Protein AF-A0AAV7JVT4-F1 (afdb_monomer_lite)

Secondary structure (DSSP, 8-state):
--HHHHHHHHHHHHHHHHHHHHHHHHHHHHHHHHHHHHHHHHHHHHHHHHHHHHHHHHHHHHHHHHHHHHHHHHHHHHHHHHHHHHHHHHHHHHHHHHHHHHHHHHHHHHHHHHHHHHHHHHHHHHHHHHHHHHHHHHHTTS-PPPTTHHHHHHHHHHHHHHHHHHHHHHHHHHHHHHHHHHHHHHHHHHHHHHHHHHHHHHHHHHHHHHHHHHHHHHHHHHHHHHHHHHHHHHHHT--TTS---HHHHHHHHHHHHHHHHHHHHHHHHHHHHHHHHHHHHHHHHHHHHHHHHHHTSHHHHHHHHHHHHHHHHHHHHHHHHHHHHHHHHHHHHHHHHHHHHHHHHHHHHTS-TTSTTHHHHHHHHHHHHHHHHHHHHHHHHHHHHHHHHHHHHHHHHHHHHHHHHHHHHHHHHHHHHHHHHHHHHHHHHHHHHH-PPP----PPPPPP---------------------------PPP--------------SSTTTTTSS--

pLDDT: mean 77.24, std 18.21, range [30.2, 96.75]

Foldseek 3Di:
DDPVVVVVVVVVVVVVVVVVVVVVVVVVVVVVVVVVVVVVVVVVVVVVVVVVVVVVVVVVVVVVVVVVVVVVVVVVVVVVVVVVVVVVVVVVVVVVVVVVVVVVVVVVVVVVVVVVVVVVVVVVVVVVVVVVVVVVVVVVVDDDDDPVVVVVVVVVVVVVVVVVVVVVVVVVVVVVVVVVVVVVVVVVVVVVVVVVVVVVVVVVVVVVVVVVVVVVVVVVVVVVVVVVVVVVVVVVVPPVDDDPDVVVVVVVVVVVVVVVVVVVVVVVVVVVVVVVVVVVVVVVVVVVVVLVVLVVPPLVSLVVVLVVLVVVLVVLVVVLVVLVVVLVVLVVVLVVLVVVLVVLVVVLVVADPPDPVNVVVNVVSVVSNVVSVVVSVVSVVVSVVSVVVSVVSVVVSVVSVVVSVVSVVVSVVVVVVVVVVVVVVVVVVVVVVVDDPDPDDDDDDDDDDDDDDDDDDDDDDDDDDDDDDDDDDDDDDDDDDDDDDDDDDDPPPPPVVVVPPPD

Sequence (503 aa):
MNLEQKQIEHLEQHCRTLQEEHEGEQKVWEMREQQLISEREMFEQEKHILQTTVNEQAVMKRSLEDELSRSKSLADREHNAYVRRTESEYEKRIEGLRYSENELREENRYVNLELTQTREKLALQLRQIEDLQQENRELSEGERWSGGELRQALEELSKVRDKCMQLEGSNHEQSSRLEQAFLEREILEEKLQLLESEQSQLIDSKEVVQQMLIQAQASKDGMYAELTGVKMELQMMNFKKKGNSLFAEVDDHRKKVELELLALRGSYKSLEGLYKNSQVIARRLKSEYTLLLCQRNSLKADGAYITRLKHDLDRTSNDLSLSRMNCATLERQLSNTHNLAKEFRQYQQSYDNKNPQDREYIRFFNRQISYWESHSKDLLYKLDESRKLECALRQDNADQRTGLHQAEKRAEVCERECTVLKLKLEELSSEAKHYRPVKETPVRLPTPTVKHYTAIPPPSFPSHQDESRMEETVCVIPEDASPVIPVLQPIKTNIQALARERK

Organism: NCBI:txid111878

Radius of gyration: 53.27 Å; chains: 1; bounding box: 131×94×177 Å

Structure (mmCIF, N/CA/C/O backbone):
data_AF-A0AAV7JVT4-F1
#
_entry.id   AF-A0AAV7JVT4-F1
#
loop_
_atom_site.group_PDB
_atom_site.id
_atom_site.type_symbol
_atom_site.label_atom_id
_atom_site.label_alt_id
_atom_site.label_comp_id
_atom_site.label_asym_id
_atom_site.label_entity_id
_atom_site.label_seq_id
_atom_site.pdbx_PDB_ins_code
_atom_site.Cartn_x
_atom_site.Cartn_y
_atom_site.Cartn_z
_atom_site.occupancy
_atom_site.B_iso_or_equiv
_atom_site.auth_seq_id
_atom_site.auth_comp_id
_atom_site.auth_asym_id
_atom_site.auth_atom_id
_atom_site.pdbx_PDB_model_num
ATOM 1 N N . MET A 1 1 ? 69.255 23.968 -91.819 1.00 55.47 1 MET A N 1
ATOM 2 C CA . MET A 1 1 ? 69.106 24.110 -90.355 1.00 55.47 1 MET A CA 1
ATOM 3 C C . MET A 1 1 ? 70.023 23.103 -89.699 1.00 55.47 1 MET A C 1
ATOM 5 O O . MET A 1 1 ? 69.8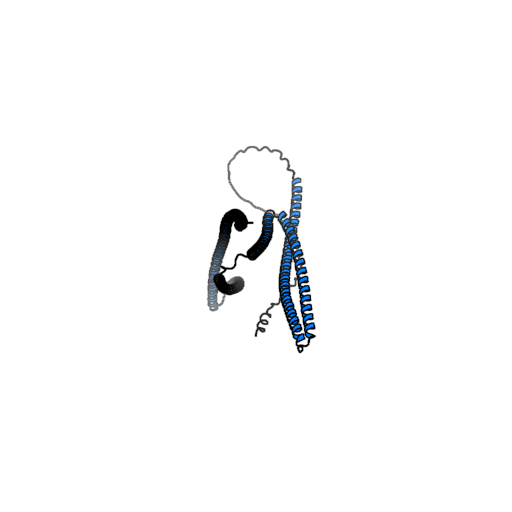57 21.913 -89.953 1.00 55.47 1 MET A O 1
ATOM 9 N N . ASN A 1 2 ? 71.023 23.594 -88.967 1.00 63.44 2 ASN A N 1
ATOM 10 C CA . ASN A 1 2 ? 72.044 22.777 -88.316 1.00 63.44 2 ASN A CA 1
ATOM 11 C C . ASN A 1 2 ? 71.413 21.882 -87.248 1.00 63.44 2 ASN A C 1
ATOM 13 O O . ASN A 1 2 ? 70.509 22.308 -86.530 1.00 63.44 2 ASN A O 1
ATOM 17 N N . LEU A 1 3 ? 71.910 20.650 -87.142 1.00 72.25 3 LEU A N 1
ATOM 18 C CA . LEU A 1 3 ? 71.505 19.675 -86.127 1.00 72.25 3 LEU A CA 1
ATOM 19 C C . LEU A 1 3 ? 71.593 20.267 -84.704 1.00 72.25 3 LEU A C 1
ATOM 21 O O . LEU A 1 3 ? 70.729 20.011 -83.873 1.00 72.25 3 LEU A O 1
ATOM 25 N N . GLU A 1 4 ? 72.579 21.135 -84.479 1.00 75.12 4 GLU A N 1
ATOM 26 C CA . GLU A 1 4 ? 72.815 21.871 -83.231 1.00 75.12 4 GLU A CA 1
ATOM 27 C C . GLU A 1 4 ? 71.657 22.808 -82.856 1.00 75.12 4 GLU A C 1
ATOM 29 O O . GLU A 1 4 ? 71.300 22.920 -81.690 1.00 75.12 4 GLU A O 1
ATOM 34 N N . GLN A 1 5 ? 71.009 23.440 -83.836 1.00 75.81 5 GLN A N 1
ATOM 35 C CA . GLN A 1 5 ? 69.937 24.406 -83.584 1.00 75.81 5 GLN A CA 1
ATOM 36 C C . GLN A 1 5 ? 68.661 23.707 -83.090 1.00 75.81 5 GLN A C 1
ATOM 38 O O . GLN A 1 5 ? 68.021 24.167 -82.151 1.00 75.81 5 GLN A O 1
ATOM 43 N N . LYS A 1 6 ? 68.367 22.519 -83.639 1.00 79.81 6 LYS A N 1
ATOM 44 C CA . LYS A 1 6 ? 67.287 21.649 -83.145 1.00 79.81 6 LYS A CA 1
ATOM 45 C C . LYS A 1 6 ? 67.587 21.068 -81.761 1.00 79.81 6 LYS A C 1
ATOM 47 O O . LYS A 1 6 ? 66.665 20.849 -80.984 1.00 79.81 6 LYS A O 1
ATOM 52 N N . GLN A 1 7 ? 68.859 20.799 -81.453 1.00 81.31 7 GLN A N 1
ATOM 53 C CA . GLN A 1 7 ? 69.268 20.331 -80.125 1.00 81.31 7 GLN A CA 1
ATOM 54 C C . GLN A 1 7 ? 69.113 21.427 -79.066 1.00 81.31 7 GLN A C 1
ATOM 56 O O . GLN A 1 7 ? 68.645 21.132 -77.970 1.00 81.31 7 GLN A O 1
ATOM 61 N N . ILE A 1 8 ? 69.437 22.681 -79.399 1.00 83.38 8 ILE A N 1
ATOM 62 C CA . ILE A 1 8 ? 69.228 23.831 -78.508 1.00 83.38 8 ILE A CA 1
ATOM 63 C C . ILE A 1 8 ? 67.732 24.060 -78.262 1.00 83.38 8 ILE A C 1
ATOM 65 O O . ILE A 1 8 ? 67.326 24.126 -77.107 1.00 83.38 8 ILE A O 1
ATOM 69 N N . GLU A 1 9 ? 66.898 24.082 -79.307 1.00 82.00 9 GLU A N 1
ATOM 70 C CA . GLU A 1 9 ? 65.439 24.226 -79.154 1.00 82.00 9 GLU A CA 1
ATOM 71 C C . GLU A 1 9 ? 64.832 23.104 -78.294 1.00 82.00 9 GLU A C 1
ATOM 73 O O . GLU A 1 9 ? 64.000 23.366 -77.426 1.00 82.00 9 GLU A O 1
ATOM 78 N N . HIS A 1 10 ? 65.285 21.858 -78.475 1.00 85.31 10 HIS A N 1
ATOM 79 C CA . HIS A 1 10 ? 64.839 20.729 -77.658 1.00 85.31 10 HIS A CA 1
ATOM 80 C C . HIS A 1 10 ? 65.283 20.854 -76.191 1.00 85.31 10 HIS A C 1
ATOM 82 O O . HIS A 1 10 ? 64.510 20.544 -75.287 1.00 85.31 10 HIS A O 1
ATOM 88 N N . LEU A 1 11 ? 66.514 21.309 -75.930 1.00 86.31 11 LEU A N 1
ATOM 89 C CA . LEU A 1 11 ? 67.002 21.548 -74.568 1.00 86.31 11 LEU A CA 1
ATOM 90 C C . LEU A 1 11 ? 66.255 22.701 -73.892 1.00 86.31 11 LEU A C 1
ATOM 92 O O . LEU A 1 11 ? 65.882 22.576 -72.733 1.00 86.31 11 LEU A O 1
ATOM 96 N N . GLU A 1 12 ? 65.976 23.790 -74.605 1.00 87.06 12 GLU A N 1
ATOM 97 C CA . GLU A 1 12 ? 65.175 24.898 -74.079 1.00 87.06 12 GLU A CA 1
ATOM 98 C C . GLU A 1 12 ? 63.739 24.476 -73.771 1.00 87.06 12 GLU A C 1
ATOM 100 O O . GLU A 1 12 ? 63.180 24.889 -72.754 1.00 87.06 12 GLU A O 1
ATOM 105 N N . GLN A 1 13 ? 63.138 23.647 -74.627 1.00 86.81 13 GLN A N 1
ATOM 106 C CA . GLN A 1 13 ? 61.810 23.098 -74.387 1.00 86.81 13 GLN A CA 1
ATOM 107 C C . GLN A 1 13 ? 61.815 22.157 -73.177 1.00 86.81 13 GLN A C 1
ATOM 109 O O . GLN A 1 13 ? 60.924 22.255 -72.339 1.00 86.81 13 GLN A O 1
ATOM 114 N N . HIS A 1 14 ? 62.848 21.321 -73.031 1.00 87.75 14 HIS A N 1
ATOM 115 C CA . HIS A 1 14 ? 63.003 20.442 -71.873 1.00 87.75 14 HIS A CA 1
ATOM 116 C C . HIS A 1 14 ? 63.232 21.220 -70.563 1.00 87.75 14 HIS A C 1
ATOM 118 O O . HIS A 1 14 ? 62.640 20.899 -69.534 1.00 87.75 14 HIS A O 1
ATOM 124 N N . CYS A 1 15 ? 64.032 22.290 -70.593 1.00 89.31 15 CYS A N 1
ATOM 125 C CA . CYS A 1 15 ? 64.223 23.176 -69.444 1.00 89.31 15 CYS A CA 1
ATOM 126 C C . CYS A 1 15 ? 62.921 23.880 -69.036 1.00 89.31 15 CYS A C 1
ATOM 128 O O . CYS A 1 15 ? 62.645 23.983 -67.844 1.00 89.31 15 CYS A O 1
ATOM 130 N N . ARG A 1 16 ? 62.097 24.315 -70.001 1.00 88.12 16 ARG A N 1
ATOM 131 C CA . ARG A 1 16 ? 60.775 24.894 -69.712 1.00 88.12 16 ARG A CA 1
ATOM 132 C C . ARG A 1 16 ? 59.828 23.871 -69.096 1.00 88.12 16 ARG A C 1
ATOM 134 O O . ARG A 1 16 ? 59.202 24.184 -68.093 1.00 88.12 16 ARG A O 1
ATOM 141 N N . THR A 1 17 ? 59.779 22.643 -69.621 1.00 87.25 17 THR A N 1
ATOM 142 C CA . THR A 1 17 ? 58.948 21.586 -69.020 1.00 87.25 17 THR A CA 1
ATOM 143 C C . THR A 1 17 ? 59.394 21.251 -67.599 1.00 87.25 17 THR A C 1
ATOM 145 O O . THR A 1 17 ? 58.552 21.111 -66.726 1.00 87.25 17 THR A O 1
ATOM 148 N N . LEU A 1 18 ? 60.706 21.207 -67.334 1.00 88.62 18 LEU A N 1
ATOM 149 C CA . LEU A 1 18 ? 61.226 20.971 -65.983 1.00 88.62 18 LEU A CA 1
ATOM 150 C C . LEU A 1 18 ? 60.917 22.132 -65.025 1.00 88.62 18 LEU A C 1
ATOM 152 O O . LEU A 1 18 ? 60.671 21.901 -63.845 1.00 88.62 18 LEU A O 1
ATOM 156 N N . GLN A 1 19 ? 60.912 23.378 -65.510 1.00 90.44 19 GLN A N 1
ATOM 157 C CA . GLN A 1 19 ? 60.485 24.534 -64.715 1.00 90.44 19 GLN A CA 1
ATOM 158 C C . GLN A 1 19 ? 58.987 24.485 -64.402 1.00 90.44 19 GLN A C 1
ATOM 160 O O . GLN A 1 19 ? 58.607 24.692 -63.255 1.00 90.44 19 GLN A O 1
ATOM 165 N N . GLU A 1 20 ? 58.146 24.163 -65.386 1.00 89.50 20 GLU A N 1
ATOM 166 C CA . GLU A 1 20 ? 56.700 24.007 -65.190 1.00 89.50 20 GLU A CA 1
ATOM 167 C C . GLU A 1 20 ? 56.372 22.850 -64.231 1.00 89.50 20 GLU A C 1
ATOM 169 O O . GLU A 1 20 ? 55.499 22.993 -63.374 1.00 89.50 20 GLU A O 1
ATOM 174 N N . GLU A 1 21 ? 57.097 21.730 -64.322 1.00 89.31 21 GLU A N 1
ATOM 175 C CA . GLU A 1 21 ? 56.993 20.610 -63.379 1.00 89.31 21 GLU A CA 1
ATOM 176 C C . GLU A 1 21 ? 57.416 21.029 -61.966 1.00 89.31 21 GLU A C 1
ATOM 178 O O . GLU A 1 21 ? 56.679 20.771 -61.016 1.00 89.31 21 GLU A O 1
ATOM 183 N N . HIS A 1 22 ? 58.537 21.743 -61.816 1.00 90.69 22 HIS A N 1
ATOM 184 C CA . HIS A 1 22 ? 59.001 22.221 -60.513 1.00 90.69 22 HIS A CA 1
ATOM 185 C C . HIS A 1 22 ? 58.027 23.224 -59.871 1.00 90.69 22 HIS A C 1
ATOM 187 O O . HIS A 1 22 ? 57.705 23.108 -58.689 1.00 90.69 22 HIS A O 1
ATOM 193 N N . GLU A 1 23 ? 57.496 24.174 -60.647 1.00 90.50 23 GLU A N 1
ATOM 194 C CA . GLU A 1 23 ? 56.459 25.102 -60.180 1.00 90.50 23 GLU A CA 1
ATOM 195 C C . GLU A 1 23 ? 55.150 24.375 -59.836 1.00 90.50 23 GLU A C 1
ATOM 197 O O . GLU A 1 23 ? 54.449 24.755 -58.892 1.00 90.50 23 GLU A O 1
ATOM 202 N N . GLY A 1 24 ? 54.805 23.329 -60.592 1.00 88.94 24 GLY A N 1
ATOM 203 C CA . GLY A 1 24 ? 53.665 22.459 -60.318 1.00 88.94 24 GLY A CA 1
ATOM 204 C C . GLY A 1 24 ? 53.824 21.703 -59.000 1.00 88.94 24 GLY A C 1
ATOM 205 O O . GLY A 1 24 ? 52.919 21.727 -58.164 1.00 88.94 24 GLY A O 1
ATOM 206 N N . GLU A 1 25 ? 54.985 21.090 -58.775 1.00 89.12 25 GLU A N 1
ATOM 207 C CA . GLU A 1 25 ? 55.325 20.412 -57.523 1.00 89.12 25 GLU A CA 1
ATOM 208 C C . GLU A 1 25 ? 55.310 21.378 -56.337 1.00 89.12 25 GLU A C 1
ATOM 210 O O . GLU A 1 25 ? 54.742 21.054 -55.293 1.00 89.12 25 GLU A O 1
ATOM 215 N N . GLN A 1 26 ? 55.861 22.582 -56.500 1.00 91.38 26 GLN A N 1
ATOM 216 C CA . GLN A 1 26 ? 55.874 23.597 -55.450 1.00 91.38 26 GLN A CA 1
ATOM 217 C C . GLN A 1 26 ? 54.454 24.034 -55.061 1.00 91.38 26 GLN A C 1
ATOM 219 O O . GLN A 1 26 ? 54.129 24.072 -53.875 1.00 91.38 26 GLN A O 1
ATOM 224 N N . LYS A 1 27 ? 53.561 24.256 -56.035 1.00 92.56 27 LYS A N 1
ATOM 225 C CA . LYS A 1 27 ? 52.144 24.566 -55.765 1.00 92.56 27 LYS A CA 1
ATOM 226 C C . LYS A 1 27 ? 51.416 23.419 -55.065 1.00 92.56 27 LYS A C 1
ATOM 228 O O . LYS A 1 27 ? 50.580 23.662 -54.196 1.00 92.56 27 LYS A O 1
ATOM 233 N N . VAL A 1 28 ? 51.713 22.167 -55.424 1.00 91.06 28 VAL A N 1
ATOM 234 C CA . VAL A 1 28 ? 51.148 20.992 -54.739 1.00 91.06 28 VAL A CA 1
ATOM 235 C C . VAL A 1 28 ? 51.632 20.922 -53.289 1.00 91.06 28 VAL A C 1
ATOM 237 O O . VAL A 1 28 ? 50.826 20.643 -52.400 1.00 91.06 28 VAL A O 1
ATOM 240 N N . TRP A 1 29 ? 52.911 21.214 -53.035 1.00 93.31 29 TRP A N 1
ATOM 241 C CA . TRP A 1 29 ? 53.460 21.304 -51.680 1.00 93.31 29 TRP A CA 1
ATOM 242 C C . TRP A 1 29 ? 52.802 22.413 -50.860 1.00 93.31 29 TRP A C 1
ATOM 244 O O . TRP A 1 29 ? 52.342 22.135 -49.755 1.00 93.31 29 TRP A O 1
ATOM 254 N N . GLU A 1 30 ? 52.671 23.620 -51.410 1.00 92.94 30 GLU A N 1
ATOM 255 C CA . GLU A 1 30 ? 52.026 24.756 -50.738 1.00 92.94 30 GLU A CA 1
ATOM 256 C C . GLU A 1 30 ? 50.549 24.474 -50.421 1.00 92.94 30 GLU A C 1
ATOM 258 O O . GLU A 1 30 ? 50.097 24.723 -49.303 1.00 92.94 30 GLU A O 1
ATOM 263 N N . MET A 1 31 ? 49.794 23.884 -51.358 1.00 91.62 31 MET A N 1
ATOM 264 C CA . MET A 1 31 ? 48.406 23.478 -51.100 1.00 91.62 31 MET A CA 1
ATOM 265 C C . MET A 1 31 ? 48.316 22.419 -50.000 1.00 91.62 31 MET A C 1
ATOM 267 O O . MET A 1 31 ? 47.431 22.488 -49.146 1.00 91.62 31 MET A O 1
ATOM 271 N N . ARG A 1 32 ? 49.225 21.439 -50.001 1.00 92.62 32 ARG A N 1
ATOM 272 C CA . ARG A 1 32 ? 49.247 20.383 -48.984 1.00 92.62 32 ARG A CA 1
ATOM 273 C C . ARG A 1 32 ? 49.627 20.930 -47.611 1.00 92.62 32 ARG A C 1
ATOM 275 O O . ARG A 1 32 ? 49.045 20.518 -46.613 1.00 92.62 32 ARG A O 1
ATOM 282 N N . GLU A 1 33 ? 50.571 21.861 -47.552 1.00 93.56 33 GLU A N 1
ATOM 283 C CA . GLU A 1 33 ? 50.957 22.538 -46.317 1.00 93.56 33 GLU A CA 1
ATOM 284 C C . GLU A 1 33 ? 49.797 23.374 -45.758 1.00 93.56 33 GLU A C 1
ATOM 286 O O . GLU A 1 33 ? 49.468 23.246 -44.580 1.00 93.56 33 GLU A O 1
ATOM 291 N N . GLN A 1 34 ? 49.097 24.137 -46.604 1.00 93.12 34 GLN A N 1
ATOM 292 C CA . GLN A 1 34 ? 47.905 24.890 -46.197 1.00 93.12 34 GLN A CA 1
ATOM 293 C C . GLN A 1 34 ? 46.776 23.983 -45.693 1.00 93.12 34 GLN A C 1
ATOM 295 O O . GLN A 1 34 ? 46.135 24.303 -44.691 1.00 93.12 34 GLN A O 1
ATOM 300 N N . GLN A 1 35 ? 46.551 22.835 -46.341 1.00 91.94 35 GLN A N 1
ATOM 301 C CA . GLN A 1 35 ? 45.583 21.838 -45.874 1.00 91.94 35 GLN A CA 1
ATOM 302 C C . GLN A 1 35 ? 45.953 21.302 -44.488 1.00 91.94 35 GLN A C 1
ATOM 304 O O . GLN A 1 35 ? 45.108 21.296 -43.598 1.00 91.94 35 GLN A O 1
ATOM 309 N N . LEU A 1 36 ? 47.218 20.929 -44.270 1.00 92.44 36 LEU A N 1
ATOM 310 C CA . LEU A 1 36 ? 47.686 20.429 -42.974 1.00 92.44 36 LEU A CA 1
ATOM 311 C C . LEU A 1 36 ? 47.592 21.487 -41.865 1.00 92.44 36 LEU A C 1
ATOM 313 O O . LEU A 1 36 ? 47.268 21.149 -40.726 1.00 92.44 36 LEU A O 1
ATOM 317 N N . ILE A 1 37 ? 47.855 22.760 -42.178 1.00 92.81 37 ILE A N 1
ATOM 318 C CA . ILE A 1 37 ? 47.687 23.871 -41.229 1.00 92.81 37 ILE A CA 1
ATOM 319 C C . ILE A 1 37 ? 46.209 24.026 -40.858 1.00 92.81 37 ILE A C 1
ATOM 321 O O . ILE A 1 37 ? 45.886 24.067 -39.673 1.00 92.81 37 ILE A O 1
ATOM 325 N N . SER A 1 38 ? 45.313 24.038 -41.848 1.00 92.44 38 SER A N 1
ATOM 326 C CA . SER A 1 38 ? 43.872 24.158 -41.609 1.00 92.44 38 SER A CA 1
ATOM 327 C C . SER A 1 38 ? 43.318 22.981 -40.800 1.00 92.44 38 SER A C 1
ATOM 329 O O . SER A 1 38 ? 42.576 23.190 -39.840 1.00 92.44 38 SER A O 1
ATOM 331 N N . GLU A 1 39 ? 43.720 21.747 -41.120 1.00 93.19 39 GLU A N 1
ATOM 332 C CA . GLU A 1 39 ? 43.346 20.558 -40.346 1.00 93.19 39 GLU A CA 1
ATOM 333 C C . GLU A 1 39 ? 43.851 20.648 -38.903 1.00 93.19 39 GLU A C 1
ATOM 335 O O . GLU A 1 39 ? 43.114 20.359 -37.959 1.00 93.19 39 GLU A O 1
ATOM 340 N N . ARG A 1 40 ? 45.094 21.099 -38.703 1.00 93.06 40 ARG A N 1
ATOM 341 C CA . ARG A 1 40 ? 45.660 21.278 -37.365 1.00 93.06 40 ARG A CA 1
ATOM 342 C C . ARG A 1 40 ? 44.891 22.319 -36.550 1.00 93.06 40 ARG A C 1
ATOM 344 O O . ARG A 1 40 ? 44.619 22.067 -35.378 1.00 93.06 40 ARG A O 1
ATOM 351 N N . GLU A 1 41 ? 44.536 23.457 -37.142 1.00 93.75 41 GLU A N 1
ATOM 352 C CA . GLU A 1 41 ? 43.743 24.495 -36.471 1.00 93.75 41 GLU A CA 1
ATOM 353 C C . GLU A 1 41 ? 42.355 23.979 -36.074 1.00 93.75 41 GLU A C 1
ATOM 355 O O . GLU A 1 41 ? 41.913 24.213 -34.947 1.00 93.75 41 GLU A O 1
ATOM 360 N N . MET A 1 42 ? 41.700 23.213 -36.951 1.00 93.38 42 MET A N 1
ATOM 361 C CA . MET A 1 42 ? 40.426 22.554 -36.649 1.00 93.38 42 MET A CA 1
ATOM 362 C C . MET A 1 42 ? 40.555 21.604 -35.450 1.00 93.38 42 MET A C 1
ATOM 364 O O . MET A 1 42 ? 39.769 21.693 -34.506 1.00 93.38 42 MET A O 1
ATOM 368 N N . PHE A 1 43 ? 41.588 20.756 -35.423 1.00 92.56 43 PHE A N 1
ATOM 369 C CA . PHE A 1 43 ? 41.827 19.857 -34.289 1.00 92.56 43 PHE A CA 1
ATOM 370 C C . PHE A 1 43 ? 42.176 20.601 -32.992 1.00 92.56 43 PHE A C 1
ATOM 372 O O . PHE A 1 43 ? 41.794 20.161 -31.905 1.00 92.56 43 PHE A O 1
ATOM 379 N N . GLU A 1 44 ? 42.887 21.729 -33.064 1.00 94.19 44 GLU A N 1
ATOM 380 C CA . GLU A 1 44 ? 43.173 22.564 -31.892 1.00 94.19 44 GLU A CA 1
ATOM 381 C C . GLU A 1 44 ? 41.892 23.211 -31.330 1.00 94.19 44 GLU A C 1
ATOM 383 O O . GLU A 1 44 ? 41.704 23.236 -30.107 1.00 94.19 44 GLU A O 1
ATOM 388 N N . GLN A 1 45 ? 40.972 23.648 -32.196 1.00 92.69 45 GLN A N 1
ATOM 389 C CA . GLN A 1 45 ? 39.657 24.159 -31.792 1.00 92.69 45 GLN A CA 1
ATOM 390 C C . GLN A 1 45 ? 38.783 23.065 -31.167 1.00 92.69 45 GLN A C 1
ATOM 392 O O . GLN A 1 45 ? 38.242 23.260 -30.075 1.00 92.69 45 GLN A O 1
ATOM 397 N N . GLU A 1 46 ? 38.689 21.893 -31.800 1.00 93.25 46 GLU A N 1
ATOM 398 C CA . GLU A 1 46 ? 37.949 20.746 -31.259 1.00 93.25 46 GLU A CA 1
ATOM 399 C C . GLU A 1 46 ? 38.493 20.321 -29.895 1.00 93.25 46 GLU A C 1
ATOM 401 O O . GLU A 1 46 ? 37.729 20.121 -28.949 1.00 93.25 46 GLU A O 1
ATOM 406 N N . LYS A 1 47 ? 39.822 20.262 -29.747 1.00 95.88 47 LYS A N 1
ATOM 407 C CA . LYS A 1 47 ? 40.467 19.977 -28.463 1.00 95.88 47 LYS A CA 1
ATOM 408 C C . LYS A 1 47 ? 40.064 20.989 -27.393 1.00 95.88 47 LYS A C 1
ATOM 410 O O . LYS A 1 47 ? 39.803 20.586 -26.260 1.00 95.88 47 LYS A O 1
ATOM 415 N N . HIS A 1 48 ? 40.013 22.281 -27.719 1.00 94.75 48 HIS A N 1
ATOM 416 C CA . HIS A 1 48 ? 39.597 23.308 -26.764 1.00 94.75 48 HIS A CA 1
ATOM 417 C C . HIS A 1 48 ? 38.135 23.119 -26.335 1.00 94.75 48 HIS A C 1
ATOM 419 O O . HIS A 1 48 ? 37.841 23.151 -25.140 1.00 94.75 48 HIS A O 1
ATOM 425 N N . ILE A 1 49 ? 37.232 22.852 -27.284 1.00 93.00 49 ILE A N 1
ATOM 426 C CA . ILE A 1 49 ? 35.808 22.598 -27.011 1.00 93.00 49 ILE A CA 1
ATOM 427 C C . ILE A 1 49 ? 35.637 21.351 -26.130 1.00 93.00 49 ILE A C 1
ATOM 429 O O . ILE A 1 49 ? 34.928 21.374 -25.117 1.00 93.00 49 ILE A O 1
ATOM 433 N N . LEU A 1 50 ? 36.331 20.262 -26.463 1.00 92.56 50 LEU A N 1
ATOM 434 C CA . LEU A 1 50 ? 36.314 19.036 -25.668 1.00 92.56 50 LEU A CA 1
ATOM 435 C C . LEU A 1 50 ? 36.878 19.273 -24.263 1.00 92.56 50 LEU A C 1
ATOM 437 O O . LEU A 1 50 ? 36.304 18.813 -23.279 1.00 92.56 50 LEU A O 1
ATOM 441 N N . GLN A 1 51 ? 37.943 20.061 -24.130 1.00 94.69 51 GLN A N 1
ATOM 442 C CA . GLN A 1 51 ? 38.484 20.410 -22.820 1.00 94.69 51 GLN A CA 1
ATOM 443 C C . GLN A 1 51 ? 37.483 21.219 -21.981 1.00 94.69 51 GLN A C 1
ATOM 445 O O . GLN A 1 51 ? 37.337 20.952 -20.786 1.00 94.69 51 GLN A O 1
ATOM 450 N N . THR A 1 52 ? 36.774 22.181 -22.581 1.00 93.44 52 THR A N 1
ATOM 451 C CA . THR A 1 52 ? 35.743 22.957 -21.874 1.00 93.44 52 THR A CA 1
ATOM 452 C C . THR A 1 52 ? 34.573 22.084 -21.433 1.00 93.44 52 THR A C 1
ATOM 454 O O . THR A 1 52 ? 34.198 22.130 -20.265 1.00 93.44 52 THR A O 1
ATOM 457 N N . THR A 1 53 ? 34.075 21.204 -22.306 1.00 93.25 53 THR A N 1
ATOM 458 C CA . THR A 1 53 ? 32.960 20.301 -21.970 1.00 93.25 53 THR A CA 1
ATOM 459 C C . THR A 1 53 ? 33.334 19.301 -20.872 1.00 93.25 53 THR A C 1
ATOM 461 O O . THR A 1 53 ? 32.544 19.069 -19.958 1.00 93.25 53 THR A O 1
ATOM 464 N N . VAL A 1 54 ? 34.557 18.756 -20.881 1.00 93.06 54 VAL A N 1
ATOM 465 C CA . VAL A 1 54 ? 35.059 17.886 -19.800 1.00 93.06 54 VAL A CA 1
ATOM 466 C C . VAL A 1 54 ? 35.149 18.644 -18.474 1.00 93.06 54 VAL A C 1
ATOM 468 O O . VAL A 1 54 ? 34.766 18.109 -17.431 1.00 93.06 54 VAL A O 1
ATOM 471 N N . ASN A 1 55 ? 35.617 19.893 -18.493 1.00 92.69 55 ASN A N 1
ATOM 472 C CA . ASN A 1 55 ? 35.691 20.721 -17.291 1.00 92.69 55 ASN A CA 1
ATOM 473 C C . ASN A 1 55 ? 34.292 21.031 -16.729 1.00 92.69 55 ASN A C 1
ATOM 475 O O . ASN A 1 55 ? 34.081 20.914 -15.521 1.00 92.69 55 ASN A O 1
ATOM 479 N N . GLU A 1 56 ? 33.326 21.362 -17.586 1.00 92.62 56 GLU A N 1
ATOM 480 C CA . GLU A 1 56 ? 31.927 21.583 -17.197 1.00 92.62 56 GLU A CA 1
ATOM 481 C C . GLU A 1 56 ? 31.296 20.320 -16.600 1.00 92.62 56 GLU A C 1
ATOM 483 O O . GLU A 1 56 ? 30.683 20.376 -15.531 1.00 92.62 56 GLU A O 1
ATOM 488 N N . GLN A 1 57 ? 31.515 19.158 -17.224 1.00 89.31 57 GLN A N 1
ATOM 489 C CA . GLN A 1 57 ? 31.059 17.872 -16.692 1.00 89.31 57 GLN A CA 1
ATOM 490 C C . GLN A 1 57 ? 31.696 17.550 -15.335 1.00 89.31 57 GLN A C 1
ATOM 492 O O . GLN A 1 57 ? 31.016 17.042 -14.444 1.00 89.31 57 GLN A O 1
ATOM 497 N N . ALA A 1 58 ? 32.979 17.869 -15.136 1.00 91.56 58 ALA A N 1
ATOM 498 C CA . ALA A 1 58 ? 33.650 17.672 -13.855 1.00 91.56 58 ALA A CA 1
ATOM 499 C C . ALA A 1 58 ? 33.060 18.562 -12.747 1.00 91.56 58 ALA A C 1
ATOM 501 O O . ALA A 1 58 ? 32.896 18.101 -11.616 1.00 91.56 58 ALA A O 1
ATOM 502 N N . VAL A 1 59 ? 32.707 19.813 -13.061 1.00 94.19 59 VAL A N 1
ATOM 503 C CA . VAL A 1 59 ? 32.031 20.723 -12.121 1.00 94.19 59 VAL A CA 1
ATOM 504 C C . VAL A 1 59 ? 30.624 20.223 -11.797 1.00 94.19 59 VAL A C 1
ATOM 506 O O . VAL A 1 59 ? 30.269 20.129 -10.622 1.00 94.19 59 VAL A O 1
ATOM 509 N N . MET A 1 60 ? 29.849 19.830 -12.811 1.00 92.25 60 MET A N 1
ATOM 510 C CA . MET A 1 60 ? 28.504 19.284 -12.621 1.00 92.25 60 MET A CA 1
ATOM 511 C C . MET A 1 60 ? 28.534 18.013 -11.765 1.00 92.25 60 MET A C 1
ATOM 513 O O . MET A 1 60 ? 27.752 17.882 -10.826 1.00 92.25 60 MET A O 1
ATOM 517 N N . LYS A 1 61 ? 29.483 17.108 -12.027 1.00 91.44 61 LYS A N 1
ATOM 518 C CA . LYS A 1 61 ? 29.670 15.888 -11.237 1.00 91.44 61 LYS A CA 1
ATOM 519 C C . LYS A 1 61 ? 29.947 16.198 -9.764 1.00 91.44 61 LYS A C 1
ATOM 521 O O . LYS A 1 61 ? 29.303 15.601 -8.909 1.00 91.44 61 LYS A O 1
ATOM 526 N N . ARG A 1 62 ? 30.839 17.149 -9.464 1.00 93.25 62 ARG A N 1
ATOM 527 C CA . ARG A 1 62 ? 31.109 17.574 -8.077 1.00 93.25 62 ARG A CA 1
ATOM 528 C C . ARG A 1 62 ? 29.863 18.153 -7.404 1.00 93.25 62 ARG A C 1
ATOM 530 O O . ARG A 1 62 ? 29.578 17.807 -6.266 1.00 93.25 62 ARG A O 1
ATOM 537 N N . SER A 1 63 ? 29.085 18.968 -8.121 1.00 93.44 63 SER A N 1
ATOM 538 C CA . SER A 1 63 ? 27.820 19.510 -7.603 1.00 93.44 63 SER A CA 1
ATOM 539 C C . SER A 1 63 ? 26.823 18.401 -7.249 1.00 93.44 63 SER A C 1
ATOM 541 O O . SER A 1 63 ? 26.216 18.434 -6.182 1.00 93.44 63 SER A O 1
ATOM 543 N N . LEU A 1 64 ? 26.684 17.391 -8.113 1.00 88.69 64 LEU A N 1
ATOM 544 C CA . LEU A 1 64 ? 25.811 16.242 -7.860 1.00 88.69 64 LEU A CA 1
ATOM 545 C C . LEU A 1 64 ? 26.314 15.378 -6.692 1.00 88.69 64 LEU A C 1
ATOM 547 O O . LEU A 1 64 ? 25.509 14.874 -5.911 1.00 88.69 64 LEU A O 1
ATOM 551 N N . GLU A 1 65 ? 27.630 15.214 -6.541 1.00 92.31 65 GLU A N 1
ATOM 552 C CA . GLU A 1 65 ? 28.239 14.516 -5.399 1.00 92.31 65 GLU A CA 1
ATOM 553 C C . GLU A 1 65 ? 27.974 15.251 -4.070 1.00 92.31 65 GLU A C 1
ATOM 555 O O . GLU A 1 65 ? 27.647 14.612 -3.060 1.00 92.31 65 GLU A O 1
ATOM 560 N N . ASP A 1 66 ? 28.027 16.585 -4.073 1.00 92.69 66 ASP A N 1
ATOM 561 C CA . ASP A 1 66 ? 27.691 17.420 -2.917 1.00 92.69 66 ASP A CA 1
ATOM 562 C C . ASP A 1 66 ? 26.196 17.346 -2.570 1.00 92.69 66 ASP A C 1
ATOM 564 O O . ASP A 1 66 ? 25.832 17.186 -1.400 1.00 92.69 66 ASP A O 1
ATOM 568 N N . GLU A 1 67 ? 25.309 17.420 -3.566 1.00 90.50 67 GLU A N 1
ATOM 569 C CA . GLU A 1 67 ? 23.860 17.269 -3.378 1.00 90.50 67 GLU A CA 1
ATOM 570 C C . GLU A 1 67 ? 23.494 15.882 -2.846 1.00 90.50 67 GLU A C 1
ATOM 572 O O . GLU A 1 67 ? 22.707 15.767 -1.901 1.00 90.50 67 GLU A O 1
ATOM 577 N N . LEU A 1 68 ? 24.119 14.829 -3.381 1.00 89.62 68 LEU A N 1
ATOM 578 C CA . LEU A 1 68 ? 23.946 13.463 -2.897 1.00 89.62 68 LEU A CA 1
ATOM 579 C C . LEU A 1 68 ? 24.390 13.335 -1.435 1.00 89.62 68 LEU A C 1
ATOM 581 O O . LEU A 1 68 ? 23.703 12.702 -0.632 1.00 89.62 68 LEU A O 1
ATOM 585 N N . SER A 1 69 ? 25.511 13.958 -1.069 1.00 93.44 69 SER A N 1
ATOM 586 C CA . SER A 1 69 ? 26.019 13.956 0.308 1.00 93.44 69 SER A CA 1
ATOM 587 C C . SER A 1 69 ? 25.080 14.698 1.266 1.00 93.44 69 SER A C 1
ATOM 589 O O . SER A 1 69 ? 24.801 14.212 2.365 1.00 93.44 69 SER A O 1
ATOM 591 N N . ARG A 1 70 ? 24.516 15.836 0.838 1.00 92.69 70 ARG A N 1
ATOM 592 C CA . ARG A 1 70 ? 23.499 16.576 1.607 1.00 92.69 70 ARG A CA 1
ATOM 593 C C . ARG A 1 70 ? 22.214 15.770 1.775 1.00 92.69 70 ARG A C 1
ATOM 595 O O . ARG A 1 70 ? 21.682 15.718 2.881 1.00 92.69 70 ARG A O 1
ATOM 602 N N . SER A 1 71 ? 21.741 15.122 0.711 1.00 88.56 71 SER A N 1
ATOM 603 C CA . SER A 1 71 ? 20.535 14.288 0.738 1.00 88.56 71 SER A CA 1
ATOM 604 C C . SER A 1 71 ? 20.697 13.087 1.672 1.00 88.56 71 SER A C 1
ATOM 606 O O . SER A 1 71 ? 19.827 12.854 2.508 1.00 88.56 71 SER A O 1
ATOM 608 N N . LYS A 1 72 ? 21.845 12.394 1.622 1.00 91.50 72 LYS A N 1
ATOM 609 C CA . LYS A 1 72 ? 22.174 11.314 2.569 1.00 91.50 72 LYS A CA 1
ATOM 610 C C . LYS A 1 72 ? 22.174 11.806 4.016 1.00 91.50 72 LYS A C 1
ATOM 612 O O . LYS A 1 72 ? 21.510 11.213 4.856 1.00 91.50 72 LYS A O 1
ATOM 617 N N . SER A 1 73 ? 22.834 12.933 4.296 1.00 94.12 73 SER A N 1
ATOM 618 C CA . SER A 1 73 ? 22.863 13.496 5.653 1.00 94.12 73 SER A CA 1
ATOM 619 C C . SER A 1 73 ? 21.472 13.891 6.163 1.00 94.12 73 SER A C 1
ATOM 621 O O . SER A 1 73 ? 21.180 13.720 7.347 1.00 94.12 73 SER A O 1
ATOM 623 N N . LEU A 1 74 ? 20.606 14.412 5.289 1.00 93.50 74 LEU A N 1
ATOM 624 C CA . LEU A 1 74 ? 19.223 14.735 5.635 1.00 93.50 74 LEU A CA 1
ATOM 625 C C . LEU A 1 74 ? 18.426 13.463 5.958 1.00 93.50 74 LEU A C 1
ATOM 627 O O . LEU A 1 74 ? 17.791 13.404 7.008 1.00 93.50 74 LEU A O 1
ATOM 631 N N . ALA A 1 75 ? 18.520 12.442 5.103 1.00 86.62 75 ALA A N 1
ATOM 632 C CA . ALA A 1 75 ? 17.846 11.162 5.300 1.00 86.62 75 ALA A CA 1
ATOM 633 C C . ALA A 1 75 ? 18.284 10.484 6.608 1.00 86.62 75 ALA A C 1
ATOM 635 O O . ALA A 1 75 ? 17.437 10.037 7.378 1.00 86.62 75 ALA A O 1
ATOM 636 N N . ASP A 1 76 ? 19.584 10.493 6.919 1.00 90.44 76 ASP A N 1
ATOM 637 C CA . ASP A 1 76 ? 20.106 9.954 8.179 1.00 90.44 76 ASP A CA 1
ATOM 638 C C . ASP A 1 76 ? 19.563 10.722 9.392 1.00 90.44 76 ASP A C 1
ATOM 640 O O . ASP A 1 76 ? 19.227 10.128 10.418 1.00 90.44 76 ASP A O 1
ATOM 644 N N . ARG A 1 77 ? 19.443 12.053 9.305 1.00 93.81 77 ARG A N 1
ATOM 645 C CA . ARG A 1 77 ? 18.866 12.870 10.387 1.00 93.81 77 ARG A CA 1
ATOM 646 C C . ARG A 1 77 ? 17.382 12.587 10.588 1.00 93.81 77 ARG A C 1
ATOM 648 O O . ARG A 1 77 ? 16.954 12.455 11.733 1.00 93.81 77 ARG A O 1
ATOM 655 N N . GLU A 1 78 ? 16.610 12.495 9.510 1.00 91.94 78 GLU A N 1
ATOM 656 C CA . GLU A 1 78 ? 15.176 12.195 9.571 1.00 91.94 78 GLU A CA 1
ATOM 657 C C . GLU A 1 78 ? 14.921 10.781 10.094 1.00 91.94 78 GLU A C 1
ATOM 659 O O . GLU A 1 78 ? 14.082 10.602 10.978 1.00 91.94 78 GLU A O 1
ATOM 664 N N . HIS A 1 79 ? 15.696 9.799 9.628 1.00 90.12 79 HIS A N 1
ATOM 665 C CA . HIS A 1 79 ? 15.621 8.425 10.111 1.00 90.12 79 HIS A CA 1
ATOM 666 C C . HIS A 1 79 ? 15.946 8.339 11.607 1.00 90.12 79 HIS A C 1
ATOM 668 O O . HIS A 1 79 ? 15.155 7.799 12.377 1.00 90.12 79 HIS A O 1
ATOM 674 N N . ASN A 1 80 ? 17.044 8.957 12.052 1.00 92.38 80 ASN A N 1
ATOM 675 C CA . ASN A 1 80 ? 17.403 8.990 13.471 1.00 92.38 80 ASN A CA 1
ATOM 676 C C . ASN A 1 80 ? 16.353 9.716 14.330 1.00 92.38 80 ASN A C 1
ATOM 678 O O . ASN A 1 80 ? 16.077 9.303 15.456 1.00 92.38 80 ASN A O 1
ATOM 682 N N . ALA A 1 81 ? 15.749 10.795 13.822 1.00 91.88 81 ALA A N 1
ATOM 683 C CA . ALA A 1 81 ? 14.678 11.498 14.523 1.00 91.88 81 ALA A CA 1
ATOM 684 C C . ALA A 1 81 ? 13.403 10.647 14.630 1.00 91.88 81 ALA A C 1
ATOM 686 O O . ALA A 1 81 ? 12.744 10.671 15.670 1.00 91.88 81 ALA A O 1
ATOM 687 N N . TYR A 1 82 ? 13.067 9.894 13.581 1.00 93.56 82 TYR A N 1
ATOM 688 C CA . TYR A 1 82 ? 11.952 8.952 13.585 1.00 93.56 82 TYR A CA 1
ATOM 689 C C . TYR A 1 82 ? 12.179 7.830 14.602 1.00 93.56 82 TYR A C 1
ATOM 691 O O . TYR A 1 82 ? 11.332 7.639 15.471 1.00 93.56 82 TYR A O 1
ATOM 699 N N . VAL A 1 83 ? 13.345 7.173 14.561 1.00 92.00 83 VAL A N 1
ATOM 700 C CA . VAL A 1 83 ? 13.707 6.088 15.488 1.00 92.00 83 VAL A CA 1
ATOM 701 C C . VAL A 1 83 ? 13.582 6.554 16.939 1.00 92.00 83 VAL A C 1
ATOM 703 O O . VAL A 1 83 ? 12.823 5.958 17.700 1.00 92.00 83 VAL A O 1
ATOM 706 N N . ARG A 1 84 ? 14.185 7.697 17.298 1.00 94.44 84 ARG A N 1
ATOM 707 C CA . ARG A 1 84 ? 14.094 8.251 18.663 1.00 94.44 84 ARG A CA 1
ATOM 708 C C . ARG A 1 84 ? 12.664 8.551 19.110 1.00 94.44 84 ARG A C 1
ATOM 710 O O . ARG A 1 84 ? 12.338 8.372 20.281 1.00 94.44 84 ARG A O 1
ATOM 717 N N . ARG A 1 85 ? 11.806 9.044 18.207 1.00 92.69 85 ARG A N 1
ATOM 718 C CA . ARG A 1 85 ? 10.390 9.288 18.532 1.00 92.69 85 ARG A CA 1
ATOM 719 C C . ARG A 1 85 ? 9.666 7.977 18.797 1.00 92.69 85 ARG A C 1
ATOM 721 O O . ARG A 1 85 ? 8.999 7.872 19.819 1.00 92.69 85 ARG A O 1
ATOM 728 N N . THR A 1 86 ? 9.842 6.987 17.924 1.00 89.19 86 THR A N 1
ATOM 729 C CA . THR A 1 86 ? 9.204 5.678 18.093 1.00 89.19 86 THR A CA 1
ATOM 730 C C . THR A 1 86 ? 9.691 4.962 19.349 1.00 89.19 86 THR A C 1
ATOM 732 O O . THR A 1 86 ? 8.872 4.442 20.096 1.00 89.19 86 THR A O 1
ATOM 735 N N . GLU A 1 87 ? 10.992 4.998 19.646 1.00 91.62 87 GLU A N 1
ATOM 736 C CA . GLU A 1 87 ? 11.558 4.434 20.877 1.00 91.62 87 GLU A CA 1
ATOM 737 C C . GLU A 1 87 ? 10.962 5.108 22.117 1.00 91.62 87 GLU A C 1
ATOM 739 O O . GLU A 1 87 ? 10.479 4.417 23.007 1.00 91.62 87 GLU A O 1
ATOM 744 N N . SER A 1 88 ? 10.881 6.444 22.136 1.00 94.81 88 SER A N 1
ATOM 745 C CA . SER A 1 88 ? 10.266 7.178 23.249 1.00 94.81 88 SER A CA 1
ATOM 746 C C . SER A 1 88 ? 8.771 6.872 23.420 1.00 94.81 88 SER A C 1
ATOM 748 O O . SER A 1 88 ? 8.271 6.819 24.544 1.00 94.81 88 SER A O 1
ATOM 750 N N . GLU A 1 89 ? 8.031 6.671 22.327 1.00 92.19 89 GLU A N 1
ATOM 751 C CA . GLU A 1 89 ? 6.621 6.267 22.376 1.00 92.19 89 GLU A CA 1
ATOM 752 C C . GLU A 1 89 ? 6.455 4.844 22.923 1.00 92.19 89 GLU A C 1
ATOM 754 O O . GLU A 1 89 ? 5.590 4.610 23.773 1.00 92.19 89 GLU A O 1
ATOM 759 N N . TYR A 1 90 ? 7.300 3.904 22.489 1.00 90.25 90 TYR A N 1
ATOM 760 C CA . TYR A 1 90 ? 7.293 2.537 23.005 1.00 90.25 90 TYR A CA 1
ATOM 761 C C . TYR A 1 90 ? 7.721 2.474 24.470 1.00 90.25 90 TYR A C 1
ATOM 763 O O . TYR A 1 90 ? 7.072 1.770 25.240 1.00 90.25 90 TYR A O 1
ATOM 771 N N . GLU A 1 91 ? 8.727 3.241 24.890 1.00 95.19 91 GLU A N 1
ATOM 772 C CA . GLU A 1 91 ? 9.124 3.354 26.298 1.00 95.19 91 GLU A CA 1
ATOM 773 C C . GLU A 1 91 ? 7.965 3.845 27.166 1.00 95.19 91 GLU A C 1
ATOM 775 O O . GLU A 1 91 ? 7.623 3.189 28.148 1.00 95.19 91 GLU A O 1
ATOM 780 N N . LYS A 1 92 ? 7.279 4.925 26.765 1.00 94.38 92 LYS A N 1
ATOM 781 C CA . LYS A 1 92 ? 6.095 5.425 27.488 1.00 94.38 92 LYS A CA 1
ATOM 782 C C . LYS A 1 92 ? 4.983 4.385 27.571 1.00 94.38 92 LYS A C 1
ATOM 784 O O . LYS A 1 92 ? 4.315 4.276 28.597 1.00 94.38 92 LYS A O 1
ATOM 789 N N . ARG A 1 93 ? 4.766 3.617 26.499 1.00 94.38 93 ARG A N 1
ATOM 790 C CA . ARG A 1 93 ? 3.754 2.555 26.479 1.00 94.38 93 ARG A CA 1
ATOM 791 C C . ARG A 1 93 ? 4.136 1.389 27.389 1.00 94.38 93 ARG A C 1
ATOM 793 O O . ARG A 1 93 ? 3.276 0.895 28.110 1.00 94.38 93 ARG A O 1
ATOM 800 N N . ILE A 1 94 ? 5.402 0.976 27.383 1.00 91.06 94 ILE A N 1
ATOM 801 C CA . ILE A 1 94 ? 5.931 -0.049 28.292 1.00 91.06 94 ILE A CA 1
ATOM 802 C C . ILE A 1 94 ? 5.793 0.418 29.742 1.00 91.06 94 ILE A C 1
ATOM 804 O O . ILE A 1 94 ? 5.369 -0.358 30.592 1.00 91.06 94 ILE A O 1
ATOM 808 N N . GLU A 1 95 ? 6.104 1.678 30.030 1.00 96.75 95 GLU A N 1
ATOM 809 C CA . GLU A 1 95 ? 5.994 2.235 31.376 1.00 96.75 95 GLU A CA 1
ATOM 810 C C . GLU A 1 95 ? 4.535 2.314 31.851 1.00 96.75 95 GLU A C 1
ATOM 812 O O . GLU A 1 95 ? 4.239 1.910 32.974 1.00 96.75 95 GLU A O 1
ATOM 817 N N . GLY A 1 96 ? 3.601 2.697 30.973 1.00 91.81 96 GLY A N 1
ATOM 818 C CA . GLY A 1 96 ? 2.164 2.626 31.259 1.00 91.81 96 GLY A CA 1
ATOM 819 C C . GLY A 1 96 ? 1.668 1.199 31.523 1.00 91.81 96 GLY A C 1
ATOM 820 O O . GLY A 1 96 ? 0.899 0.976 32.456 1.00 91.81 96 GLY A O 1
ATOM 821 N N . LEU A 1 97 ? 2.148 0.214 30.755 1.00 90.38 97 LEU A N 1
ATOM 822 C CA . LEU A 1 97 ? 1.825 -1.200 30.984 1.00 90.38 97 LEU A CA 1
ATOM 823 C C . LEU A 1 97 ? 2.396 -1.714 32.312 1.00 90.38 97 LEU A C 1
ATOM 825 O O . LEU A 1 97 ? 1.705 -2.433 33.023 1.00 90.38 97 LEU A O 1
ATOM 829 N N . ARG A 1 98 ? 3.618 -1.311 32.683 1.00 94.75 98 ARG A N 1
ATOM 830 C CA . ARG A 1 98 ? 4.220 -1.655 33.984 1.00 94.75 98 ARG A CA 1
ATOM 831 C C . ARG A 1 98 ? 3.443 -1.064 35.155 1.00 94.75 98 ARG A C 1
ATOM 833 O O . ARG A 1 98 ? 3.324 -1.715 36.189 1.00 94.75 98 ARG A O 1
ATOM 840 N N . TYR A 1 99 ? 2.927 0.155 35.004 1.00 95.19 99 TYR A N 1
ATOM 841 C CA . TYR A 1 99 ? 2.083 0.774 36.022 1.00 95.19 99 TYR A CA 1
ATOM 842 C C . TYR A 1 99 ? 0.790 -0.026 36.225 1.00 95.19 99 TYR A C 1
ATOM 844 O O . TYR A 1 99 ? 0.500 -0.434 37.345 1.00 95.19 99 TYR A O 1
ATOM 852 N N . SER A 1 100 ? 0.096 -0.364 35.133 1.00 92.44 100 SER A N 1
ATOM 853 C CA . SER A 1 100 ? -1.114 -1.195 35.180 1.00 92.44 100 SER A CA 1
ATOM 854 C C . SER A 1 100 ? -0.850 -2.609 35.723 1.00 92.44 100 SER A C 1
ATOM 856 O O . SER A 1 100 ? -1.646 -3.129 36.500 1.00 92.44 100 SER A O 1
ATOM 858 N N . GLU A 1 101 ? 0.286 -3.231 35.384 1.00 92.00 101 GLU A N 1
ATOM 859 C CA . GLU A 1 101 ? 0.687 -4.529 35.950 1.00 92.00 101 GLU A CA 1
ATOM 860 C C . GLU A 1 101 ? 0.880 -4.447 37.474 1.00 92.00 101 GLU A C 1
ATOM 862 O O . GLU A 1 101 ? 0.507 -5.370 38.201 1.00 92.00 101 GLU A O 1
ATOM 867 N N . ASN A 1 102 ? 1.449 -3.345 37.970 1.00 94.81 102 ASN A N 1
ATOM 868 C CA . ASN A 1 102 ? 1.619 -3.128 39.403 1.00 94.81 102 ASN A CA 1
ATOM 869 C C . ASN A 1 102 ? 0.281 -2.901 40.117 1.00 94.81 102 ASN A C 1
ATOM 871 O O . ASN A 1 102 ? 0.081 -3.504 41.169 1.00 94.81 102 ASN A O 1
ATOM 875 N N . GLU A 1 103 ? -0.635 -2.117 39.543 1.00 93.62 103 GLU A N 1
ATOM 876 C CA . GLU A 1 103 ? -1.994 -1.938 40.082 1.00 93.62 103 GLU A CA 1
ATOM 877 C C . GLU A 1 103 ? -2.720 -3.285 40.196 1.00 93.62 103 GLU A C 1
ATOM 879 O O . GLU A 1 103 ? -3.179 -3.659 41.275 1.00 93.62 103 GLU A O 1
ATOM 884 N N . LEU A 1 104 ? -2.714 -4.083 39.122 1.00 89.31 104 LEU A N 1
ATOM 885 C CA . LEU A 1 104 ? -3.324 -5.415 39.122 1.00 89.31 104 LEU A CA 1
ATOM 886 C C . LEU A 1 104 ? -2.653 -6.363 40.125 1.00 89.31 104 LEU A C 1
ATOM 888 O O . LEU A 1 104 ? -3.323 -7.186 40.748 1.00 89.31 104 LEU A O 1
ATOM 892 N N . ARG A 1 105 ? -1.330 -6.270 40.322 1.00 93.06 105 ARG A N 1
ATOM 893 C CA . ARG A 1 105 ? -0.637 -7.037 41.373 1.00 93.06 105 ARG A CA 1
ATOM 894 C C . ARG A 1 105 ? -1.084 -6.634 42.772 1.00 93.06 105 ARG A C 1
ATOM 896 O O . ARG A 1 105 ? -1.182 -7.510 43.633 1.00 93.06 105 ARG A O 1
ATOM 903 N N . GLU A 1 106 ? -1.293 -5.348 43.028 1.00 92.50 106 GLU A N 1
ATOM 904 C CA . GLU A 1 106 ? -1.767 -4.864 44.325 1.00 92.50 106 GLU A CA 1
ATOM 905 C C . GLU A 1 106 ? -3.212 -5.292 44.590 1.00 92.50 106 GLU A C 1
ATOM 907 O O . GLU A 1 106 ? -3.491 -5.826 45.665 1.00 92.50 106 GLU A O 1
ATOM 912 N N . GLU A 1 107 ? -4.093 -5.185 43.595 1.00 91.12 107 GLU A N 1
ATOM 913 C CA . GLU A 1 107 ? -5.460 -5.711 43.676 1.00 91.12 107 GLU A CA 1
ATOM 914 C C . GLU A 1 107 ? -5.463 -7.218 43.955 1.00 91.12 107 GLU A C 1
ATOM 916 O O . GLU A 1 107 ? -6.133 -7.690 44.873 1.00 91.12 107 GLU A O 1
ATOM 921 N N . ASN A 1 108 ? -4.638 -7.986 43.241 1.00 87.38 108 ASN A N 1
ATOM 922 C CA . ASN A 1 108 ? -4.540 -9.430 43.441 1.00 87.38 108 ASN A CA 1
ATOM 923 C C . ASN A 1 108 ? -3.994 -9.780 44.841 1.00 87.38 108 ASN A C 1
ATOM 925 O O . ASN A 1 108 ? -4.437 -10.744 45.466 1.00 87.38 108 ASN A O 1
ATOM 929 N N . ARG A 1 109 ? -3.075 -8.979 45.402 1.00 92.38 109 ARG A N 1
ATOM 930 C CA . ARG A 1 109 ? -2.655 -9.130 46.809 1.00 92.38 109 ARG A CA 1
ATOM 931 C C . ARG A 1 109 ? -3.812 -8.900 47.776 1.00 92.38 109 ARG A C 1
ATOM 933 O O . ARG A 1 109 ? -3.943 -9.668 48.728 1.00 92.38 109 ARG A O 1
ATOM 940 N N . TYR A 1 110 ? -4.631 -7.877 47.541 1.00 92.12 110 TYR A N 1
ATOM 941 C CA . TYR A 1 110 ? -5.787 -7.576 48.383 1.00 92.12 110 TYR A CA 1
ATOM 942 C C . TYR A 1 110 ? -6.824 -8.704 48.339 1.00 92.12 110 TYR A C 1
ATOM 944 O O . TYR A 1 110 ? -7.211 -9.227 49.383 1.00 92.12 110 TYR A O 1
ATOM 952 N N . VAL A 1 111 ? -7.177 -9.164 47.136 1.00 89.62 111 VAL A N 1
ATOM 953 C CA . VAL A 1 111 ? -8.106 -10.285 46.935 1.00 89.62 111 VAL A CA 1
ATOM 954 C C . VAL A 1 111 ? -7.587 -11.564 47.596 1.00 89.62 111 VAL A C 1
ATOM 956 O O . VAL A 1 111 ? -8.345 -12.256 48.273 1.00 89.62 111 VAL A O 1
ATOM 959 N N . ASN A 1 112 ? -6.291 -11.873 47.475 1.00 87.19 112 ASN A N 1
ATOM 960 C CA . ASN A 1 112 ? -5.702 -13.033 48.151 1.00 87.19 112 ASN A CA 1
ATOM 961 C C . ASN A 1 112 ? -5.777 -12.924 49.679 1.00 87.19 112 ASN A C 1
ATOM 963 O O . ASN A 1 112 ? -6.044 -13.924 50.349 1.00 87.19 112 ASN A O 1
ATOM 967 N N . LEU A 1 113 ? -5.575 -11.727 50.238 1.00 92.69 113 LEU A N 1
ATOM 968 C CA . LEU A 1 113 ? -5.719 -11.497 51.674 1.00 92.69 113 LEU A CA 1
ATOM 969 C C . LEU A 1 113 ? -7.166 -11.745 52.128 1.00 92.69 113 LEU A C 1
ATOM 971 O O . LEU A 1 113 ? -7.386 -12.490 53.084 1.00 92.69 113 LEU A O 1
ATOM 975 N N . GLU A 1 114 ? -8.160 -11.208 51.420 1.00 90.62 114 GLU A N 1
ATOM 976 C CA . GLU A 1 114 ? -9.575 -11.476 51.716 1.00 90.62 114 GLU A CA 1
ATOM 977 C C . GLU A 1 114 ? -9.923 -12.968 51.594 1.00 90.62 114 GLU A C 1
ATOM 979 O O . GLU A 1 114 ? -10.625 -13.527 52.444 1.00 90.62 114 GLU A O 1
ATOM 984 N N . LEU A 1 115 ? -9.380 -13.655 50.585 1.00 88.00 115 LEU A N 1
ATOM 985 C CA . LEU A 1 115 ? -9.525 -15.103 50.411 1.00 88.00 115 LEU A CA 1
ATOM 986 C C . LEU A 1 115 ? -8.949 -15.891 51.593 1.00 88.00 115 LEU A C 1
ATOM 988 O O . LEU A 1 115 ? -9.565 -16.849 52.058 1.00 88.00 115 LEU A O 1
ATOM 992 N N . THR A 1 116 ? -7.787 -15.496 52.118 1.00 88.56 116 THR A N 1
ATOM 993 C CA . THR A 1 116 ? -7.225 -16.145 53.315 1.00 88.56 116 THR A CA 1
ATOM 994 C C . THR A 1 116 ? -8.091 -15.915 54.553 1.00 88.56 116 THR A C 1
ATOM 996 O O . THR A 1 116 ? -8.435 -16.879 55.235 1.00 88.56 116 THR A O 1
ATOM 999 N N . GLN A 1 117 ? -8.551 -14.684 54.792 1.00 88.25 117 GLN A N 1
ATOM 1000 C CA . GLN A 1 117 ? -9.412 -14.364 55.937 1.00 88.25 117 GLN A CA 1
ATOM 1001 C C . GLN A 1 117 ? -10.764 -15.085 55.882 1.00 88.25 117 GLN A C 1
ATOM 1003 O O . GLN A 1 117 ? -11.287 -15.528 56.905 1.00 88.25 117 GLN A O 1
ATOM 1008 N N . THR A 1 118 ? -11.358 -15.206 54.694 1.00 86.94 118 THR A N 1
ATOM 1009 C CA . THR A 1 118 ? -12.626 -15.930 54.513 1.00 86.94 118 THR A CA 1
ATOM 1010 C C . THR A 1 118 ? -12.450 -17.430 54.722 1.00 86.94 118 THR A C 1
ATOM 1012 O O . THR A 1 118 ? -13.283 -18.038 55.392 1.00 86.94 118 THR A O 1
ATOM 1015 N N . ARG A 1 119 ? -11.342 -18.018 54.252 1.00 88.38 119 ARG A N 1
ATOM 1016 C CA . ARG A 1 119 ? -10.993 -19.420 54.537 1.00 88.38 119 ARG A CA 1
ATOM 1017 C C . ARG A 1 119 ? -10.800 -19.682 56.030 1.00 88.38 119 ARG A C 1
ATOM 1019 O O . ARG A 1 119 ? -11.298 -20.686 56.529 1.00 88.38 119 ARG A O 1
ATOM 1026 N N . GLU A 1 120 ? -10.133 -18.785 56.752 1.00 88.75 120 GLU A N 1
ATOM 1027 C CA . GLU A 1 120 ? -9.959 -18.901 58.208 1.00 88.75 120 GLU A CA 1
ATOM 1028 C C . GLU A 1 120 ? -11.291 -18.805 58.962 1.00 88.75 120 GLU A C 1
ATOM 1030 O O . GLU A 1 120 ? -11.562 -19.618 59.848 1.00 88.75 120 GLU A O 1
ATOM 1035 N N . LYS A 1 121 ? -12.161 -17.857 58.584 1.00 89.88 121 LYS A N 1
ATOM 1036 C CA . LYS A 1 121 ? -13.515 -17.735 59.153 1.00 89.88 121 LYS A CA 1
ATOM 1037 C C . LYS A 1 121 ? -14.352 -18.987 58.898 1.00 89.88 121 LYS A C 1
ATOM 1039 O O . LYS A 1 121 ? -15.010 -19.463 59.820 1.00 89.88 121 LYS A O 1
ATOM 1044 N N . LEU A 1 122 ? -14.293 -19.536 57.685 1.00 88.56 122 LEU A N 1
ATOM 1045 C CA . LEU A 1 122 ? -14.982 -20.777 57.335 1.00 88.56 122 LEU A CA 1
ATOM 1046 C C . LEU A 1 122 ? -14.459 -21.951 58.176 1.00 88.56 122 LEU A C 1
ATOM 1048 O O . LEU A 1 122 ? -15.249 -22.706 58.731 1.00 88.56 122 LEU A O 1
ATOM 1052 N N . ALA A 1 123 ? -13.138 -22.077 58.338 1.00 88.44 123 ALA A N 1
ATOM 1053 C CA . ALA A 1 123 ? -12.533 -23.124 59.162 1.00 88.44 123 ALA A CA 1
ATOM 1054 C C . ALA A 1 123 ? -12.949 -23.024 60.642 1.00 88.44 123 ALA A C 1
ATOM 1056 O O . ALA A 1 123 ? -13.222 -24.041 61.280 1.00 88.44 123 ALA A O 1
ATOM 1057 N N . LEU A 1 124 ? -13.046 -21.805 61.185 1.00 89.25 124 LEU A N 1
ATOM 1058 C CA . LEU A 1 124 ? -13.572 -21.555 62.531 1.00 89.25 124 LEU A CA 1
ATOM 1059 C C . LEU A 1 124 ? -15.047 -21.950 62.660 1.00 89.25 124 LEU A C 1
ATOM 1061 O O . LEU A 1 124 ? -15.428 -22.565 63.652 1.00 89.25 124 LEU A O 1
ATOM 1065 N N . GLN A 1 125 ? -15.870 -21.614 61.666 1.00 84.44 125 GLN A N 1
ATOM 1066 C CA . GLN A 1 125 ? -17.285 -21.987 61.649 1.00 84.44 125 GLN A CA 1
ATOM 1067 C C . GLN A 1 125 ? -17.472 -23.503 61.548 1.00 84.44 125 GLN A C 1
ATOM 1069 O O . GLN A 1 125 ? -18.313 -24.050 62.254 1.00 84.44 125 GLN A O 1
ATOM 1074 N N . LEU A 1 126 ? -16.667 -24.189 60.732 1.00 85.75 126 LEU A N 1
ATOM 1075 C CA . LEU A 1 126 ? -16.694 -25.649 60.627 1.00 85.75 126 LEU A CA 1
ATOM 1076 C C . LEU A 1 126 ? -16.320 -26.318 61.955 1.00 85.75 126 LEU A C 1
ATOM 1078 O O . LEU A 1 126 ? -17.046 -27.205 62.391 1.00 85.75 126 LEU A O 1
ATOM 1082 N N . ARG A 1 127 ? -15.283 -25.831 62.654 1.00 87.38 127 ARG A N 1
ATOM 1083 C CA . ARG A 1 127 ? -14.960 -26.299 64.016 1.00 87.38 127 ARG A CA 1
ATOM 1084 C C . ARG A 1 127 ? -16.105 -26.083 64.999 1.00 87.38 127 ARG A C 1
ATOM 1086 O O . ARG A 1 127 ? -16.451 -27.001 65.722 1.00 87.38 127 ARG A O 1
ATOM 1093 N N . GLN A 1 128 ? -16.731 -24.903 64.992 1.00 86.19 128 GLN A N 1
ATOM 1094 C CA . GLN A 1 128 ? -17.886 -24.640 65.859 1.00 86.19 128 GLN A CA 1
ATOM 1095 C C . GLN A 1 128 ? -19.049 -25.599 65.582 1.00 86.19 128 GLN A C 1
ATOM 1097 O O . GLN A 1 128 ? -19.749 -25.990 66.509 1.00 86.19 128 GLN A O 1
ATOM 1102 N N . ILE A 1 129 ? -19.276 -25.969 64.319 1.00 79.31 129 ILE A N 1
ATOM 1103 C CA . ILE A 1 129 ? -20.308 -26.944 63.955 1.00 79.31 129 ILE A CA 1
ATOM 1104 C C . ILE A 1 129 ? -19.925 -28.343 64.445 1.00 79.31 129 ILE A C 1
ATOM 1106 O O . ILE A 1 129 ? -20.790 -29.040 64.964 1.00 79.31 129 ILE A O 1
ATOM 1110 N N . GLU A 1 130 ? -18.662 -28.751 64.308 1.00 84.31 130 GLU A N 1
ATOM 1111 C CA . GLU A 1 130 ? -18.170 -30.033 64.829 1.00 84.31 130 GLU A CA 1
ATOM 1112 C C . GLU A 1 130 ? -18.304 -30.114 66.356 1.00 84.31 130 GLU A C 1
ATOM 1114 O O . GLU A 1 130 ? -18.853 -31.097 66.854 1.00 84.31 130 GLU A O 1
ATOM 1119 N N . ASP A 1 131 ? -17.909 -29.060 67.078 1.00 85.19 131 ASP A N 1
ATOM 1120 C CA . ASP A 1 131 ? -18.044 -28.954 68.537 1.00 85.19 131 ASP A CA 1
ATOM 1121 C C . ASP A 1 131 ? -19.521 -29.046 68.959 1.00 85.19 131 ASP A C 1
ATOM 1123 O O . ASP A 1 131 ? -19.876 -29.862 69.808 1.00 85.19 131 ASP A O 1
ATOM 1127 N N . LEU A 1 132 ? -20.414 -28.291 68.301 1.00 77.56 132 LEU A N 1
ATOM 1128 C CA . LEU A 1 132 ? -21.859 -28.344 68.560 1.00 77.56 132 LEU A CA 1
ATOM 1129 C C . LEU A 1 132 ? -22.460 -29.715 68.222 1.00 77.56 132 LEU A C 1
ATOM 1131 O O . LEU A 1 132 ? -23.349 -30.191 68.919 1.00 77.56 132 LEU A O 1
ATOM 1135 N N . GLN A 1 133 ? -22.005 -30.377 67.157 1.00 76.62 133 GLN A N 1
ATOM 1136 C CA . GLN A 1 133 ? -22.454 -31.729 66.808 1.00 76.62 133 GLN A CA 1
ATOM 1137 C C . GLN A 1 133 ? -21.937 -32.794 67.780 1.00 76.62 133 GLN A C 1
ATOM 1139 O O . GLN A 1 133 ? -22.532 -33.872 67.868 1.00 76.62 133 GLN A O 1
ATOM 1144 N N . GLN A 1 134 ? -20.824 -32.537 68.459 1.00 77.25 134 GLN A N 1
ATOM 1145 C CA . GLN A 1 134 ? -20.286 -33.403 69.496 1.00 77.25 134 GLN A CA 1
ATOM 1146 C C . GLN A 1 134 ? -21.028 -33.187 70.821 1.00 77.25 134 GLN A C 1
ATOM 1148 O O . GLN A 1 134 ? -21.521 -34.153 71.395 1.00 77.25 134 GLN A O 1
ATOM 1153 N N . GLU A 1 135 ? -21.251 -31.935 71.218 1.00 74.94 135 GLU A N 1
ATOM 1154 C CA . GLU A 1 135 ? -22.051 -31.561 72.392 1.00 74.94 135 GLU A CA 1
ATOM 1155 C C . GLU A 1 135 ? -23.503 -32.060 72.274 1.00 74.94 135 GLU A C 1
ATOM 1157 O O . GLU A 1 135 ? -24.066 -32.616 73.212 1.00 74.94 135 GLU A O 1
ATOM 1162 N N . ASN A 1 136 ? -24.099 -31.981 71.081 1.00 65.69 136 ASN A N 1
ATOM 1163 C CA . ASN A 1 136 ? -25.447 -32.493 70.832 1.00 65.69 136 ASN A CA 1
ATOM 1164 C C . ASN A 1 136 ? -25.508 -34.035 70.859 1.00 65.69 136 ASN A C 1
ATOM 1166 O O . ASN A 1 136 ? -26.532 -34.613 71.222 1.00 65.69 136 ASN A O 1
ATOM 1170 N N . ARG A 1 137 ? -24.409 -34.726 70.519 1.00 70.19 137 ARG A N 1
ATOM 1171 C CA . ARG A 1 137 ? -24.294 -36.184 70.705 1.00 70.19 137 ARG A CA 1
ATOM 1172 C C . ARG A 1 137 ? -24.200 -36.554 72.187 1.00 70.19 137 ARG A C 1
ATOM 1174 O O . ARG A 1 137 ? -24.847 -37.511 72.592 1.00 70.19 137 ARG A O 1
ATOM 1181 N N . GLU A 1 138 ? -23.484 -35.768 72.985 1.00 65.25 138 GLU A N 1
ATOM 1182 C CA . GLU A 1 138 ? -23.366 -35.946 74.440 1.00 65.25 138 GLU A CA 1
ATOM 1183 C C . GLU A 1 138 ? -24.689 -35.641 75.174 1.00 65.25 138 GLU A C 1
ATOM 1185 O O . GLU A 1 138 ? -25.090 -36.383 76.070 1.00 65.25 138 GLU A O 1
ATOM 1190 N N . LEU A 1 139 ? -25.435 -34.620 74.736 1.00 59.84 139 LEU A N 1
ATOM 1191 C CA . LEU A 1 139 ? -26.771 -34.283 75.254 1.00 59.84 139 LEU A CA 1
ATOM 1192 C C . LEU A 1 139 ? -27.858 -35.290 74.837 1.00 59.84 139 LEU A C 1
ATOM 1194 O O . LEU A 1 139 ? -28.865 -35.436 75.528 1.00 59.84 139 LEU A O 1
ATOM 1198 N N . SER A 1 140 ? -27.658 -36.018 73.734 1.00 52.12 140 SER A N 1
ATOM 1199 C CA . SER A 1 140 ? -28.586 -37.061 73.271 1.00 52.12 140 SER A CA 1
ATOM 1200 C C . SER A 1 140 ? -28.515 -38.358 74.095 1.00 52.12 140 SER A C 1
ATOM 1202 O O . SER A 1 140 ? -29.419 -39.188 73.992 1.00 52.12 140 SER A O 1
ATOM 1204 N N . GLU A 1 141 ? -27.484 -38.540 74.929 1.00 51.75 141 GLU A N 1
ATOM 1205 C CA . GLU A 1 141 ? -27.314 -39.715 75.802 1.00 51.75 141 GLU A CA 1
ATOM 1206 C C . GLU A 1 141 ? -27.791 -39.486 77.256 1.00 51.75 141 GLU A C 1
ATOM 1208 O O . GLU A 1 141 ? -27.872 -40.441 78.031 1.00 51.75 141 GLU A O 1
ATOM 1213 N N . GLY A 1 142 ? -28.184 -38.262 77.633 1.00 43.16 142 GLY A N 1
ATOM 1214 C CA . GLY A 1 142 ? -28.519 -37.896 79.014 1.00 43.16 142 GLY A CA 1
ATOM 1215 C C . GLY A 1 142 ? -29.914 -37.296 79.213 1.00 43.16 142 GLY A C 1
ATOM 1216 O O . GLY A 1 142 ? -30.115 -36.114 78.982 1.00 43.16 142 GLY A O 1
ATOM 1217 N N . GLU A 1 143 ? -30.825 -38.124 79.736 1.00 46.88 143 GLU A N 1
ATOM 1218 C CA . GLU A 1 143 ? -32.011 -37.806 80.559 1.00 46.88 143 GLU A CA 1
ATOM 1219 C C . GLU A 1 143 ? -33.069 -36.767 80.112 1.00 46.88 143 GLU A C 1
ATOM 1221 O O . GLU A 1 143 ? -32.942 -35.963 79.200 1.00 46.88 143 GLU A O 1
ATOM 1226 N N . ARG A 1 144 ? -34.244 -36.905 80.741 1.00 49.66 144 ARG A N 1
ATOM 1227 C CA . ARG A 1 144 ? -35.520 -36.274 80.388 1.00 49.66 144 ARG A CA 1
ATOM 1228 C C . ARG A 1 144 ? -35.516 -34.775 80.682 1.00 49.66 144 ARG A C 1
ATOM 1230 O O . ARG A 1 144 ? -35.445 -34.374 81.838 1.00 49.66 144 ARG A O 1
ATOM 1237 N N . TRP A 1 145 ? -35.744 -33.993 79.634 1.00 41.84 145 TRP A N 1
ATOM 1238 C CA . TRP A 1 145 ? -35.837 -32.539 79.670 1.00 41.84 145 TRP A CA 1
ATOM 1239 C C . TRP A 1 145 ? -37.125 -32.088 80.375 1.00 41.84 145 TRP A C 1
ATOM 1241 O O . TRP A 1 145 ? -38.237 -32.515 80.045 1.00 41.84 145 TRP A O 1
ATOM 1251 N N . SER A 1 146 ? -36.973 -31.207 81.354 1.00 51.97 146 SER A N 1
ATOM 1252 C CA . SER A 1 146 ? -38.040 -30.458 82.008 1.00 51.97 146 SER A CA 1
ATOM 1253 C C . SER A 1 146 ? -38.535 -29.312 81.107 1.00 51.97 146 SER A C 1
ATOM 1255 O O . SER A 1 146 ? -37.829 -28.814 80.232 1.00 51.97 146 SER A O 1
ATOM 1257 N N . GLY A 1 147 ? -39.777 -28.855 81.301 1.00 51.09 147 GLY A N 1
ATOM 1258 C CA . GLY A 1 147 ? -40.445 -27.892 80.405 1.00 51.09 147 GLY A CA 1
ATOM 1259 C C . GLY A 1 147 ? -39.800 -26.497 80.275 1.00 51.09 147 GLY A C 1
ATOM 1260 O O . GLY A 1 147 ? -40.233 -25.720 79.424 1.00 51.09 147 GLY A O 1
ATOM 1261 N N . GLY A 1 148 ? -38.788 -26.169 81.088 1.00 55.59 148 GLY A N 1
ATOM 1262 C CA . GLY A 1 148 ? -37.938 -24.984 80.907 1.00 55.59 148 GLY A CA 1
ATOM 1263 C C . GLY A 1 148 ? -36.816 -25.211 79.889 1.00 55.59 148 GLY A C 1
ATOM 1264 O O . GLY A 1 148 ? -36.568 -24.353 79.045 1.00 55.59 148 GLY A O 1
ATOM 1265 N N . GLU A 1 149 ? -36.226 -26.404 79.895 1.00 55.94 149 GLU A N 1
ATOM 1266 C CA . GLU A 1 149 ? -35.139 -26.805 78.996 1.00 55.94 149 GLU A CA 1
ATOM 1267 C C . GLU A 1 149 ? -35.661 -26.996 77.563 1.00 55.94 149 GLU A C 1
ATOM 1269 O O . GLU A 1 149 ? -34.978 -26.654 76.606 1.00 55.94 149 GLU A O 1
ATOM 1274 N N . LEU A 1 150 ? -36.923 -27.416 77.387 1.00 56.94 150 LEU A N 1
ATOM 1275 C CA . LEU A 1 150 ? -37.573 -27.489 76.067 1.00 56.94 150 LEU A CA 1
ATOM 1276 C C . LEU A 1 150 ? -37.719 -26.105 75.401 1.00 56.94 150 LEU A C 1
ATOM 1278 O O . LEU A 1 150 ? -37.639 -25.982 74.180 1.00 56.94 150 LEU A O 1
ATOM 1282 N N . ARG A 1 151 ? -37.940 -25.049 76.196 1.00 62.25 151 ARG A N 1
ATOM 1283 C CA . ARG A 1 151 ? -38.024 -23.668 75.691 1.00 62.25 151 ARG A CA 1
ATOM 1284 C C . ARG A 1 151 ? -36.648 -23.150 75.280 1.00 62.25 151 ARG A C 1
ATOM 1286 O O . ARG A 1 151 ? -36.533 -22.532 74.229 1.00 62.25 151 ARG A O 1
ATOM 1293 N N . GLN A 1 152 ? -35.627 -23.468 76.070 1.00 71.00 152 GLN A N 1
ATOM 1294 C CA . GLN A 1 152 ? -34.234 -23.137 75.784 1.00 71.00 152 GLN A CA 1
ATOM 1295 C C . GLN A 1 152 ? -33.724 -23.885 74.540 1.00 71.00 152 GLN A C 1
ATOM 1297 O O . GLN A 1 152 ? -33.157 -23.261 73.650 1.00 71.00 152 GLN A O 1
ATOM 1302 N N . ALA A 1 153 ? -34.054 -25.173 74.399 1.00 66.62 153 ALA A N 1
ATOM 1303 C CA . ALA A 1 153 ? -33.752 -25.973 73.212 1.00 66.62 153 ALA A CA 1
ATOM 1304 C C . ALA A 1 153 ? -34.458 -25.459 71.950 1.00 66.62 153 ALA A C 1
ATOM 1306 O O . ALA A 1 153 ? -33.868 -25.459 70.876 1.00 66.62 153 ALA A O 1
ATOM 1307 N N . LEU A 1 154 ? -35.710 -24.993 72.051 1.00 70.00 154 LEU A N 1
ATOM 1308 C CA . LEU A 1 154 ? -36.420 -24.378 70.921 1.00 70.00 154 LEU A CA 1
ATOM 1309 C C . LEU A 1 154 ? -35.802 -23.035 70.508 1.00 70.00 154 LEU A C 1
ATOM 1311 O O . LEU A 1 154 ? -35.739 -22.722 69.319 1.00 70.00 154 LEU A O 1
ATOM 1315 N N . GLU A 1 155 ? -35.327 -22.250 71.471 1.00 76.44 155 GLU A N 1
ATOM 1316 C CA . GLU A 1 155 ? -34.668 -20.969 71.218 1.00 76.44 155 GLU A CA 1
ATOM 1317 C C . GLU A 1 155 ? -33.270 -21.171 70.609 1.00 76.44 155 GLU A C 1
ATOM 1319 O O . GLU A 1 155 ? -32.909 -20.486 69.648 1.00 76.44 155 GLU A O 1
ATOM 1324 N N . GLU A 1 156 ? -32.524 -22.176 71.074 1.00 78.12 156 GLU A N 1
ATOM 1325 C CA . GLU A 1 156 ? -31.261 -22.616 70.474 1.00 78.12 156 GLU A CA 1
ATOM 1326 C C . GLU A 1 156 ? -31.455 -23.234 69.088 1.00 78.12 156 GLU A C 1
ATOM 1328 O O . GLU A 1 156 ? -30.726 -22.873 68.167 1.00 78.12 156 GLU A O 1
ATOM 1333 N N . LEU A 1 157 ? -32.490 -24.053 68.876 1.00 75.94 157 LEU A N 1
ATOM 1334 C CA . LEU A 1 157 ? -32.862 -24.550 67.548 1.00 75.94 157 LEU A CA 1
ATOM 1335 C C . LEU A 1 157 ? -33.215 -23.409 66.590 1.00 75.94 157 LEU A C 1
ATOM 1337 O O . LEU A 1 157 ? -32.866 -23.486 65.413 1.00 75.94 157 LEU A O 1
ATOM 1341 N N . SER A 1 158 ? -33.853 -22.333 67.066 1.00 76.19 158 SER A N 1
ATOM 1342 C CA . SER A 1 158 ? -34.111 -21.149 66.233 1.00 76.19 158 SER A CA 1
ATOM 1343 C C . SER A 1 158 ? -32.816 -20.417 65.863 1.00 76.19 158 SER A C 1
ATOM 1345 O O . SER A 1 158 ? -32.608 -20.098 64.696 1.00 76.19 158 SER A O 1
ATOM 1347 N N . LYS A 1 159 ? -31.877 -20.268 66.808 1.00 81.75 159 LYS A N 1
ATOM 1348 C CA . LYS A 1 159 ? -30.563 -19.664 66.541 1.00 81.75 159 LYS A CA 1
ATOM 1349 C C . LYS A 1 159 ? -29.732 -20.514 65.585 1.00 81.75 159 LYS A C 1
ATOM 1351 O O . LYS A 1 159 ? -29.077 -19.968 64.704 1.00 81.75 159 LYS A O 1
ATOM 1356 N N . VAL A 1 160 ? -29.763 -21.838 65.731 1.00 76.25 160 VAL A N 1
ATOM 1357 C CA . VAL A 1 160 ? -29.086 -22.776 64.824 1.00 76.25 160 VAL A CA 1
ATOM 1358 C C . VAL A 1 160 ? -29.714 -22.727 63.432 1.00 76.25 160 VAL A C 1
ATOM 1360 O O . VAL A 1 160 ? -28.984 -22.735 62.443 1.00 76.25 160 VAL A O 1
ATOM 1363 N N . ARG A 1 161 ? -31.042 -22.599 63.337 1.00 78.38 161 ARG A N 1
ATOM 1364 C CA . ARG A 1 161 ? -31.758 -22.425 62.067 1.00 78.38 161 ARG A CA 1
ATOM 1365 C C . ARG A 1 161 ? -31.368 -21.130 61.359 1.00 78.38 161 ARG A C 1
ATOM 1367 O O . ARG A 1 161 ? -31.052 -21.167 60.173 1.00 78.38 161 ARG A O 1
ATOM 1374 N N . ASP A 1 162 ? -31.337 -20.013 62.077 1.00 77.62 162 ASP A N 1
ATOM 1375 C CA . ASP A 1 162 ? -30.953 -18.716 61.513 1.00 77.62 162 ASP A CA 1
ATOM 1376 C C . ASP A 1 162 ? -29.488 -18.717 61.065 1.00 77.62 162 ASP A C 1
ATOM 1378 O O . ASP A 1 162 ? -29.143 -18.187 60.007 1.00 77.62 162 ASP A O 1
ATOM 1382 N N . LYS A 1 163 ? -28.620 -19.389 61.827 1.00 81.75 163 LYS A N 1
ATOM 1383 C CA . LYS A 1 163 ? -27.206 -19.558 61.483 1.00 81.75 163 LYS A CA 1
ATOM 1384 C C . LYS A 1 163 ? -27.013 -20.494 60.285 1.00 81.75 163 LYS A C 1
ATOM 1386 O O . LYS A 1 163 ? -26.162 -20.210 59.449 1.00 81.75 163 LYS A O 1
ATOM 1391 N N . CYS A 1 164 ? -27.829 -21.542 60.144 1.00 76.44 164 CYS A N 1
ATOM 1392 C CA . CYS A 1 164 ? -27.861 -22.373 58.936 1.00 76.44 164 CYS A CA 1
ATOM 1393 C C . CYS A 1 164 ? -28.301 -21.566 57.713 1.00 76.44 164 CYS A C 1
ATOM 1395 O O . CYS A 1 164 ? -27.616 -21.621 56.701 1.00 76.44 164 CYS A O 1
ATOM 1397 N N . MET A 1 165 ? -29.356 -20.750 57.814 1.00 76.38 165 MET A N 1
ATOM 1398 C CA . MET A 1 165 ? -29.782 -19.899 56.693 1.00 76.38 165 MET A CA 1
ATOM 1399 C C . MET A 1 165 ? -28.715 -18.867 56.297 1.00 76.38 165 MET A C 1
ATOM 1401 O O . MET A 1 165 ? -28.513 -18.610 55.111 1.00 76.38 165 MET A O 1
ATOM 1405 N N . GLN A 1 166 ? -27.981 -18.299 57.260 1.00 79.00 166 GLN A N 1
ATOM 1406 C CA . GLN A 1 166 ? -26.848 -17.414 56.959 1.00 79.00 166 GLN A CA 1
ATOM 1407 C C . GLN A 1 166 ? -25.690 -18.149 56.276 1.00 79.00 166 GLN A C 1
ATOM 1409 O O . GLN A 1 166 ? -25.094 -17.618 55.338 1.00 79.00 166 GLN A O 1
ATOM 1414 N N . LEU A 1 167 ? -25.367 -19.363 56.729 1.00 77.88 167 LEU A N 1
ATOM 1415 C CA . LEU A 1 167 ? -24.324 -20.185 56.117 1.00 77.88 167 LEU A CA 1
ATOM 1416 C C . LEU A 1 167 ? -24.721 -20.647 54.715 1.00 77.88 167 LEU A C 1
ATOM 1418 O O . LEU A 1 167 ? -23.885 -20.604 53.821 1.00 77.88 167 LEU A O 1
ATOM 1422 N N . GLU A 1 168 ? -25.982 -21.016 54.490 1.00 77.12 168 GLU A N 1
ATOM 1423 C CA . GLU A 1 168 ? -26.509 -21.341 53.161 1.00 77.12 168 GLU A CA 1
ATOM 1424 C C . GLU A 1 168 ? -26.427 -20.138 52.218 1.00 77.12 168 GLU A C 1
ATOM 1426 O O . GLU A 1 168 ? -25.947 -20.285 51.096 1.00 77.12 168 GLU A O 1
ATOM 1431 N N . GLY A 1 169 ? -26.790 -18.937 52.684 1.00 80.00 169 GLY A N 1
ATOM 1432 C CA . GLY A 1 169 ? -26.632 -17.701 51.911 1.00 80.00 169 GLY A CA 1
ATOM 1433 C C . GLY A 1 169 ? -25.173 -17.406 51.550 1.00 80.00 169 GLY A C 1
ATOM 1434 O O . GLY A 1 169 ? -24.862 -17.128 50.392 1.00 80.00 169 GLY A O 1
ATOM 1435 N N . SER A 1 170 ? -24.256 -17.544 52.513 1.00 80.31 170 SER A N 1
ATOM 1436 C CA . SER A 1 170 ? -22.822 -17.331 52.278 1.00 80.31 170 SER A CA 1
ATOM 1437 C C . SER A 1 170 ? -22.215 -18.397 51.357 1.00 80.31 170 SER A C 1
ATOM 1439 O O . SER A 1 170 ? -21.383 -18.081 50.507 1.00 80.31 170 SER A O 1
ATOM 1441 N N . ASN A 1 171 ? -22.661 -19.650 51.468 1.00 79.81 171 ASN A N 1
ATOM 1442 C CA . ASN A 1 171 ? -22.226 -20.743 50.602 1.00 79.81 171 ASN A CA 1
ATOM 1443 C C . ASN A 1 171 ? -22.747 -20.557 49.166 1.00 79.81 171 ASN A C 1
ATOM 1445 O O . ASN A 1 171 ? -22.025 -20.823 48.207 1.00 79.81 171 ASN A O 1
ATOM 1449 N N . HIS A 1 172 ? -23.962 -20.027 48.997 1.00 80.69 172 HIS A N 1
ATOM 1450 C CA . HIS A 1 172 ? -24.506 -19.693 47.680 1.00 80.69 172 HIS A CA 1
ATOM 1451 C C . HIS A 1 172 ? -23.732 -18.544 47.015 1.00 80.69 172 HIS A C 1
ATOM 1453 O O . HIS A 1 172 ? -23.376 -18.640 45.840 1.00 80.69 172 HIS A O 1
ATOM 1459 N N . GLU A 1 173 ? -23.371 -17.503 47.774 1.00 81.44 173 GLU A N 1
ATOM 1460 C CA . GLU A 1 173 ? -22.482 -16.434 47.297 1.00 81.44 173 GLU A CA 1
ATOM 1461 C C . GLU A 1 173 ? -21.100 -16.963 46.888 1.00 81.44 173 GLU A C 1
ATOM 1463 O O . GLU A 1 173 ? -20.581 -16.592 45.835 1.00 81.44 173 GLU A O 1
ATOM 1468 N N . GLN A 1 174 ? -20.495 -17.844 47.692 1.00 81.56 174 GLN A N 1
ATOM 1469 C CA . GLN A 1 174 ? -19.204 -18.447 47.352 1.00 81.56 174 GLN A CA 1
ATOM 1470 C C . GLN A 1 174 ? -19.293 -19.354 46.123 1.00 81.56 174 GLN A C 1
ATOM 1472 O O . GLN A 1 174 ? -18.389 -19.322 45.289 1.00 81.56 174 GLN A O 1
ATOM 1477 N N . SER A 1 175 ? -20.382 -20.112 45.973 1.00 84.31 175 SER A N 1
ATOM 1478 C CA . SER A 1 175 ? -20.633 -20.929 44.781 1.00 84.31 175 SER A CA 1
ATOM 1479 C C . SER A 1 175 ? -20.752 -20.061 43.528 1.00 84.31 175 SER A C 1
ATOM 1481 O O . SER A 1 175 ? -20.136 -20.371 42.513 1.00 84.31 175 SER A O 1
ATOM 1483 N N . SER A 1 176 ? -21.462 -18.932 43.615 1.00 84.06 176 SER A N 1
ATOM 1484 C CA . SER A 1 176 ? -21.592 -17.988 42.500 1.00 84.06 176 SER A CA 1
ATOM 1485 C C . SER A 1 176 ? -20.249 -17.347 42.121 1.00 84.06 176 SER A C 1
ATOM 1487 O O . SER A 1 176 ? -19.917 -17.257 40.941 1.00 84.06 176 SER A O 1
ATOM 1489 N N . ARG A 1 177 ? -19.411 -16.987 43.106 1.00 84.50 177 ARG A N 1
ATOM 1490 C CA . ARG A 1 177 ? -18.044 -16.490 42.849 1.00 84.50 177 ARG A CA 1
ATOM 1491 C C . ARG A 1 177 ? -17.140 -17.552 42.220 1.00 84.50 177 ARG A C 1
ATOM 1493 O O . ARG A 1 177 ? -16.319 -17.223 41.368 1.00 84.50 177 ARG A O 1
ATOM 1500 N N . LEU A 1 178 ? -17.278 -18.815 42.626 1.00 84.81 178 LEU A N 1
ATOM 1501 C CA . LEU A 1 178 ? -16.546 -19.934 42.029 1.00 84.81 178 LEU A CA 1
ATOM 1502 C C . LEU A 1 178 ? -16.949 -20.151 40.570 1.00 84.81 178 LEU A C 1
ATOM 1504 O O . LEU A 1 178 ? -16.071 -20.280 39.724 1.00 84.81 178 LEU A O 1
ATOM 1508 N N . GLU A 1 179 ? -18.247 -20.137 40.265 1.00 87.44 179 GLU A N 1
ATOM 1509 C CA . GLU A 1 179 ? -18.747 -20.210 38.886 1.00 87.44 179 GLU A CA 1
ATOM 1510 C C . GLU A 1 179 ? -18.208 -19.061 38.028 1.00 87.44 179 GLU A C 1
ATOM 1512 O O . GLU A 1 179 ? -17.756 -19.287 36.905 1.00 87.44 179 GLU A O 1
ATOM 1517 N N . GLN A 1 180 ? -18.169 -17.846 38.577 1.00 86.69 180 GLN A N 1
ATOM 1518 C CA . GLN A 1 180 ? -17.616 -16.682 37.890 1.00 86.69 180 GLN A CA 1
ATOM 1519 C C . GLN A 1 180 ? -16.110 -16.839 37.614 1.00 86.69 180 GLN A C 1
ATOM 1521 O O . GLN A 1 180 ? -15.662 -16.600 36.493 1.00 86.69 180 GLN A O 1
ATOM 1526 N N . ALA A 1 181 ? -15.341 -17.338 38.586 1.00 82.00 181 ALA A N 1
ATOM 1527 C CA . ALA A 1 181 ? -13.915 -17.620 38.420 1.00 82.00 181 ALA A CA 1
ATOM 1528 C C . ALA A 1 181 ? -13.638 -18.753 37.411 1.00 82.00 181 ALA A C 1
ATOM 1530 O O . ALA A 1 181 ? -12.643 -18.703 36.685 1.00 82.00 181 ALA A O 1
ATOM 1531 N N . PHE A 1 182 ? -14.505 -19.770 37.331 1.00 89.00 182 PHE A N 1
ATOM 1532 C CA . PHE A 1 182 ? -14.410 -20.805 36.295 1.00 89.00 182 PHE A CA 1
ATOM 1533 C C . PHE A 1 182 ? -14.623 -20.220 34.899 1.00 89.00 182 PHE A C 1
ATOM 1535 O O . PHE A 1 182 ? -13.858 -20.537 33.991 1.00 89.00 182 PHE A O 1
ATOM 1542 N N . LEU A 1 183 ? -15.599 -19.324 34.747 1.00 90.44 183 LEU A N 1
ATOM 1543 C CA . LEU A 1 183 ? -15.880 -18.663 33.474 1.00 90.44 183 LEU A CA 1
ATOM 1544 C C . LEU A 1 183 ? -14.717 -17.758 33.034 1.00 90.44 183 LEU A C 1
ATOM 1546 O O . LEU A 1 183 ? -14.302 -17.779 31.878 1.00 90.44 183 LEU A O 1
ATOM 1550 N N . GLU A 1 184 ? -14.142 -16.994 33.965 1.00 88.19 184 GLU A N 1
ATOM 1551 C CA . GLU A 1 184 ? -12.953 -16.173 33.706 1.00 88.19 184 GLU A CA 1
ATOM 1552 C C . GLU A 1 184 ? -11.744 -17.020 33.305 1.00 88.19 184 GLU A C 1
ATOM 1554 O O . GLU A 1 184 ? -10.997 -16.655 32.393 1.00 88.19 184 GLU A O 1
ATOM 1559 N N . ARG A 1 185 ? -11.566 -18.178 33.948 1.00 89.31 185 ARG A N 1
ATOM 1560 C CA . ARG A 1 185 ? -10.516 -19.129 33.591 1.00 89.31 185 ARG A CA 1
ATOM 1561 C C . ARG A 1 185 ? -10.715 -19.696 32.184 1.00 89.31 185 ARG A C 1
ATOM 1563 O O . ARG A 1 185 ? -9.736 -19.745 31.446 1.00 89.31 185 ARG A O 1
ATOM 1570 N N . GLU A 1 186 ? -11.932 -20.081 31.799 1.00 91.94 186 GLU A N 1
ATOM 1571 C CA . GLU A 1 186 ? -12.223 -20.548 30.432 1.00 91.94 186 GLU A CA 1
ATOM 1572 C C . GLU A 1 186 ? -11.887 -19.467 29.391 1.00 91.94 186 GLU A C 1
ATOM 1574 O O . GLU A 1 186 ? -11.199 -19.745 28.410 1.00 91.94 186 GLU A O 1
ATOM 1579 N N . ILE A 1 187 ? -12.265 -18.209 29.647 1.00 91.12 187 ILE A N 1
ATOM 1580 C CA . ILE A 1 187 ? -11.937 -17.074 28.766 1.00 91.12 187 ILE A CA 1
ATOM 1581 C C . ILE A 1 187 ? -10.416 -16.881 28.642 1.00 91.12 187 ILE A C 1
ATOM 1583 O O . ILE A 1 187 ? -9.906 -16.551 27.567 1.00 91.12 187 ILE A O 1
ATOM 1587 N N . LEU A 1 188 ? -9.673 -17.040 29.739 1.00 87.12 188 LEU A N 1
ATOM 1588 C CA . LEU A 1 188 ? -8.215 -16.928 29.726 1.00 87.12 188 LEU A CA 1
ATOM 1589 C C . LEU A 1 188 ? -7.553 -18.103 28.998 1.00 87.12 188 LEU A C 1
ATOM 1591 O O . LEU A 1 188 ? -6.609 -17.867 28.249 1.00 87.12 188 LEU A O 1
ATOM 1595 N N . GLU A 1 189 ? -8.051 -19.330 29.164 1.00 91.56 189 GLU A N 1
ATOM 1596 C CA . GLU A 1 189 ? -7.566 -20.513 28.438 1.00 91.56 189 GLU A CA 1
ATOM 1597 C C . GLU A 1 189 ? -7.787 -20.372 26.920 1.00 91.56 189 GLU A C 1
ATOM 1599 O O . GLU A 1 189 ? -6.866 -20.642 26.146 1.00 91.56 189 GLU A O 1
ATOM 1604 N N . GLU A 1 190 ? -8.941 -19.853 26.479 1.00 92.19 190 GLU A N 1
ATOM 1605 C CA . GLU A 1 190 ? -9.195 -19.556 25.059 1.00 92.19 190 GLU A CA 1
ATOM 1606 C C . GLU A 1 190 ? -8.233 -18.496 24.500 1.00 92.19 190 GLU A C 1
ATOM 1608 O O . GLU A 1 190 ? -7.678 -18.660 23.410 1.00 92.19 190 GLU A O 1
ATOM 1613 N N . LYS A 1 191 ? -7.982 -17.413 25.251 1.00 91.38 191 LYS A N 1
ATOM 1614 C CA . LYS A 1 191 ? -7.006 -16.382 24.852 1.00 91.38 191 LYS A CA 1
ATOM 1615 C C . LYS A 1 191 ? -5.587 -16.935 24.759 1.00 91.38 191 LYS A C 1
ATOM 1617 O O . LYS A 1 191 ? -4.835 -16.528 23.876 1.00 91.38 191 LYS A O 1
ATOM 1622 N N . LEU A 1 192 ? -5.220 -17.843 25.660 1.00 90.31 192 LEU A N 1
ATOM 1623 C CA . LEU A 1 192 ? -3.898 -18.461 25.684 1.00 90.31 192 LEU A CA 1
ATOM 1624 C C . LEU A 1 192 ? -3.705 -19.367 24.459 1.00 90.31 192 LEU A C 1
ATOM 1626 O O . LEU A 1 192 ? -2.697 -19.232 23.772 1.00 90.31 192 LEU A O 1
ATOM 1630 N N . GLN A 1 193 ? -4.709 -20.175 24.099 1.00 92.00 193 GLN A N 1
ATOM 1631 C CA . GLN A 1 193 ? -4.685 -20.970 22.862 1.00 92.00 193 GLN A CA 1
ATOM 1632 C C . GLN A 1 193 ? -4.589 -20.104 21.598 1.00 92.00 193 GLN A C 1
ATOM 1634 O O . GLN A 1 193 ? -3.856 -20.443 20.667 1.00 92.00 193 GLN A O 1
ATOM 1639 N N . LEU A 1 194 ? -5.302 -18.974 21.556 1.00 91.75 194 LEU A N 1
ATOM 1640 C CA . LEU A 1 194 ? -5.194 -18.010 20.458 1.00 91.75 194 LEU A CA 1
ATOM 1641 C C . LEU A 1 194 ? -3.763 -17.477 20.324 1.00 91.75 194 LEU A C 1
ATOM 1643 O O . LEU A 1 194 ? -3.197 -17.542 19.234 1.00 91.75 194 LEU A O 1
ATOM 1647 N N . LEU A 1 195 ? -3.154 -17.034 21.426 1.00 88.19 195 LEU A N 1
ATOM 1648 C CA . LEU A 1 195 ? -1.775 -16.535 21.436 1.00 88.19 195 LEU A CA 1
ATOM 1649 C C . LEU A 1 195 ? -0.751 -17.612 21.043 1.00 88.19 195 LEU A C 1
ATOM 1651 O O . LEU A 1 195 ? 0.179 -17.321 20.292 1.00 88.19 195 LEU A O 1
ATOM 1655 N N . GLU A 1 196 ? -0.926 -18.857 21.489 1.00 91.12 196 GLU A N 1
ATOM 1656 C CA . GLU A 1 196 ? -0.079 -19.984 21.070 1.00 91.12 196 GLU A CA 1
ATOM 1657 C C . GLU A 1 196 ? -0.202 -20.252 19.562 1.00 91.12 196 GLU A C 1
ATOM 1659 O O . GLU A 1 196 ? 0.801 -20.483 18.880 1.00 91.12 196 GLU A O 1
ATOM 1664 N N . SER A 1 197 ? -1.418 -20.154 19.013 1.00 90.50 197 SER A N 1
ATOM 1665 C CA . SER A 1 197 ? -1.648 -20.307 17.574 1.00 90.50 197 SER A CA 1
ATOM 1666 C C . SER A 1 197 ? -1.003 -19.179 16.757 1.00 90.50 197 SER A C 1
ATOM 1668 O O . SER A 1 197 ? -0.377 -19.448 15.729 1.00 90.50 197 SER A O 1
ATOM 1670 N N . GLU A 1 198 ? -1.078 -17.932 17.234 1.00 89.75 198 GLU A N 1
ATOM 1671 C CA . GLU A 1 198 ? -0.422 -16.775 16.614 1.00 89.75 198 GLU A CA 1
ATOM 1672 C C . GLU A 1 198 ? 1.104 -16.907 16.665 1.00 89.75 198 GLU A C 1
ATOM 1674 O O . GLU A 1 198 ? 1.790 -16.643 15.674 1.00 89.75 198 GLU A O 1
ATOM 1679 N N . GLN A 1 199 ? 1.651 -17.374 17.791 1.00 89.25 199 GLN A N 1
ATOM 1680 C CA . GLN A 1 199 ? 3.083 -17.612 17.934 1.00 89.25 199 GLN A CA 1
ATOM 1681 C C . GLN A 1 199 ? 3.576 -18.689 16.959 1.00 89.25 199 GLN A C 1
ATOM 1683 O O . GLN A 1 199 ? 4.616 -18.500 16.325 1.00 89.25 199 GLN A O 1
ATOM 1688 N N . SER A 1 200 ? 2.827 -19.783 16.793 1.00 89.88 200 SER A N 1
ATOM 1689 C CA . SER A 1 200 ? 3.164 -20.822 15.813 1.00 89.88 200 SER A CA 1
ATOM 1690 C C . SER A 1 200 ? 3.148 -20.273 14.382 1.00 89.88 200 SER A C 1
ATOM 1692 O O . SER A 1 200 ? 4.097 -20.493 13.635 1.00 89.88 200 SER A O 1
ATOM 1694 N N . GLN A 1 201 ? 2.135 -19.479 14.015 1.00 88.62 201 GLN A N 1
ATOM 1695 C CA . GLN A 1 201 ? 2.061 -18.845 12.690 1.00 88.62 201 GLN A CA 1
ATOM 1696 C C . GLN A 1 201 ? 3.223 -17.872 12.434 1.00 88.62 201 GLN A C 1
ATOM 1698 O O . GLN A 1 201 ? 3.732 -17.784 11.314 1.00 88.62 201 GLN A O 1
ATOM 1703 N N . LEU A 1 202 ? 3.668 -17.140 13.460 1.00 88.19 202 LEU A N 1
ATOM 1704 C CA . LEU A 1 202 ? 4.833 -16.258 13.362 1.00 88.19 202 LEU A CA 1
ATOM 1705 C C . LEU A 1 202 ? 6.137 -17.037 13.158 1.00 88.19 202 LEU A C 1
ATOM 1707 O O . LEU A 1 202 ? 7.001 -16.576 12.409 1.00 88.19 202 LEU A O 1
ATOM 1711 N N . ILE A 1 203 ? 6.284 -18.200 13.797 1.00 89.75 203 ILE A N 1
ATOM 1712 C CA . ILE A 1 203 ? 7.436 -19.089 13.593 1.00 89.75 203 ILE A CA 1
ATOM 1713 C C . ILE A 1 203 ? 7.452 -19.597 12.148 1.00 89.75 203 ILE A C 1
ATOM 1715 O O . ILE A 1 203 ? 8.465 -19.426 11.469 1.00 89.75 203 ILE A O 1
ATOM 1719 N N . ASP A 1 204 ? 6.323 -20.097 11.645 1.00 89.56 204 ASP A N 1
ATOM 1720 C CA . ASP A 1 204 ? 6.206 -20.581 10.263 1.00 89.56 204 ASP A CA 1
ATOM 1721 C C . ASP A 1 204 ? 6.515 -19.464 9.249 1.00 89.56 204 ASP A C 1
ATOM 1723 O O . ASP A 1 204 ? 7.283 -19.641 8.301 1.00 89.56 204 ASP A O 1
ATOM 1727 N N . SER A 1 205 ? 5.975 -18.262 9.478 1.00 87.12 205 SER A N 1
ATOM 1728 C CA . SER A 1 205 ? 6.239 -17.081 8.647 1.00 87.12 205 SER A CA 1
ATOM 1729 C C . SER A 1 205 ? 7.723 -16.696 8.646 1.00 87.12 205 SER A C 1
ATOM 1731 O O . SER A 1 205 ? 8.305 -16.430 7.590 1.00 87.12 205 SER A O 1
ATOM 1733 N N . LYS A 1 206 ? 8.375 -16.721 9.816 1.00 89.00 206 LYS A N 1
ATOM 1734 C CA . LYS A 1 206 ? 9.814 -16.463 9.943 1.00 89.00 206 LYS A CA 1
ATOM 1735 C C . LYS A 1 206 ? 10.635 -17.469 9.133 1.00 89.00 206 LYS A C 1
ATOM 1737 O O . LYS A 1 206 ? 11.577 -17.056 8.456 1.00 89.00 206 LYS A O 1
ATOM 1742 N N . GLU A 1 207 ? 10.292 -18.754 9.179 1.00 91.12 207 GLU A N 1
ATOM 1743 C CA . GLU A 1 207 ? 10.991 -19.794 8.414 1.00 91.12 207 GLU A CA 1
ATOM 1744 C C . GLU A 1 207 ? 10.854 -19.583 6.902 1.00 91.12 207 GLU A C 1
ATOM 1746 O O . GLU A 1 207 ? 11.851 -19.654 6.178 1.00 91.12 207 GLU A O 1
ATOM 1751 N N . VAL A 1 208 ? 9.656 -19.231 6.422 1.00 90.75 208 VAL A N 1
ATOM 1752 C CA . VAL A 1 208 ? 9.416 -18.905 5.006 1.00 90.75 208 VAL A CA 1
ATOM 1753 C C . VAL A 1 208 ? 10.245 -17.697 4.568 1.00 90.75 208 VAL A C 1
ATOM 1755 O O . VAL A 1 208 ? 10.920 -17.747 3.537 1.00 90.75 208 VAL A O 1
ATOM 1758 N N . VAL A 1 209 ? 10.253 -16.619 5.358 1.00 85.25 209 VAL A N 1
ATOM 1759 C CA . VAL A 1 209 ? 11.055 -15.419 5.060 1.00 85.25 209 VAL A CA 1
ATOM 1760 C C . VAL A 1 209 ? 12.549 -15.749 5.045 1.00 85.25 209 VAL A C 1
ATOM 1762 O O . VAL A 1 209 ? 13.283 -15.271 4.178 1.00 85.25 209 VAL A O 1
ATOM 1765 N N . GLN A 1 210 ? 13.011 -16.604 5.957 1.00 89.56 210 GLN A N 1
ATOM 1766 C CA . GLN A 1 210 ? 14.405 -17.034 6.004 1.00 89.56 210 GLN A CA 1
ATOM 1767 C C . GLN A 1 210 ? 14.784 -17.886 4.782 1.00 89.56 210 GLN A C 1
ATOM 1769 O O . GLN A 1 210 ? 15.860 -17.688 4.215 1.00 89.56 210 GLN A O 1
ATOM 1774 N N . GLN A 1 211 ? 13.898 -18.768 4.310 1.00 89.88 211 GLN A N 1
ATOM 1775 C CA . GLN A 1 211 ? 14.101 -19.504 3.056 1.00 89.88 211 GLN A CA 1
ATOM 1776 C C . GLN A 1 211 ? 14.141 -18.573 1.838 1.00 89.88 211 GLN A C 1
ATOM 1778 O O . GLN A 1 211 ? 15.021 -18.718 0.987 1.00 89.88 211 GLN A O 1
ATOM 1783 N N . MET A 1 212 ? 13.245 -17.584 1.768 1.00 86.38 212 MET A N 1
ATOM 1784 C CA . MET A 1 212 ? 13.263 -16.574 0.704 1.00 86.38 212 MET A CA 1
ATOM 1785 C C . MET A 1 212 ? 14.567 -15.768 0.703 1.00 86.38 212 MET A C 1
ATOM 1787 O O . MET A 1 212 ? 15.121 -15.500 -0.362 1.00 86.38 212 MET A O 1
ATOM 1791 N N . LEU A 1 213 ? 15.098 -15.426 1.881 1.00 86.56 213 LEU A N 1
ATOM 1792 C CA . LEU A 1 213 ? 16.380 -14.731 2.005 1.00 86.56 213 LEU A CA 1
ATOM 1793 C C . LEU A 1 213 ? 17.540 -15.576 1.457 1.00 86.56 213 LEU A C 1
ATOM 1795 O O . LEU A 1 213 ? 18.371 -15.055 0.715 1.00 86.56 213 LEU A O 1
ATOM 1799 N N . ILE A 1 214 ? 17.574 -16.873 1.778 1.00 90.81 214 ILE A N 1
ATOM 1800 C CA . ILE A 1 214 ? 18.593 -17.805 1.268 1.00 90.81 214 ILE A CA 1
ATOM 1801 C C . ILE A 1 214 ? 18.508 -17.910 -0.262 1.00 90.81 214 ILE A C 1
ATOM 1803 O O . ILE A 1 214 ? 19.531 -17.836 -0.942 1.00 90.81 214 ILE A O 1
ATOM 1807 N N . GLN A 1 215 ? 17.301 -18.018 -0.826 1.00 86.75 215 GLN A N 1
ATOM 1808 C CA . GLN A 1 215 ? 17.110 -18.048 -2.281 1.00 86.75 215 GLN A CA 1
ATOM 1809 C C . GLN A 1 215 ? 17.537 -16.737 -2.953 1.00 86.75 215 GLN A C 1
ATOM 1811 O O . GLN A 1 215 ? 18.194 -16.764 -3.993 1.00 86.75 215 GLN A O 1
ATOM 1816 N N . ALA A 1 216 ? 17.217 -15.589 -2.353 1.00 81.31 216 ALA A N 1
ATOM 1817 C CA . ALA A 1 216 ? 17.633 -14.286 -2.862 1.00 81.31 216 ALA A CA 1
ATOM 1818 C C . ALA A 1 216 ? 19.162 -14.118 -2.827 1.00 81.31 216 ALA A C 1
ATOM 1820 O O . ALA A 1 216 ? 19.740 -13.578 -3.770 1.00 81.31 216 ALA A O 1
ATOM 1821 N N . GLN A 1 217 ? 19.827 -14.614 -1.779 1.00 87.00 217 GLN A N 1
ATOM 1822 C CA . GLN A 1 217 ? 21.290 -14.643 -1.693 1.00 87.00 217 GLN A CA 1
ATOM 1823 C C . GLN A 1 217 ? 21.899 -15.545 -2.774 1.00 87.00 217 GLN A C 1
ATOM 1825 O O . GLN A 1 217 ? 22.779 -15.096 -3.502 1.00 87.00 217 GLN A O 1
ATOM 1830 N N . ALA A 1 218 ? 21.368 -16.755 -2.967 1.00 87.69 218 ALA A N 1
ATOM 1831 C CA . ALA A 1 218 ? 21.826 -17.655 -4.025 1.00 87.69 218 ALA A CA 1
ATOM 1832 C C . ALA A 1 218 ? 21.628 -17.058 -5.432 1.00 87.69 218 ALA A C 1
ATOM 1834 O O . ALA A 1 218 ? 22.515 -17.146 -6.279 1.00 87.69 218 ALA A O 1
ATOM 1835 N N . SER A 1 219 ? 20.492 -16.395 -5.681 1.00 87.31 219 SER A N 1
ATOM 1836 C CA . SER A 1 219 ? 20.234 -15.704 -6.950 1.00 87.31 219 SER A CA 1
ATOM 1837 C C . SER A 1 219 ? 21.175 -14.521 -7.162 1.00 87.31 219 SER A C 1
ATOM 1839 O O . SER A 1 219 ? 21.643 -14.318 -8.281 1.00 87.31 219 SER A O 1
ATOM 1841 N N . LYS A 1 220 ? 21.459 -13.745 -6.109 1.00 87.25 220 LYS A N 1
ATOM 1842 C CA . LYS A 1 220 ? 22.436 -12.654 -6.150 1.00 87.25 220 LYS A CA 1
ATOM 1843 C C . LYS A 1 220 ? 23.810 -13.198 -6.539 1.00 87.25 220 LYS A C 1
ATOM 1845 O O . LYS A 1 220 ? 24.424 -12.662 -7.457 1.00 87.25 220 LYS A O 1
ATOM 1850 N N . ASP A 1 221 ? 24.268 -14.260 -5.886 1.00 86.12 221 ASP A N 1
ATOM 1851 C CA . ASP A 1 221 ? 25.576 -14.862 -6.159 1.00 86.12 221 ASP A CA 1
ATOM 1852 C C . ASP A 1 221 ? 25.649 -15.439 -7.584 1.00 86.12 221 ASP A C 1
ATOM 1854 O O . ASP A 1 221 ? 26.651 -15.240 -8.274 1.00 86.12 221 ASP A O 1
ATOM 1858 N N . GLY A 1 222 ? 24.559 -16.045 -8.072 1.00 86.81 222 GLY A N 1
ATOM 1859 C CA . GLY A 1 222 ? 24.416 -16.473 -9.468 1.00 86.81 222 GLY A CA 1
ATOM 1860 C C . GLY A 1 222 ? 24.544 -15.315 -10.463 1.00 86.81 222 GLY A C 1
ATOM 1861 O O . GLY A 1 222 ? 25.348 -15.385 -11.391 1.00 86.81 222 GLY A O 1
ATOM 1862 N N . MET A 1 223 ? 23.844 -14.200 -10.227 1.00 82.38 223 MET A N 1
ATOM 1863 C CA . MET A 1 223 ? 23.958 -13.002 -11.071 1.00 82.38 223 MET A CA 1
ATOM 1864 C C . MET A 1 223 ? 25.356 -12.375 -11.021 1.00 82.38 223 MET A C 1
ATOM 1866 O O . MET A 1 223 ? 25.839 -11.870 -12.034 1.00 82.38 223 MET A O 1
ATOM 1870 N N . TYR A 1 224 ? 26.033 -12.397 -9.867 1.00 85.94 224 TYR A N 1
ATOM 1871 C CA . TYR A 1 224 ? 27.419 -11.931 -9.780 1.00 85.94 224 TYR A CA 1
ATOM 1872 C C . TYR A 1 224 ? 28.354 -12.799 -10.615 1.00 85.94 224 TYR A C 1
ATOM 1874 O O . TYR A 1 224 ? 29.202 -12.235 -11.303 1.00 85.94 224 TYR A O 1
ATOM 1882 N N . ALA A 1 225 ? 28.177 -14.124 -10.588 1.00 85.44 225 ALA A N 1
ATOM 1883 C CA . ALA A 1 225 ? 28.953 -15.059 -11.396 1.00 85.44 225 ALA A CA 1
ATOM 1884 C C . ALA A 1 225 ? 28.715 -14.862 -12.905 1.00 85.44 225 ALA A C 1
ATOM 1886 O O . ALA A 1 225 ? 29.671 -14.849 -13.682 1.00 85.44 225 ALA A O 1
ATOM 1887 N N . GLU A 1 226 ? 27.465 -14.640 -13.320 1.00 85.12 226 GLU A N 1
ATOM 1888 C CA . GLU A 1 226 ? 27.125 -14.297 -14.707 1.00 85.12 226 GLU A CA 1
ATOM 1889 C C . GLU A 1 226 ? 27.742 -12.956 -15.124 1.00 85.12 226 GLU A C 1
ATOM 1891 O O . GLU A 1 226 ? 28.341 -12.851 -16.193 1.00 85.12 226 GLU A O 1
ATOM 1896 N N . LEU A 1 227 ? 27.680 -11.934 -14.264 1.00 81.56 227 LEU A N 1
ATOM 1897 C CA . LEU A 1 227 ? 28.276 -10.626 -14.531 1.00 81.56 227 LEU A CA 1
ATOM 1898 C C . LEU A 1 227 ? 29.803 -10.705 -14.668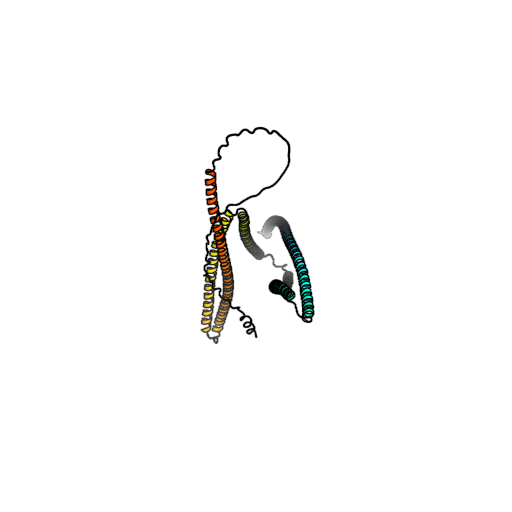 1.00 81.56 227 LEU A C 1
ATOM 1900 O O . LEU A 1 227 ? 30.374 -10.028 -15.528 1.00 81.56 227 LEU A O 1
ATOM 1904 N N . THR A 1 228 ? 30.486 -11.495 -13.834 1.00 82.12 228 THR A N 1
ATOM 1905 C CA . THR A 1 228 ? 31.926 -11.742 -14.002 1.00 82.12 228 THR A CA 1
ATOM 1906 C C . THR A 1 228 ? 32.217 -12.536 -15.268 1.00 82.12 228 THR A C 1
ATOM 1908 O O . THR A 1 228 ? 33.180 -12.191 -15.953 1.00 82.12 228 THR A O 1
ATOM 1911 N N . GLY A 1 229 ? 31.378 -13.513 -15.624 1.00 85.06 229 GLY A N 1
ATOM 1912 C CA . GLY A 1 229 ? 31.454 -14.235 -16.896 1.00 85.06 229 GLY A CA 1
ATOM 1913 C C . GLY A 1 229 ? 31.376 -13.292 -18.098 1.00 85.06 229 GLY A C 1
ATOM 1914 O O . GLY A 1 229 ? 32.304 -13.236 -18.899 1.00 85.06 229 GLY A O 1
ATOM 1915 N N . VAL A 1 230 ? 30.348 -12.444 -18.153 1.00 80.44 230 VAL A N 1
ATOM 1916 C CA . VAL A 1 230 ? 30.162 -11.446 -19.220 1.00 80.44 230 VAL A CA 1
ATOM 1917 C C . VAL A 1 230 ? 31.301 -10.423 -19.247 1.00 80.44 230 VAL A C 1
ATOM 1919 O O . VAL A 1 230 ? 31.764 -10.036 -20.318 1.00 80.44 230 VAL A O 1
ATOM 1922 N N . LYS A 1 231 ? 31.812 -9.985 -18.087 1.00 80.06 231 LYS A N 1
ATOM 1923 C CA . LYS A 1 231 ? 32.986 -9.095 -18.032 1.00 80.06 231 LYS A CA 1
ATOM 1924 C C . LYS A 1 231 ? 34.242 -9.760 -18.589 1.00 80.06 231 LYS A C 1
ATOM 1926 O O . LYS A 1 231 ? 34.998 -9.095 -19.295 1.00 80.06 231 LYS A O 1
ATOM 1931 N N . MET A 1 232 ? 34.467 -11.037 -18.283 1.00 79.44 232 MET A N 1
ATOM 1932 C CA . MET A 1 232 ? 35.576 -11.802 -18.850 1.00 79.44 232 MET A CA 1
ATOM 1933 C C . MET A 1 232 ? 35.402 -11.977 -20.358 1.00 79.44 232 MET A C 1
ATOM 1935 O O . MET A 1 232 ? 36.340 -11.691 -21.096 1.00 79.44 232 MET A O 1
ATOM 1939 N N . GLU A 1 233 ? 34.210 -12.338 -20.836 1.00 79.25 233 GLU A N 1
ATOM 1940 C CA . GLU A 1 233 ? 33.908 -12.441 -22.269 1.00 79.25 233 GLU A CA 1
ATOM 1941 C C . GLU A 1 233 ? 34.145 -11.113 -23.002 1.00 79.25 233 GLU A C 1
ATOM 1943 O O . GLU A 1 233 ? 34.829 -11.089 -24.024 1.00 79.25 233 GLU A O 1
ATOM 1948 N N . LEU A 1 234 ? 33.681 -9.987 -22.450 1.00 70.25 234 LEU A N 1
ATOM 1949 C CA . LEU A 1 234 ? 33.916 -8.650 -23.009 1.00 70.25 234 LEU A CA 1
ATOM 1950 C C . LEU A 1 234 ? 35.403 -8.270 -23.037 1.00 70.25 234 LEU A C 1
ATOM 1952 O O . LEU A 1 234 ? 35.860 -7.644 -23.994 1.00 70.25 234 LEU A O 1
ATOM 1956 N N . GLN A 1 235 ? 36.175 -8.657 -22.017 1.00 67.12 235 GLN A N 1
ATOM 1957 C CA . GLN A 1 235 ? 37.627 -8.457 -21.999 1.00 67.12 235 GLN A CA 1
ATOM 1958 C C . GLN A 1 235 ? 38.344 -9.360 -23.014 1.00 67.12 235 GLN A C 1
ATOM 1960 O O . GLN A 1 235 ? 39.278 -8.909 -23.680 1.00 67.12 235 GLN A O 1
ATOM 1965 N N . MET A 1 236 ? 37.890 -10.606 -23.182 1.00 68.44 236 MET A N 1
ATOM 1966 C CA . MET A 1 236 ? 38.426 -11.545 -24.171 1.00 68.44 236 MET A CA 1
ATOM 1967 C C . MET A 1 236 ? 38.068 -11.155 -25.609 1.00 68.44 236 MET A C 1
ATOM 1969 O O . MET A 1 236 ? 38.853 -11.416 -26.521 1.00 68.44 236 MET A O 1
ATOM 1973 N N . MET A 1 237 ? 36.941 -10.468 -25.820 1.00 65.12 237 MET A N 1
ATOM 1974 C CA . MET A 1 237 ? 36.514 -9.975 -27.134 1.00 65.12 237 MET A CA 1
ATOM 1975 C C . MET A 1 237 ? 37.328 -8.789 -27.674 1.00 65.12 237 MET A C 1
ATOM 1977 O O . MET A 1 237 ? 37.074 -8.352 -28.792 1.00 65.12 237 MET A O 1
ATOM 1981 N N . ASN A 1 238 ? 38.345 -8.309 -26.947 1.00 50.59 238 ASN A N 1
ATOM 1982 C CA . ASN A 1 238 ? 39.448 -7.491 -27.465 1.00 50.59 238 ASN A CA 1
ATOM 1983 C C . ASN A 1 238 ? 39.016 -6.443 -28.524 1.00 50.59 238 ASN A C 1
ATOM 1985 O O . ASN A 1 238 ? 39.447 -6.475 -29.679 1.00 50.59 238 ASN A O 1
ATOM 1989 N N . PHE A 1 239 ? 38.188 -5.468 -28.127 1.00 55.16 239 PHE A N 1
ATOM 1990 C CA . PHE A 1 239 ? 37.707 -4.365 -28.983 1.00 55.16 239 PHE A CA 1
ATOM 1991 C C . PHE A 1 239 ? 38.800 -3.369 -29.429 1.00 55.16 239 PHE A C 1
ATOM 1993 O O . PHE A 1 239 ? 38.509 -2.257 -29.855 1.00 55.16 239 PHE A O 1
ATOM 2000 N N . LYS A 1 240 ? 40.082 -3.740 -29.394 1.00 52.69 240 LYS A N 1
ATOM 2001 C CA . LYS A 1 240 ? 41.188 -2.854 -29.787 1.00 52.69 240 LYS A CA 1
ATOM 2002 C C . LYS A 1 240 ? 41.337 -2.647 -31.304 1.00 52.69 240 LYS A C 1
ATOM 2004 O O . LYS A 1 240 ? 42.312 -2.025 -31.713 1.00 52.69 240 LYS A O 1
ATOM 2009 N N . LYS A 1 241 ? 40.440 -3.163 -32.161 1.00 51.72 241 LYS A N 1
ATOM 2010 C CA . LYS A 1 241 ? 40.654 -3.152 -33.628 1.00 51.72 241 LYS A CA 1
ATOM 2011 C C . LYS A 1 241 ? 39.432 -2.950 -34.537 1.00 51.72 241 LYS A C 1
ATOM 2013 O O . LYS A 1 241 ? 39.484 -3.352 -35.697 1.00 51.72 241 LYS A O 1
ATOM 2018 N N . LYS A 1 242 ? 38.361 -2.284 -34.105 1.00 49.12 242 LYS A N 1
ATOM 2019 C CA . LYS A 1 242 ? 37.379 -1.754 -35.071 1.00 49.12 242 LYS A CA 1
ATOM 2020 C C . LYS A 1 242 ? 37.153 -0.282 -34.791 1.00 49.12 242 LYS A C 1
ATOM 2022 O O . LYS A 1 242 ? 36.693 0.071 -33.716 1.00 49.12 242 LYS A O 1
ATOM 2027 N N . GLY A 1 243 ? 37.596 0.539 -35.743 1.00 53.75 243 GLY A N 1
ATOM 2028 C CA . GLY A 1 243 ? 37.560 1.990 -35.660 1.00 53.75 243 GLY A CA 1
ATOM 2029 C C . GLY A 1 243 ? 36.174 2.499 -35.295 1.00 53.75 243 GLY A C 1
ATOM 2030 O O . GLY A 1 243 ? 35.167 1.896 -35.671 1.00 53.75 243 GLY A O 1
ATOM 2031 N N . ASN A 1 244 ? 36.172 3.602 -34.552 1.00 57.44 244 ASN A N 1
ATOM 2032 C CA . ASN A 1 244 ? 34.998 4.382 -34.202 1.00 57.44 244 ASN A CA 1
ATOM 2033 C C . ASN A 1 244 ? 34.223 4.701 -35.484 1.00 57.44 244 ASN A C 1
ATOM 2035 O O . ASN A 1 244 ? 34.572 5.605 -36.239 1.00 57.44 244 ASN A O 1
ATOM 2039 N N . SER A 1 245 ? 33.206 3.894 -35.769 1.00 60.47 245 SER A N 1
ATOM 2040 C CA . SER A 1 245 ? 32.227 4.221 -36.789 1.00 60.47 245 SER A CA 1
ATOM 2041 C C . SER A 1 245 ? 31.337 5.293 -36.191 1.00 60.47 245 SER A C 1
ATOM 2043 O O . SER A 1 245 ? 30.756 5.081 -35.128 1.00 60.47 245 SER A O 1
ATOM 2045 N N . LEU A 1 246 ? 31.194 6.415 -36.889 1.00 64.38 246 LEU A N 1
ATOM 2046 C CA . LEU A 1 246 ? 30.285 7.498 -36.517 1.00 64.38 246 LEU A CA 1
ATOM 2047 C C . LEU A 1 246 ? 28.856 6.970 -36.267 1.00 64.38 246 LEU A C 1
ATOM 2049 O O . LEU A 1 246 ? 28.144 7.464 -35.405 1.00 64.38 246 LEU A O 1
ATOM 2053 N N . PHE A 1 247 ? 28.460 5.888 -36.949 1.00 63.91 247 PHE A N 1
ATOM 2054 C CA . PHE A 1 247 ? 27.184 5.202 -36.722 1.00 63.91 247 PHE A CA 1
ATOM 2055 C C . PHE A 1 247 ? 27.109 4.444 -35.394 1.00 63.91 247 PHE A C 1
ATOM 2057 O O . PHE A 1 247 ? 26.032 4.367 -34.811 1.00 63.91 247 PHE A O 1
ATOM 2064 N N . ALA A 1 248 ? 28.221 3.882 -34.916 1.00 69.38 248 ALA A N 1
ATOM 2065 C CA . ALA A 1 248 ? 28.268 3.236 -33.607 1.00 69.38 248 ALA A CA 1
ATOM 2066 C C . ALA A 1 248 ? 28.186 4.284 -32.493 1.00 69.38 248 ALA A C 1
ATOM 2068 O O . ALA A 1 248 ? 27.425 4.107 -31.553 1.00 69.38 248 ALA A O 1
ATOM 2069 N N . GLU A 1 249 ? 28.878 5.414 -32.654 1.00 71.19 249 GLU A N 1
ATOM 2070 C CA . GLU A 1 249 ? 28.807 6.527 -31.706 1.00 71.19 249 GLU A CA 1
ATOM 2071 C C . GLU A 1 249 ? 27.409 7.158 -31.670 1.00 71.19 249 GLU A C 1
ATOM 2073 O O . GLU A 1 249 ? 26.866 7.381 -30.592 1.00 71.19 249 GLU A O 1
ATOM 2078 N N . VAL A 1 250 ? 26.771 7.357 -32.831 1.00 77.38 250 VAL A N 1
ATOM 2079 C CA . VAL A 1 250 ? 25.381 7.837 -32.918 1.00 77.38 250 VAL A CA 1
ATOM 2080 C C . VAL A 1 250 ? 24.393 6.833 -32.313 1.00 77.38 250 VAL A C 1
ATOM 2082 O O . VAL A 1 250 ? 23.473 7.249 -31.610 1.00 77.38 250 VAL A O 1
ATOM 2085 N N . ASP A 1 251 ? 24.560 5.526 -32.538 1.00 70.25 251 ASP A N 1
ATOM 2086 C CA . ASP A 1 251 ? 23.680 4.507 -31.945 1.00 70.25 251 ASP A CA 1
ATOM 2087 C C . ASP A 1 251 ? 23.898 4.365 -30.427 1.00 70.25 251 ASP A C 1
ATOM 2089 O O . ASP A 1 251 ? 22.933 4.193 -29.680 1.00 70.25 251 ASP A O 1
ATOM 2093 N N . ASP A 1 252 ? 25.132 4.523 -29.945 1.00 73.88 252 ASP A N 1
ATOM 2094 C CA . ASP A 1 252 ? 25.444 4.588 -28.515 1.00 73.88 252 ASP A CA 1
ATOM 2095 C C . ASP A 1 252 ? 24.855 5.852 -27.876 1.00 73.88 252 ASP A C 1
ATOM 2097 O O . ASP A 1 252 ? 24.278 5.783 -26.788 1.00 73.88 252 ASP A O 1
ATOM 2101 N N . HIS A 1 253 ? 24.906 6.995 -28.569 1.00 75.44 253 HIS A N 1
ATOM 2102 C CA . HIS A 1 253 ? 24.260 8.226 -28.115 1.00 75.44 253 HIS A CA 1
ATOM 2103 C C . HIS A 1 253 ? 22.736 8.092 -28.088 1.00 75.44 253 HIS A C 1
ATOM 2105 O O . HIS A 1 253 ? 22.108 8.468 -27.099 1.00 75.44 253 HIS A O 1
ATOM 2111 N N . ARG A 1 254 ? 22.132 7.481 -29.117 1.00 86.81 254 ARG A N 1
ATOM 2112 C CA . ARG A 1 254 ? 20.693 7.181 -29.153 1.00 86.81 254 ARG A CA 1
ATOM 2113 C C . ARG A 1 254 ? 20.286 6.302 -27.972 1.00 86.81 254 ARG A C 1
ATOM 2115 O O . ARG A 1 254 ? 19.353 6.653 -27.256 1.00 86.81 254 ARG A O 1
ATOM 2122 N N . LYS A 1 255 ? 20.997 5.194 -27.731 1.00 81.56 255 LYS A N 1
ATOM 2123 C CA . LYS A 1 255 ? 20.726 4.292 -26.597 1.00 81.56 255 LYS A CA 1
ATOM 2124 C C . LYS A 1 255 ? 20.898 4.993 -25.256 1.00 81.56 255 LYS A C 1
ATOM 2126 O O . LYS A 1 255 ? 20.093 4.778 -24.353 1.00 81.56 255 LYS A O 1
ATOM 2131 N N . LYS A 1 256 ? 21.918 5.844 -25.120 1.00 83.81 256 LYS A N 1
ATOM 2132 C CA . LYS A 1 256 ? 22.140 6.641 -23.910 1.00 83.81 256 LYS A CA 1
ATOM 2133 C C . LYS A 1 256 ? 20.964 7.584 -23.645 1.00 83.81 256 LYS A C 1
ATOM 2135 O O . LYS A 1 256 ? 20.433 7.575 -22.539 1.00 83.81 256 LYS A O 1
ATOM 2140 N N . VAL A 1 257 ? 20.505 8.316 -24.661 1.00 85.69 257 VAL A N 1
ATOM 2141 C CA . VAL A 1 257 ? 19.340 9.210 -24.554 1.00 85.69 257 VAL A CA 1
ATOM 2142 C C . VAL A 1 257 ? 18.052 8.429 -24.268 1.00 85.69 257 VAL A C 1
ATOM 2144 O O . VAL A 1 257 ? 17.247 8.859 -23.447 1.00 85.69 257 VAL A O 1
ATOM 2147 N N . GLU A 1 258 ? 17.849 7.262 -24.886 1.00 84.12 258 GLU A N 1
ATOM 2148 C CA . GLU A 1 258 ? 16.698 6.391 -24.600 1.00 84.12 258 GLU A CA 1
ATOM 2149 C C . GLU A 1 258 ? 16.698 5.892 -23.148 1.00 84.12 258 GLU A C 1
ATOM 2151 O O . GLU A 1 258 ? 15.654 5.908 -22.490 1.00 84.12 258 GLU A O 1
ATOM 2156 N N . LEU A 1 259 ? 17.860 5.496 -22.622 1.00 86.81 259 LEU A N 1
ATOM 2157 C CA . LEU A 1 259 ? 18.021 5.098 -21.223 1.00 86.81 259 LEU A CA 1
ATOM 2158 C C . LEU A 1 259 ? 17.769 6.267 -20.267 1.00 86.81 259 LEU A C 1
ATOM 2160 O O . LEU A 1 259 ? 17.064 6.095 -19.272 1.00 86.81 259 LEU A O 1
ATOM 2164 N N . GLU A 1 260 ? 18.290 7.454 -20.578 1.00 88.12 260 GLU A N 1
ATOM 2165 C CA . GLU A 1 260 ? 18.040 8.675 -19.806 1.00 88.12 260 GLU A CA 1
ATOM 2166 C C . GLU A 1 260 ? 16.549 9.043 -19.812 1.00 88.12 260 GLU A C 1
ATOM 2168 O O . GLU A 1 260 ? 15.983 9.314 -18.754 1.00 88.12 260 GLU A O 1
ATOM 2173 N N . LEU A 1 261 ? 15.867 8.960 -20.960 1.00 88.38 261 LEU A N 1
ATOM 2174 C CA . LEU A 1 261 ? 14.422 9.187 -21.074 1.00 88.38 261 LEU A CA 1
ATOM 2175 C C . LEU A 1 261 ? 13.602 8.170 -20.274 1.00 88.38 261 LEU A C 1
ATOM 2177 O O . LEU A 1 261 ? 12.631 8.542 -19.611 1.00 88.38 261 LEU A O 1
ATOM 2181 N N . LEU A 1 262 ? 13.973 6.889 -20.319 1.00 84.06 262 LEU A N 1
ATOM 2182 C CA . LEU A 1 262 ? 13.319 5.846 -19.527 1.00 84.06 262 LEU A CA 1
ATOM 2183 C C . LEU A 1 262 ? 13.517 6.079 -18.026 1.00 84.06 262 LEU A C 1
ATOM 2185 O O . LEU A 1 262 ? 12.549 5.983 -17.267 1.00 84.06 262 LEU A O 1
ATOM 2189 N N . ALA A 1 263 ? 14.731 6.444 -17.607 1.00 83.19 263 ALA A N 1
ATOM 2190 C CA . ALA A 1 263 ? 15.037 6.785 -16.223 1.00 83.19 263 ALA A CA 1
ATOM 2191 C C . ALA A 1 263 ? 14.243 8.016 -15.758 1.00 83.19 263 ALA A C 1
ATOM 2193 O O . ALA A 1 263 ? 13.632 7.979 -14.689 1.00 83.19 263 ALA A O 1
ATOM 2194 N N . LEU A 1 264 ? 14.166 9.065 -16.585 1.00 87.19 264 LEU A N 1
ATOM 2195 C CA . LEU A 1 264 ? 13.395 10.279 -16.302 1.00 87.19 264 LEU A CA 1
ATOM 2196 C C . LEU A 1 264 ? 11.889 9.993 -16.213 1.00 87.19 264 LEU A C 1
ATOM 2198 O O . LEU A 1 264 ? 11.180 10.525 -15.362 1.00 87.19 264 LEU A O 1
ATOM 2202 N N . ARG A 1 265 ? 11.376 9.107 -17.070 1.00 87.06 265 ARG A N 1
ATOM 2203 C CA . ARG A 1 265 ? 9.975 8.675 -17.019 1.00 87.06 265 ARG A CA 1
ATOM 2204 C C . ARG A 1 265 ? 9.686 7.852 -15.763 1.00 87.06 265 ARG A C 1
ATOM 2206 O O . ARG A 1 265 ? 8.600 7.968 -15.195 1.00 87.06 265 ARG A O 1
ATOM 2213 N N . GLY A 1 266 ? 10.643 7.031 -15.331 1.00 84.88 266 GLY A N 1
ATOM 2214 C CA . GLY A 1 266 ? 10.582 6.296 -14.069 1.00 84.88 266 GLY A CA 1
ATOM 2215 C C . GLY A 1 266 ? 10.572 7.228 -12.857 1.00 84.88 266 GLY A C 1
ATOM 2216 O O . GLY A 1 266 ? 9.701 7.100 -11.995 1.00 84.88 266 GLY A O 1
ATOM 2217 N N . SER A 1 267 ? 11.477 8.211 -12.822 1.00 84.00 267 SER A N 1
ATOM 2218 C CA . SER A 1 267 ? 11.545 9.196 -11.738 1.00 84.00 267 SER A CA 1
ATOM 2219 C C . SER A 1 267 ? 10.292 10.068 -11.684 1.00 84.00 267 SER A C 1
ATOM 2221 O O . SER A 1 267 ? 9.742 10.253 -10.601 1.00 84.00 267 SER A O 1
ATOM 2223 N N . TYR A 1 268 ? 9.764 10.504 -12.832 1.00 91.38 268 TYR A N 1
ATOM 2224 C CA . TYR A 1 268 ? 8.508 11.252 -12.907 1.00 91.38 268 TYR A CA 1
ATOM 2225 C C . TYR A 1 268 ? 7.329 10.465 -12.324 1.00 91.38 268 TYR A C 1
ATOM 2227 O O . TYR A 1 268 ? 6.607 10.987 -11.480 1.00 91.38 268 TYR A O 1
ATOM 2235 N N . LYS A 1 269 ? 7.154 9.193 -12.710 1.00 83.00 269 LYS A N 1
ATOM 2236 C CA . LYS A 1 269 ? 6.083 8.341 -12.159 1.00 83.00 269 LYS A CA 1
ATOM 2237 C C . LYS A 1 269 ? 6.226 8.126 -10.651 1.00 83.00 269 LYS A C 1
ATOM 2239 O O . LYS A 1 269 ? 5.226 8.125 -9.937 1.00 83.00 269 LYS A O 1
ATOM 2244 N N . SER A 1 270 ? 7.456 7.949 -10.169 1.00 81.44 270 SER A N 1
ATOM 2245 C CA . SER A 1 270 ? 7.735 7.825 -8.734 1.00 81.44 270 SER A CA 1
ATOM 2246 C C . SER A 1 270 ? 7.372 9.111 -7.984 1.00 81.44 270 SER A C 1
ATOM 2248 O O . SER A 1 270 ? 6.650 9.072 -6.987 1.00 81.44 270 SER A O 1
ATOM 2250 N N . LEU A 1 271 ? 7.781 10.267 -8.516 1.00 86.50 271 LEU A N 1
ATOM 2251 C CA . LEU A 1 271 ? 7.471 11.580 -7.955 1.00 86.50 271 LEU A CA 1
ATOM 2252 C C . LEU A 1 271 ? 5.962 11.866 -7.960 1.00 86.50 271 LEU A C 1
ATOM 2254 O O . LEU A 1 271 ? 5.425 12.383 -6.984 1.00 86.50 271 LEU A O 1
ATOM 2258 N N . GLU A 1 272 ? 5.260 11.482 -9.026 1.00 84.94 272 GLU A N 1
ATOM 2259 C CA . GLU A 1 272 ? 3.802 11.570 -9.117 1.00 84.94 272 GLU A CA 1
ATOM 2260 C C . GLU A 1 272 ? 3.120 10.716 -8.032 1.00 84.94 272 GLU A C 1
ATOM 2262 O O . GLU A 1 272 ? 2.166 11.165 -7.390 1.00 84.94 272 GLU A O 1
ATOM 2267 N N . GLY A 1 273 ? 3.632 9.506 -7.778 1.00 83.81 273 GLY A N 1
ATOM 2268 C CA . GLY A 1 273 ? 3.179 8.644 -6.685 1.00 83.81 273 GLY A CA 1
ATOM 2269 C C . GLY A 1 273 ? 3.401 9.273 -5.306 1.00 83.81 273 GLY A C 1
ATOM 2270 O O . GLY A 1 273 ? 2.477 9.318 -4.492 1.00 83.81 273 GLY A O 1
ATOM 2271 N N . LEU A 1 274 ? 4.591 9.832 -5.063 1.00 83.12 274 LEU A N 1
ATOM 2272 C CA . LEU A 1 274 ? 4.912 10.546 -3.822 1.00 83.12 274 LEU A CA 1
ATOM 2273 C C . LEU A 1 274 ? 4.012 11.767 -3.611 1.00 83.12 274 LEU A C 1
ATOM 2275 O O . LEU A 1 274 ? 3.524 11.983 -2.502 1.00 83.12 274 LEU A O 1
ATOM 2279 N N . TYR A 1 275 ? 3.737 12.535 -4.666 1.00 85.44 275 TYR A N 1
ATOM 2280 C CA . TYR A 1 275 ? 2.830 13.679 -4.606 1.00 85.44 275 TYR A CA 1
ATOM 2281 C C . TYR A 1 275 ? 1.402 13.256 -4.240 1.00 85.44 275 TYR A C 1
ATOM 2283 O O . TYR A 1 275 ? 0.805 13.836 -3.331 1.00 85.44 275 TYR A O 1
ATOM 2291 N N . LYS A 1 276 ? 0.864 12.212 -4.887 1.00 77.69 276 LYS A N 1
ATOM 2292 C CA . LYS A 1 276 ? -0.465 11.665 -4.560 1.00 77.69 276 LYS A CA 1
ATOM 2293 C C . LYS A 1 276 ? -0.529 11.184 -3.107 1.00 77.69 276 LYS A C 1
ATOM 2295 O O . LYS A 1 276 ? -1.471 11.533 -2.397 1.00 77.69 276 LYS A O 1
ATOM 2300 N N . ASN A 1 277 ? 0.495 10.475 -2.633 1.00 78.38 277 ASN A N 1
ATOM 2301 C CA . ASN A 1 277 ? 0.581 10.031 -1.239 1.00 78.38 277 ASN A CA 1
ATOM 2302 C C . ASN A 1 277 ? 0.658 11.209 -0.258 1.00 78.38 277 ASN A C 1
ATOM 2304 O O . ASN A 1 277 ? -0.073 11.239 0.731 1.00 78.38 277 ASN A O 1
ATOM 2308 N N . SER A 1 278 ? 1.482 12.217 -0.548 1.00 80.50 278 SER A N 1
ATOM 2309 C CA . SER A 1 278 ? 1.573 13.440 0.257 1.00 80.50 278 SER A CA 1
ATOM 2310 C C . SER A 1 278 ? 0.231 14.179 0.317 1.00 80.50 278 SER A C 1
ATOM 2312 O O . SER A 1 278 ? -0.190 14.628 1.383 1.00 80.50 278 SER A O 1
ATOM 2314 N N . GLN A 1 279 ? -0.509 14.223 -0.795 1.00 82.25 279 GLN A N 1
ATOM 2315 C CA . GLN A 1 279 ? -1.849 14.804 -0.846 1.00 82.25 279 GLN A CA 1
ATOM 2316 C C . GLN A 1 279 ? -2.845 14.050 0.051 1.00 82.25 279 GLN A C 1
ATOM 2318 O O . GLN A 1 279 ? -3.662 14.682 0.725 1.00 82.25 279 GLN A O 1
ATOM 2323 N N . VAL A 1 280 ? -2.777 12.715 0.096 1.00 73.50 280 VAL A N 1
ATOM 2324 C CA . VAL A 1 280 ? -3.593 11.886 1.002 1.00 73.50 280 VAL A CA 1
ATOM 2325 C C . VAL A 1 280 ? -3.232 12.158 2.466 1.00 73.50 280 VAL A C 1
ATOM 2327 O O . VAL A 1 280 ? -4.129 12.400 3.277 1.00 73.50 280 VAL A O 1
ATOM 2330 N N . ILE A 1 281 ? -1.939 12.215 2.801 1.00 78.69 281 ILE A N 1
ATOM 2331 C CA . ILE A 1 281 ? -1.458 12.514 4.162 1.00 78.69 281 ILE A CA 1
ATOM 2332 C C . ILE A 1 281 ? -1.913 13.909 4.613 1.00 78.69 281 ILE A C 1
ATOM 2334 O O . ILE A 1 281 ? -2.440 14.061 5.713 1.00 78.69 281 ILE A O 1
ATOM 2338 N N . ALA A 1 282 ? -1.791 14.925 3.755 1.00 75.25 282 ALA A N 1
ATOM 2339 C CA . ALA A 1 282 ? -2.241 16.282 4.061 1.00 75.25 282 ALA A CA 1
ATOM 2340 C C . ALA A 1 282 ? -3.758 16.352 4.318 1.00 75.25 282 ALA A C 1
ATOM 2342 O O . ALA A 1 282 ? -4.210 17.063 5.218 1.00 75.25 282 ALA A O 1
ATOM 2343 N N . ARG A 1 283 ? -4.562 15.588 3.562 1.00 69.81 283 ARG A N 1
ATOM 2344 C CA . ARG A 1 283 ? -6.012 15.477 3.801 1.00 69.81 283 ARG A CA 1
ATOM 2345 C C . ARG A 1 283 ? -6.312 14.812 5.145 1.00 69.81 283 ARG A C 1
ATOM 2347 O O . ARG A 1 283 ? -7.162 15.322 5.873 1.00 69.81 283 ARG A O 1
ATOM 2354 N N . ARG A 1 284 ? -5.588 13.744 5.494 1.00 74.12 284 ARG A N 1
ATOM 2355 C CA . ARG A 1 284 ? -5.722 13.050 6.784 1.00 74.12 284 ARG A CA 1
ATOM 2356 C C . ARG A 1 284 ? -5.363 13.958 7.966 1.00 74.12 284 ARG A C 1
ATOM 2358 O O . ARG A 1 284 ? -6.155 14.099 8.896 1.00 74.12 284 ARG A O 1
ATOM 2365 N N . LEU A 1 285 ? -4.242 14.672 7.885 1.00 76.38 285 LEU A N 1
ATOM 2366 C CA . LEU A 1 285 ? -3.845 15.657 8.897 1.00 76.38 285 LEU A CA 1
ATOM 2367 C C . LEU A 1 285 ? -4.881 16.777 9.044 1.00 76.38 285 LEU A C 1
ATOM 2369 O O . LEU A 1 285 ? -5.201 17.186 10.156 1.00 76.38 285 LEU A O 1
ATOM 2373 N N . LYS A 1 286 ? -5.473 17.248 7.939 1.00 74.69 286 LYS A N 1
ATOM 2374 C CA . LYS A 1 286 ? -6.568 18.227 7.984 1.00 74.69 286 LYS A CA 1
ATOM 2375 C C . LYS A 1 286 ? -7.807 17.672 8.700 1.00 74.69 286 LYS A C 1
ATOM 2377 O O . LYS A 1 286 ? -8.440 18.405 9.467 1.00 74.69 286 LYS A O 1
ATOM 2382 N N . SER A 1 287 ? -8.163 16.402 8.477 1.00 60.47 287 SER A N 1
ATOM 2383 C CA . SER A 1 287 ? -9.271 15.764 9.202 1.00 60.47 287 SER A CA 1
ATOM 2384 C C . SER A 1 287 ? -8.986 15.630 10.697 1.00 60.47 287 SER A C 1
ATOM 2386 O O . SER A 1 287 ? -9.840 16.036 11.488 1.00 60.47 287 SER A O 1
ATOM 2388 N N . GLU A 1 288 ? -7.784 15.179 11.072 1.00 70.88 288 GLU A N 1
ATOM 2389 C CA . GLU A 1 288 ? -7.335 15.008 12.462 1.00 70.88 288 GLU A CA 1
ATOM 2390 C C . GLU A 1 288 ? -7.251 16.353 13.202 1.00 70.88 288 GLU A C 1
ATOM 2392 O O . GLU A 1 288 ? -7.819 16.507 14.281 1.00 70.88 288 GLU A O 1
ATOM 2397 N N . TYR A 1 289 ? -6.651 17.376 12.584 1.00 68.69 289 TYR A N 1
ATOM 2398 C CA . TYR A 1 289 ? -6.576 18.728 13.145 1.00 68.69 289 TYR A CA 1
ATOM 2399 C C . TYR A 1 289 ? -7.958 19.309 13.430 1.00 68.69 289 TYR A C 1
ATOM 2401 O O . TYR A 1 289 ? -8.187 19.964 14.445 1.00 68.69 289 TYR A O 1
ATOM 2409 N N . THR A 1 290 ? -8.916 19.056 12.546 1.00 61.44 290 THR A N 1
ATOM 2410 C CA . THR A 1 290 ? -10.252 19.576 12.788 1.00 61.44 290 THR A CA 1
ATOM 2411 C C . THR A 1 290 ? -11.044 18.724 13.783 1.00 61.44 290 THR A C 1
ATOM 2413 O O . THR A 1 290 ? -11.870 19.282 14.489 1.00 61.44 290 THR A O 1
ATOM 2416 N N . LEU A 1 291 ? -10.786 17.414 13.896 1.00 61.09 291 LEU A N 1
ATOM 2417 C CA . LEU A 1 291 ? -11.303 16.587 14.998 1.00 61.09 291 LEU A CA 1
ATOM 2418 C C . LEU A 1 291 ? -10.847 17.147 16.353 1.00 61.09 291 LEU A C 1
ATOM 2420 O O . LEU A 1 291 ? -11.664 17.299 17.256 1.00 61.09 291 LEU A O 1
ATOM 2424 N N . LEU A 1 292 ? -9.581 17.558 16.455 1.00 65.19 292 LEU A N 1
ATOM 2425 C CA . LEU A 1 292 ? -9.043 18.245 17.633 1.00 65.19 292 LEU A CA 1
ATOM 2426 C C . LEU A 1 292 ? -9.717 19.607 17.884 1.00 65.19 292 LEU A C 1
ATOM 2428 O O . LEU A 1 292 ? -10.034 19.942 19.023 1.00 65.19 292 LEU A O 1
ATOM 2432 N N . LEU A 1 293 ? -9.990 20.393 16.835 1.00 57.75 293 LEU A N 1
ATOM 2433 C CA . LEU A 1 293 ? -10.755 21.643 16.968 1.00 57.75 293 LEU A CA 1
ATOM 2434 C C . LEU A 1 293 ? -12.213 21.402 17.395 1.00 57.75 293 LEU A C 1
ATOM 2436 O O . LEU A 1 293 ? -12.772 22.209 18.137 1.00 57.75 293 LEU A O 1
ATOM 2440 N N . CYS A 1 294 ? -12.819 20.303 16.946 1.00 55.34 294 CYS A N 1
ATOM 2441 C CA . CYS A 1 294 ? -14.153 19.867 17.346 1.00 55.34 294 CYS A CA 1
ATOM 2442 C C . CYS A 1 294 ? -14.175 19.455 18.832 1.00 55.34 294 CYS A C 1
ATOM 2444 O O . CYS A 1 294 ? -14.994 19.952 19.595 1.00 55.34 294 CYS A O 1
ATOM 2446 N N . GLN A 1 295 ? -13.204 18.682 19.318 1.00 57.66 295 GLN A N 1
ATOM 2447 C CA . GLN A 1 295 ? -13.129 18.327 20.746 1.00 57.66 295 GLN A CA 1
ATOM 2448 C C . GLN A 1 295 ? -13.079 19.543 21.695 1.00 57.66 295 GLN A C 1
ATOM 2450 O O . GLN A 1 295 ? -13.441 19.432 22.863 1.00 57.66 295 GLN A O 1
ATOM 2455 N N . ARG A 1 296 ? -12.675 20.722 21.202 1.00 53.47 296 ARG A N 1
ATOM 2456 C CA . ARG A 1 296 ? -12.533 21.947 21.997 1.00 53.47 296 ARG A CA 1
ATOM 2457 C C . ARG A 1 296 ? -13.801 22.824 22.078 1.00 53.47 296 ARG A C 1
ATOM 2459 O O . ARG A 1 296 ? -13.812 23.742 22.889 1.00 53.47 296 ARG A O 1
ATOM 2466 N N . ASN A 1 297 ? -14.859 22.569 21.289 1.00 51.28 297 ASN A N 1
ATOM 2467 C CA . ASN A 1 297 ? -16.102 23.373 21.255 1.00 51.28 297 ASN A CA 1
ATOM 2468 C C . ASN A 1 297 ? -17.365 22.494 21.051 1.00 51.28 297 ASN A C 1
ATOM 2470 O O . ASN A 1 297 ? -17.866 22.407 19.930 1.00 51.28 297 ASN A O 1
ATOM 2474 N N . SER A 1 298 ? -17.908 21.881 22.112 1.00 58.53 298 SER A N 1
ATOM 2475 C CA . SER A 1 298 ? -18.863 20.747 22.046 1.00 58.53 298 SER A CA 1
ATOM 2476 C C . SER A 1 298 ? -20.062 20.897 21.089 1.00 58.53 298 SER A C 1
ATOM 2478 O O . SER A 1 298 ? -20.310 20.005 20.292 1.00 58.53 298 SER A O 1
ATOM 2480 N N . LEU A 1 299 ? -20.769 22.032 21.063 1.00 56.06 299 LEU A N 1
ATOM 2481 C CA . LEU A 1 299 ? -21.987 22.166 20.236 1.00 56.06 299 LEU A CA 1
ATOM 2482 C C . LEU A 1 299 ? -21.725 22.503 18.755 1.00 56.06 299 LEU A C 1
ATOM 2484 O O . LEU A 1 299 ? -22.473 22.085 17.875 1.00 56.06 299 LEU A O 1
ATOM 2488 N N . LYS A 1 300 ? -20.660 23.254 18.442 1.00 59.25 300 LYS A N 1
ATOM 2489 C CA . LYS A 1 300 ? -20.278 23.545 17.038 1.00 59.25 300 LYS A CA 1
ATOM 2490 C C . LYS A 1 300 ? -19.495 22.390 16.408 1.00 59.25 300 LYS A C 1
ATOM 2492 O O . LYS A 1 300 ? -19.445 22.265 15.185 1.00 59.25 300 LYS A O 1
ATOM 2497 N N . ALA A 1 301 ? -18.890 21.565 17.250 1.00 59.12 301 ALA A N 1
ATOM 2498 C CA . ALA A 1 301 ? -18.147 20.373 16.892 1.00 59.12 301 ALA A CA 1
ATOM 2499 C C . ALA A 1 301 ? -19.028 19.250 16.367 1.00 59.12 301 ALA A C 1
ATOM 2501 O O . ALA A 1 301 ? -18.703 18.678 15.330 1.00 59.12 301 ALA A O 1
ATOM 2502 N N . ASP A 1 302 ? -20.159 18.996 17.023 1.00 64.25 302 ASP A N 1
ATOM 2503 C CA . ASP A 1 302 ? -21.083 17.938 16.618 1.00 64.25 302 ASP A CA 1
ATOM 2504 C C . ASP A 1 302 ? -21.711 18.238 15.248 1.00 64.25 302 ASP A C 1
ATOM 2506 O O . ASP A 1 302 ? -21.751 17.371 14.376 1.00 64.25 302 ASP A O 1
ATOM 2510 N N . GLY A 1 303 ? -22.071 19.498 14.974 1.00 70.75 303 GLY A N 1
ATOM 2511 C CA . GLY A 1 303 ? -22.547 19.916 13.648 1.00 70.75 303 GLY A CA 1
ATOM 2512 C C . GLY A 1 303 ? -21.482 19.804 12.543 1.00 70.75 303 GLY A C 1
ATOM 2513 O O . GLY A 1 303 ? -21.774 19.364 11.426 1.00 70.75 303 GLY A O 1
ATOM 2514 N N . ALA A 1 304 ? -20.226 20.152 12.848 1.00 73.00 304 ALA A N 1
ATOM 2515 C CA . ALA A 1 304 ? -19.098 19.986 11.926 1.00 73.00 304 ALA A CA 1
ATOM 2516 C C . ALA A 1 304 ? -18.751 18.503 11.693 1.00 73.00 304 ALA A C 1
ATOM 2518 O O . ALA A 1 304 ? -18.363 18.120 10.590 1.00 73.00 304 ALA A O 1
ATOM 2519 N N . TYR A 1 305 ? -18.907 17.662 12.714 1.00 77.50 305 TYR A N 1
ATOM 2520 C CA . TYR A 1 305 ? -18.706 16.219 12.645 1.00 77.50 305 TYR A CA 1
ATOM 2521 C C . TYR A 1 305 ? -19.791 15.529 11.804 1.00 77.50 305 TYR A C 1
ATOM 2523 O O . TYR A 1 305 ? -19.461 14.762 10.900 1.00 77.50 305 TYR A O 1
ATOM 2531 N N . ILE A 1 306 ? -21.065 15.884 11.994 1.00 79.62 306 ILE A N 1
ATOM 2532 C CA . ILE A 1 306 ? -22.189 15.383 11.182 1.00 79.62 306 ILE A CA 1
ATOM 2533 C C . ILE A 1 306 ? -22.025 15.768 9.707 1.00 79.62 306 ILE A C 1
ATOM 2535 O O . ILE A 1 306 ? -22.184 14.927 8.825 1.00 79.62 306 ILE A O 1
ATOM 2539 N N . THR A 1 307 ? -21.662 17.020 9.408 1.00 81.94 307 THR A N 1
ATOM 2540 C CA . THR A 1 307 ? -21.440 17.460 8.013 1.00 81.94 307 THR A CA 1
ATOM 2541 C C . THR A 1 307 ? -20.277 16.731 7.338 1.00 81.94 307 THR A C 1
ATOM 2543 O O . THR A 1 307 ? -20.337 16.469 6.137 1.00 81.94 307 THR A O 1
ATOM 2546 N N . ARG A 1 308 ? -19.242 16.342 8.090 1.00 81.62 308 ARG A N 1
ATOM 2547 C CA . ARG A 1 308 ? -18.151 15.500 7.572 1.00 81.62 308 ARG A CA 1
ATOM 2548 C C . ARG A 1 308 ? -18.594 14.082 7.301 1.00 81.62 308 ARG A C 1
ATOM 2550 O O . ARG A 1 308 ? -18.336 13.596 6.212 1.00 81.62 308 ARG A O 1
ATOM 2557 N N . LEU A 1 309 ? -19.282 13.458 8.254 1.00 81.81 309 LEU A N 1
ATOM 2558 C CA . LEU A 1 309 ? -19.810 12.109 8.078 1.00 81.81 309 LEU A CA 1
ATOM 2559 C C . LEU A 1 309 ? -20.735 12.038 6.859 1.00 81.81 309 LEU A C 1
ATOM 2561 O O . LEU A 1 309 ? -20.631 11.094 6.086 1.00 81.81 309 LEU A O 1
ATOM 2565 N N . LYS A 1 310 ? -21.554 13.071 6.618 1.00 86.50 310 LYS A N 1
ATOM 2566 C CA . LYS A 1 310 ? -22.348 13.197 5.383 1.00 86.50 310 LYS A CA 1
ATOM 2567 C C . LYS A 1 310 ? -21.471 13.269 4.133 1.00 86.50 310 LYS A C 1
ATOM 2569 O O . LYS A 1 310 ? -21.689 12.515 3.194 1.00 86.50 310 LYS A O 1
ATOM 2574 N N . HIS A 1 311 ? -20.445 14.120 4.132 1.00 87.62 311 HIS A N 1
ATOM 2575 C CA . HIS A 1 311 ? -19.537 14.223 2.989 1.00 87.62 311 HIS A CA 1
ATOM 2576 C C . HIS A 1 311 ? -18.772 12.908 2.731 1.00 87.62 311 HIS A C 1
ATOM 2578 O O . HIS A 1 311 ? -18.586 12.512 1.577 1.00 87.62 311 HIS A O 1
ATOM 2584 N N . ASP A 1 312 ? -18.285 12.242 3.773 1.00 82.00 312 ASP A N 1
ATOM 2585 C CA . ASP A 1 312 ? -17.537 10.994 3.631 1.00 82.00 312 ASP A CA 1
ATOM 2586 C C . ASP A 1 312 ? -18.454 9.850 3.177 1.00 82.00 312 ASP A C 1
ATOM 2588 O O . ASP A 1 312 ? -18.057 9.085 2.299 1.00 82.00 312 ASP A O 1
ATOM 2592 N N . LEU A 1 313 ? -19.711 9.825 3.634 1.00 88.19 313 LEU A N 1
ATOM 2593 C CA . LEU A 1 313 ? -20.751 8.930 3.123 1.00 88.19 313 LEU A CA 1
ATOM 2594 C C . LEU A 1 313 ? -21.009 9.137 1.622 1.00 88.19 313 LEU A C 1
ATOM 2596 O O . LEU A 1 313 ? -21.088 8.169 0.864 1.00 88.19 313 LEU A O 1
ATOM 2600 N N . ASP A 1 314 ? -21.138 10.389 1.181 1.00 88.12 314 ASP A N 1
ATOM 2601 C CA . ASP A 1 314 ? -21.369 10.708 -0.232 1.00 88.12 314 ASP A CA 1
ATOM 2602 C C . ASP A 1 314 ? -20.185 10.264 -1.102 1.00 88.12 314 ASP A C 1
ATOM 2604 O O . ASP A 1 314 ? -20.369 9.741 -2.203 1.00 88.12 314 ASP A O 1
ATOM 2608 N N . ARG A 1 315 ? -18.953 10.417 -0.598 1.00 87.38 315 ARG A N 1
ATOM 2609 C CA . ARG A 1 315 ? -17.744 9.927 -1.275 1.00 87.38 315 ARG A CA 1
ATOM 2610 C C . ARG A 1 315 ? -17.729 8.407 -1.376 1.00 87.38 315 ARG A C 1
ATOM 2612 O O . ARG A 1 315 ? -17.620 7.896 -2.486 1.00 87.38 315 ARG A O 1
ATOM 2619 N N . THR A 1 316 ? -17.885 7.693 -0.261 1.00 87.69 316 THR A N 1
ATOM 2620 C CA . THR A 1 316 ? -17.854 6.221 -0.271 1.00 87.69 316 THR A CA 1
ATOM 2621 C C . THR A 1 316 ? -19.001 5.638 -1.094 1.00 87.69 316 THR A C 1
ATOM 2623 O O . THR A 1 316 ? -18.824 4.617 -1.752 1.00 87.69 316 THR A O 1
ATOM 2626 N N . SER A 1 317 ? -20.155 6.310 -1.142 1.00 89.38 317 SER A N 1
ATOM 2627 C CA . SER A 1 317 ? -21.276 5.949 -2.017 1.00 89.38 317 SER A CA 1
ATOM 2628 C C . SER A 1 317 ? -20.914 6.065 -3.506 1.00 89.38 317 SER A C 1
ATOM 2630 O O . SER A 1 317 ? -21.207 5.160 -4.293 1.00 89.38 317 SER A O 1
ATOM 2632 N N . ASN A 1 318 ? -20.226 7.142 -3.900 1.00 91.19 318 ASN A N 1
ATOM 2633 C CA . ASN A 1 318 ? -19.741 7.320 -5.271 1.00 91.19 318 ASN A CA 1
ATOM 2634 C C . ASN A 1 318 ? -18.664 6.289 -5.637 1.00 91.19 318 ASN A C 1
ATOM 2636 O O . ASN A 1 318 ? -18.740 5.678 -6.704 1.00 91.19 318 ASN A O 1
ATOM 2640 N N . ASP A 1 319 ? -17.707 6.043 -4.743 1.00 86.94 319 ASP A N 1
ATOM 2641 C CA . ASP A 1 319 ? -16.648 5.050 -4.950 1.00 86.94 319 ASP A CA 1
ATOM 2642 C C . ASP A 1 319 ? -17.226 3.630 -5.055 1.00 86.94 319 ASP A C 1
ATOM 2644 O O . ASP A 1 319 ? -16.822 2.845 -5.917 1.00 86.94 319 ASP A O 1
ATOM 2648 N N . LEU A 1 320 ? -18.246 3.314 -4.251 1.00 88.31 320 LEU A N 1
ATOM 2649 C CA . LEU A 1 320 ? -18.988 2.059 -4.339 1.00 88.31 320 LEU A CA 1
ATOM 2650 C C . LEU A 1 320 ? -19.710 1.915 -5.688 1.00 88.31 320 LEU A C 1
ATOM 2652 O O . LEU A 1 320 ? -19.708 0.833 -6.278 1.00 88.31 320 LEU A O 1
ATOM 2656 N N . SER A 1 321 ? -20.310 2.994 -6.198 1.00 92.62 321 SER A N 1
ATOM 2657 C CA . SER A 1 321 ? -20.945 3.014 -7.522 1.00 92.62 321 SER A CA 1
ATOM 2658 C C . SER A 1 321 ? -19.935 2.734 -8.642 1.00 92.62 321 SER A C 1
ATOM 2660 O O . SER A 1 321 ? -20.171 1.878 -9.498 1.00 92.62 321 SER A O 1
ATOM 2662 N N . LEU A 1 322 ? -18.766 3.380 -8.595 1.00 90.88 322 LEU A N 1
ATOM 2663 C CA . LEU A 1 322 ? -17.680 3.149 -9.550 1.00 90.88 322 LEU A CA 1
ATOM 2664 C C . LEU A 1 322 ? -17.147 1.712 -9.474 1.00 90.88 322 LEU A C 1
ATOM 2666 O O . LEU A 1 322 ? -16.972 1.063 -10.507 1.00 90.88 322 LEU A O 1
ATOM 2670 N N . SER A 1 323 ? -16.950 1.183 -8.264 1.00 89.31 323 SER A N 1
ATOM 2671 C CA . SER A 1 323 ? -16.508 -0.201 -8.056 1.00 89.31 323 SER A CA 1
ATOM 2672 C C . SER A 1 323 ? -17.506 -1.217 -8.631 1.00 89.31 323 SER A C 1
ATOM 2674 O O . SER A 1 323 ? -17.114 -2.159 -9.325 1.00 89.31 323 SER A O 1
ATOM 2676 N N . ARG A 1 324 ? -18.815 -0.976 -8.468 1.00 90.94 324 ARG A N 1
ATOM 2677 C CA . ARG A 1 324 ? -19.876 -1.789 -9.094 1.00 90.94 324 ARG A CA 1
ATOM 2678 C C . ARG A 1 324 ? -19.834 -1.748 -10.616 1.00 90.94 324 ARG A C 1
ATOM 2680 O O . ARG A 1 324 ? -19.969 -2.787 -11.263 1.00 90.94 324 ARG A O 1
ATOM 2687 N N . MET A 1 325 ? -19.631 -0.568 -11.204 1.00 92.62 325 MET A N 1
ATOM 2688 C CA . MET A 1 325 ? -19.487 -0.436 -12.658 1.00 92.62 325 MET A CA 1
ATOM 2689 C C . MET A 1 325 ? -18.256 -1.184 -13.182 1.00 92.62 325 MET A C 1
ATOM 2691 O O . MET A 1 325 ? -18.326 -1.809 -14.246 1.00 92.62 325 MET A O 1
ATOM 2695 N N . ASN A 1 326 ? -17.153 -1.167 -12.433 1.00 92.69 326 ASN A N 1
ATOM 2696 C CA . ASN A 1 326 ? -15.946 -1.920 -12.768 1.00 92.69 326 ASN A CA 1
ATOM 2697 C C . ASN A 1 326 ? -16.191 -3.431 -12.714 1.00 92.69 326 ASN A C 1
ATOM 2699 O O . ASN A 1 326 ? -15.871 -4.118 -13.685 1.00 92.69 326 ASN A O 1
ATOM 2703 N N . CYS A 1 327 ? -16.839 -3.937 -11.658 1.00 90.44 327 CYS A N 1
ATOM 2704 C CA . CYS A 1 327 ? -17.228 -5.348 -11.563 1.00 90.44 327 CYS A CA 1
ATOM 2705 C C . CYS A 1 327 ? -18.098 -5.766 -12.757 1.00 90.44 327 CYS A C 1
ATOM 2707 O O . CYS A 1 327 ? -17.775 -6.731 -13.446 1.00 90.44 327 CYS A O 1
ATOM 2709 N N . ALA A 1 328 ? -19.129 -4.981 -13.084 1.00 93.25 328 ALA A N 1
ATOM 2710 C CA . ALA A 1 328 ? -20.005 -5.257 -14.224 1.00 93.25 328 ALA A CA 1
ATOM 2711 C C . ALA A 1 328 ? -19.258 -5.240 -15.573 1.00 93.25 328 ALA A C 1
ATOM 2713 O O . ALA A 1 328 ? -19.607 -5.966 -16.506 1.00 93.25 328 ALA A O 1
ATOM 2714 N N . THR A 1 329 ? -18.226 -4.405 -15.704 1.00 93.88 329 THR A N 1
ATOM 2715 C CA . THR A 1 329 ? -17.401 -4.340 -16.918 1.00 93.88 329 THR A CA 1
ATOM 2716 C C . THR A 1 329 ? -16.488 -5.559 -17.034 1.00 93.88 329 THR A C 1
ATOM 2718 O O . THR A 1 329 ? -16.410 -6.154 -18.110 1.00 93.88 329 THR A O 1
ATOM 2721 N N . LEU A 1 330 ? -15.854 -5.972 -15.934 1.00 91.69 330 LEU A N 1
ATOM 2722 C CA . LEU A 1 330 ? -15.027 -7.179 -15.872 1.00 91.69 330 LEU A CA 1
ATOM 2723 C C . LEU A 1 330 ? -15.854 -8.448 -16.122 1.00 91.69 330 LEU A C 1
ATOM 2725 O O . LEU A 1 330 ? -15.411 -9.323 -16.860 1.00 91.69 330 LEU A O 1
ATOM 2729 N N . GLU A 1 331 ? -17.082 -8.525 -15.603 1.00 92.94 331 GLU A N 1
ATOM 2730 C CA . GLU A 1 331 ? -18.017 -9.627 -15.875 1.00 92.94 331 GLU A CA 1
ATOM 2731 C C . GLU A 1 331 ? -18.380 -9.727 -17.362 1.00 92.94 331 GLU A C 1
ATOM 2733 O O . GLU A 1 331 ? -18.365 -10.819 -17.935 1.00 92.94 331 GLU A O 1
ATOM 2738 N N . ARG A 1 332 ? -18.644 -8.591 -18.023 1.00 94.25 332 ARG A N 1
ATOM 2739 C CA . ARG A 1 332 ? -18.883 -8.566 -19.476 1.00 94.25 332 ARG A CA 1
ATOM 2740 C C . ARG A 1 332 ? -17.657 -9.016 -20.265 1.00 94.25 332 ARG A C 1
ATOM 2742 O O . ARG A 1 332 ? -17.789 -9.807 -21.194 1.00 94.25 332 ARG A O 1
ATOM 2749 N N . GLN A 1 333 ? -16.469 -8.536 -19.898 1.00 91.75 333 GLN A N 1
ATOM 2750 C CA . GLN A 1 333 ? -15.220 -8.948 -20.545 1.00 91.75 333 GLN A CA 1
ATOM 2751 C C . GLN A 1 333 ? -14.973 -10.449 -20.376 1.00 91.75 333 GLN A C 1
ATOM 2753 O O . GLN A 1 333 ? -14.649 -11.120 -21.351 1.00 91.75 333 GLN A O 1
ATOM 2758 N N . LEU A 1 334 ? -15.200 -10.983 -19.176 1.00 92.12 334 LEU A N 1
ATOM 2759 C CA . LEU A 1 334 ? -15.072 -12.406 -18.883 1.00 92.12 334 LEU A CA 1
ATOM 2760 C C . LEU A 1 334 ? -16.063 -13.259 -19.691 1.00 92.12 334 LEU A C 1
ATOM 2762 O O . LEU A 1 334 ? -15.699 -14.304 -20.224 1.00 92.12 334 LEU A O 1
ATOM 2766 N N . SER A 1 335 ? -17.313 -12.811 -19.822 1.00 91.69 335 SER A N 1
ATOM 2767 C CA . SER A 1 335 ? -18.298 -13.498 -20.664 1.00 91.69 335 SER A CA 1
ATOM 2768 C C . SER A 1 335 ? -17.853 -13.530 -22.131 1.00 91.69 335 SER A C 1
ATOM 2770 O O . SER A 1 335 ? -17.903 -14.581 -22.771 1.00 91.69 335 SER A O 1
ATOM 2772 N N . ASN A 1 336 ? -17.332 -12.413 -22.645 1.00 91.81 336 ASN A N 1
ATOM 2773 C CA . ASN A 1 336 ? -16.841 -12.322 -24.019 1.00 91.81 336 ASN A CA 1
ATOM 2774 C C . ASN A 1 336 ? -15.641 -13.245 -24.278 1.00 91.81 336 ASN A C 1
ATOM 2776 O O . ASN A 1 336 ? -15.614 -13.928 -25.302 1.00 91.81 336 ASN A O 1
ATOM 2780 N N . THR A 1 337 ? -14.667 -13.314 -23.364 1.00 90.56 337 THR A N 1
ATOM 2781 C CA . THR A 1 337 ? -13.505 -14.207 -23.523 1.00 90.56 337 THR A CA 1
ATOM 2782 C C . THR A 1 337 ? -13.907 -15.675 -23.468 1.00 90.56 337 THR A C 1
ATOM 2784 O O . THR A 1 337 ? -13.404 -16.481 -24.255 1.00 90.56 337 THR A O 1
ATOM 2787 N N . HIS A 1 338 ? -14.865 -16.028 -22.607 1.00 87.44 338 HIS A N 1
ATOM 2788 C CA . HIS A 1 338 ? -15.390 -17.387 -22.546 1.00 87.44 338 HIS A CA 1
ATOM 2789 C C . HIS A 1 338 ? -16.139 -17.771 -23.835 1.00 87.44 338 HIS A C 1
ATOM 2791 O O . HIS A 1 338 ? -15.995 -18.903 -24.311 1.00 87.44 338 HIS A O 1
ATOM 2797 N N . ASN A 1 339 ? -16.895 -16.839 -24.425 1.00 89.69 339 ASN A N 1
ATOM 2798 C CA . ASN A 1 339 ? -17.573 -17.045 -25.706 1.00 89.69 339 ASN A CA 1
ATOM 2799 C C . ASN A 1 339 ? -16.567 -17.239 -26.851 1.00 89.69 339 ASN A C 1
ATOM 2801 O O . ASN A 1 339 ? -16.675 -18.221 -27.580 1.00 89.69 339 ASN A O 1
ATOM 2805 N N . LEU A 1 340 ? -15.528 -16.404 -26.940 1.00 89.12 340 LEU A N 1
ATOM 2806 C CA . LEU A 1 340 ? -14.453 -16.543 -27.935 1.00 89.12 340 LEU A CA 1
ATOM 2807 C C . LEU A 1 340 ? -13.727 -17.892 -27.820 1.00 89.12 340 LEU A C 1
ATOM 2809 O O . LEU A 1 340 ? -13.549 -18.599 -28.811 1.00 89.12 340 LEU A O 1
ATOM 2813 N N . ALA A 1 341 ? -13.357 -18.310 -26.605 1.00 88.38 341 ALA A N 1
ATOM 2814 C CA . ALA A 1 341 ? -12.731 -19.616 -26.385 1.00 88.38 341 ALA A CA 1
ATOM 2815 C C . ALA A 1 341 ? -13.658 -20.789 -26.763 1.00 88.38 341 ALA A C 1
ATOM 2817 O O . ALA A 1 341 ? -13.189 -21.859 -27.158 1.00 88.38 341 ALA A O 1
ATOM 2818 N N . LYS A 1 342 ? -14.978 -20.613 -26.632 1.00 90.06 342 LYS A N 1
ATOM 2819 C CA . LYS A 1 342 ? -15.982 -21.599 -27.050 1.00 90.06 342 LYS A CA 1
ATOM 2820 C C . LYS A 1 342 ? -16.121 -21.650 -28.573 1.00 90.06 342 LYS A C 1
ATOM 2822 O O . LYS A 1 342 ? -16.147 -22.748 -29.120 1.00 90.06 342 LYS A O 1
ATOM 2827 N N . GLU A 1 343 ? -16.149 -20.504 -29.248 1.00 90.00 343 GLU A N 1
ATOM 2828 C CA . GLU A 1 343 ? -16.161 -20.422 -30.714 1.00 90.00 343 GLU A CA 1
ATOM 2829 C C . GLU A 1 343 ? -14.922 -21.092 -31.316 1.00 90.00 343 GLU A C 1
ATOM 2831 O O . GLU A 1 343 ? -15.047 -21.944 -32.190 1.00 90.00 343 GLU A O 1
ATOM 2836 N N . PHE A 1 344 ? -13.723 -20.820 -30.787 1.00 88.31 344 PHE A N 1
ATOM 2837 C CA . PHE A 1 344 ? -12.502 -21.488 -31.253 1.00 88.31 344 PHE A CA 1
ATOM 2838 C C . PHE A 1 344 ? -12.522 -23.006 -31.041 1.00 88.31 344 PHE A C 1
ATOM 2840 O O . PHE A 1 344 ? -12.039 -23.741 -31.903 1.00 88.31 344 PHE A O 1
ATOM 2847 N N . ARG A 1 345 ? -13.126 -23.497 -29.949 1.00 87.88 345 ARG A N 1
ATOM 2848 C CA . ARG A 1 345 ? -13.351 -24.940 -29.750 1.00 87.88 345 ARG A CA 1
ATOM 2849 C C . ARG A 1 345 ? -14.303 -25.525 -30.791 1.00 87.88 345 ARG A C 1
ATOM 2851 O O . ARG A 1 345 ? -14.066 -26.631 -31.267 1.00 87.88 345 ARG A O 1
ATOM 2858 N N . GLN A 1 346 ? -15.357 -24.800 -31.156 1.00 88.69 346 GLN A N 1
ATOM 2859 C CA . GLN A 1 346 ? -16.294 -25.227 -32.199 1.00 88.69 346 GLN A CA 1
ATOM 2860 C C . GLN A 1 346 ? -15.624 -25.254 -33.578 1.00 88.69 346 GLN A C 1
ATOM 2862 O O . GLN A 1 346 ? -15.768 -26.238 -34.299 1.00 88.69 346 GLN A O 1
ATOM 2867 N N . TYR A 1 347 ? -14.822 -24.237 -33.913 1.00 86.00 347 TYR A N 1
ATOM 2868 C CA . TYR A 1 347 ? -14.026 -24.239 -35.141 1.00 86.00 347 TYR A CA 1
ATOM 2869 C C . TYR A 1 347 ? -13.047 -25.411 -35.160 1.00 86.00 347 TYR A C 1
ATOM 2871 O O . TYR A 1 347 ? -13.025 -26.155 -36.132 1.00 86.00 347 TYR A O 1
ATOM 2879 N N . GLN A 1 348 ? -12.319 -25.661 -34.071 1.00 85.62 348 GLN A N 1
ATOM 2880 C CA . GLN A 1 348 ? -11.416 -26.808 -33.961 1.00 85.62 348 GLN A CA 1
ATOM 2881 C C . GLN A 1 348 ? -12.123 -28.153 -34.203 1.00 85.62 348 GLN A C 1
ATOM 2883 O O . GLN A 1 348 ? -11.549 -29.023 -34.851 1.00 85.62 348 GLN A O 1
ATOM 2888 N N . GLN A 1 349 ? -13.356 -28.324 -33.713 1.00 84.00 349 GLN A N 1
ATOM 2889 C CA . GLN A 1 349 ? -14.146 -29.548 -33.907 1.00 84.00 349 GLN A CA 1
ATOM 2890 C C . GLN A 1 349 ? -14.580 -29.778 -35.362 1.00 84.00 349 GLN A C 1
ATOM 2892 O O . GLN A 1 349 ? -14.884 -30.911 -35.724 1.00 84.00 349 GLN A O 1
ATOM 2897 N N . SER A 1 350 ? -14.609 -28.729 -36.189 1.00 83.25 350 SER A N 1
ATOM 2898 C CA . SER A 1 350 ? -14.972 -28.828 -37.610 1.00 83.25 350 SER A CA 1
ATOM 2899 C C . SER A 1 350 ? -13.834 -29.319 -38.519 1.00 83.25 350 SER A C 1
ATOM 2901 O O . SER A 1 350 ? -14.097 -29.673 -39.666 1.00 83.25 350 SER A O 1
ATOM 2903 N N . TYR A 1 351 ? -12.595 -29.386 -38.014 1.00 79.81 351 TYR A N 1
ATOM 2904 C CA . TYR A 1 351 ? -11.425 -29.871 -38.757 1.00 79.81 351 TYR A CA 1
ATOM 2905 C C . TYR A 1 351 ? -11.116 -31.342 -38.443 1.00 79.81 351 TYR A C 1
ATOM 2907 O O . TYR A 1 351 ? -11.172 -31.773 -37.289 1.00 79.81 351 TYR A O 1
ATOM 2915 N N . ASP A 1 352 ? -10.739 -32.121 -39.463 1.00 71.25 352 ASP A N 1
ATOM 2916 C CA . ASP A 1 352 ? -10.405 -33.540 -39.304 1.00 71.25 352 ASP A CA 1
ATOM 2917 C C . ASP A 1 352 ? -8.915 -33.717 -38.945 1.00 71.25 352 ASP A C 1
ATOM 2919 O O . ASP A 1 352 ? -8.013 -33.405 -39.724 1.00 71.25 352 ASP A O 1
ATOM 2923 N N . ASN A 1 353 ? -8.635 -34.284 -37.766 1.00 66.25 353 ASN A N 1
ATOM 2924 C CA . ASN A 1 353 ? -7.279 -34.541 -37.242 1.00 66.25 353 ASN A CA 1
ATOM 2925 C C . ASN A 1 353 ? -6.398 -35.430 -38.153 1.00 66.25 353 ASN A C 1
ATOM 2927 O O . ASN A 1 353 ? -5.190 -35.580 -37.912 1.00 66.25 353 ASN A O 1
ATOM 2931 N N . LYS A 1 354 ? -6.993 -36.069 -39.167 1.00 68.56 354 LYS A N 1
ATOM 2932 C CA . LYS A 1 354 ? -6.314 -36.970 -40.105 1.00 68.56 354 LYS A CA 1
ATOM 2933 C C . LYS A 1 354 ? -5.590 -36.243 -41.239 1.00 68.56 354 LYS A C 1
ATOM 2935 O O . LYS A 1 354 ? -4.633 -36.802 -41.774 1.00 68.56 354 LYS A O 1
ATOM 2940 N N . ASN A 1 355 ? -5.989 -35.019 -41.581 1.00 73.56 355 ASN A N 1
ATOM 2941 C CA . ASN A 1 355 ? -5.396 -34.273 -42.687 1.00 73.56 355 ASN A CA 1
ATOM 2942 C C . ASN A 1 355 ? -4.155 -33.477 -42.213 1.00 73.56 355 ASN A C 1
ATOM 2944 O O . ASN A 1 355 ? -4.242 -32.734 -41.231 1.00 73.56 355 ASN A O 1
ATOM 2948 N N . PRO A 1 356 ? -2.977 -33.604 -42.859 1.00 72.19 356 PRO A N 1
ATOM 2949 C CA . PRO A 1 356 ? -1.756 -32.924 -42.418 1.00 72.19 356 PRO A CA 1
ATOM 2950 C C . PRO A 1 356 ? -1.856 -31.394 -42.407 1.00 72.19 356 PRO A C 1
ATOM 2952 O O . PRO A 1 356 ? -1.251 -30.769 -41.540 1.00 72.19 356 PRO A O 1
ATOM 2955 N N . GLN A 1 357 ? -2.626 -30.802 -43.326 1.00 74.56 357 GLN A N 1
ATOM 2956 C CA . GLN A 1 357 ? -2.830 -29.349 -43.401 1.00 74.56 357 GLN A CA 1
ATOM 2957 C C . GLN A 1 357 ? -3.725 -28.835 -42.262 1.00 74.56 357 GLN A C 1
ATOM 2959 O O . GLN A 1 357 ? -3.453 -27.788 -41.678 1.00 74.56 357 GLN A O 1
ATOM 2964 N N . ASP A 1 358 ? -4.716 -29.625 -41.847 1.00 78.94 358 ASP A N 1
ATOM 2965 C CA . ASP A 1 358 ? -5.625 -29.274 -40.750 1.00 78.94 358 ASP A CA 1
ATOM 2966 C C . ASP A 1 358 ? -4.924 -29.299 -39.381 1.00 78.94 358 ASP A C 1
ATOM 2968 O O . ASP A 1 358 ? -5.326 -28.596 -38.453 1.00 78.94 358 ASP A O 1
ATOM 2972 N N . ARG A 1 359 ? -3.807 -30.031 -39.248 1.00 80.56 359 ARG A N 1
ATOM 2973 C CA . ARG A 1 359 ? -3.005 -30.055 -38.010 1.00 80.56 359 ARG A CA 1
ATOM 2974 C C . ARG A 1 359 ? -2.404 -28.698 -37.657 1.00 80.56 359 ARG A C 1
ATOM 2976 O O . ARG A 1 359 ? -2.263 -28.400 -36.469 1.00 80.56 359 ARG A O 1
ATOM 2983 N N . GLU A 1 360 ? -2.025 -27.888 -38.642 1.00 82.38 360 GLU A N 1
ATOM 2984 C CA . GLU A 1 360 ? -1.488 -26.546 -38.385 1.00 82.38 360 GLU A CA 1
ATOM 2985 C C . GLU A 1 360 ? -2.584 -25.599 -37.890 1.00 82.38 360 GLU A C 1
ATOM 2987 O O . GLU A 1 360 ? -2.382 -24.900 -36.894 1.00 82.38 360 GLU A O 1
ATOM 2992 N N . TYR A 1 361 ? -3.776 -25.668 -38.489 1.00 84.06 361 TYR A N 1
ATOM 2993 C CA . TYR A 1 361 ? -4.955 -24.933 -38.029 1.00 84.06 361 TYR A CA 1
ATOM 2994 C C . TYR A 1 361 ? -5.388 -25.365 -36.624 1.00 84.06 361 TYR A C 1
ATOM 2996 O O . TYR A 1 361 ? -5.607 -24.520 -35.760 1.00 84.06 361 TYR A O 1
ATOM 3004 N N . ILE A 1 362 ? -5.406 -26.667 -36.333 1.00 85.06 362 ILE A N 1
ATOM 3005 C CA . ILE A 1 362 ? -5.709 -27.191 -34.993 1.00 85.06 362 ILE A CA 1
ATOM 3006 C C . ILE A 1 362 ? -4.675 -26.714 -33.962 1.00 85.06 362 ILE A C 1
ATOM 3008 O O . ILE A 1 362 ? -5.040 -26.327 -32.851 1.00 85.06 362 ILE A O 1
ATOM 3012 N N . ARG A 1 363 ? -3.379 -26.677 -34.309 1.00 87.12 363 ARG A N 1
ATOM 3013 C CA . ARG A 1 363 ? -2.339 -26.098 -33.436 1.00 87.12 363 ARG A CA 1
ATOM 3014 C C . ARG A 1 363 ? -2.556 -24.604 -33.202 1.00 87.12 363 ARG A C 1
ATOM 3016 O O . ARG A 1 363 ? -2.374 -24.150 -32.073 1.00 87.12 363 ARG A O 1
ATOM 3023 N N . PHE A 1 364 ? -2.941 -23.853 -34.231 1.00 89.56 364 PHE A N 1
ATOM 3024 C CA . PHE A 1 364 ? -3.289 -22.440 -34.101 1.00 89.56 364 PHE A CA 1
ATOM 3025 C C . PHE A 1 364 ? -4.484 -22.242 -33.159 1.00 89.56 364 PHE A C 1
ATOM 3027 O O . PHE A 1 364 ? -4.374 -21.475 -32.202 1.00 89.56 364 PHE A O 1
ATOM 3034 N N . PHE A 1 365 ? -5.578 -22.983 -33.354 1.00 89.56 365 PHE A N 1
ATOM 3035 C CA . PHE A 1 365 ? -6.753 -22.905 -32.485 1.00 89.56 365 PHE A CA 1
ATOM 3036 C C . PHE A 1 365 ? -6.434 -23.300 -31.045 1.00 89.56 365 PHE A C 1
ATOM 3038 O O . PHE A 1 365 ? -6.831 -22.584 -30.135 1.00 89.56 365 PHE A O 1
ATOM 3045 N N . ASN A 1 366 ? -5.630 -24.342 -30.818 1.00 89.50 366 ASN A N 1
ATOM 3046 C CA . ASN A 1 366 ? -5.177 -24.707 -29.472 1.00 89.50 366 ASN A CA 1
ATOM 3047 C C . ASN A 1 366 ? -4.377 -23.581 -28.797 1.00 89.50 366 ASN A C 1
ATOM 3049 O O . ASN A 1 366 ? -4.568 -23.325 -27.609 1.00 89.50 366 ASN A O 1
ATOM 3053 N N . ARG A 1 367 ? -3.510 -22.873 -29.538 1.00 91.06 367 ARG A N 1
ATOM 3054 C CA . ARG A 1 367 ? -2.796 -21.700 -29.001 1.00 91.06 367 ARG A CA 1
ATOM 3055 C C . ARG A 1 367 ? -3.759 -20.568 -28.650 1.00 91.06 367 ARG A C 1
ATOM 3057 O O . ARG A 1 367 ? -3.616 -19.982 -27.583 1.00 91.06 367 ARG A O 1
ATOM 3064 N N . GLN A 1 368 ? -4.741 -20.285 -29.508 1.00 92.00 368 GLN A N 1
ATOM 3065 C CA . GLN A 1 368 ? -5.751 -19.255 -29.244 1.00 92.00 368 GLN A CA 1
ATOM 3066 C C . GLN A 1 368 ? -6.636 -19.620 -28.047 1.00 92.00 368 GLN A C 1
ATOM 3068 O O . GLN A 1 368 ? -6.829 -18.795 -27.162 1.00 92.00 368 GLN A O 1
ATOM 3073 N N . ILE A 1 369 ? -7.115 -20.862 -27.959 1.00 89.38 369 ILE A N 1
ATOM 3074 C CA . ILE A 1 369 ? -7.904 -21.355 -26.820 1.00 89.38 369 ILE A CA 1
ATOM 3075 C C . ILE A 1 369 ? -7.093 -21.230 -25.532 1.00 89.38 369 ILE A C 1
ATOM 3077 O O . ILE A 1 369 ? -7.578 -20.637 -24.575 1.00 89.38 369 ILE A O 1
ATOM 3081 N N . SER A 1 370 ? -5.841 -21.699 -25.525 1.00 92.19 370 SER A N 1
ATOM 3082 C CA . SER A 1 370 ? -4.965 -21.581 -24.356 1.00 92.19 370 SER A CA 1
ATOM 3083 C C . SER A 1 370 ? -4.719 -20.122 -23.958 1.00 92.19 370 SER A C 1
ATOM 3085 O O . SER A 1 370 ? -4.675 -19.819 -22.767 1.00 92.19 370 SER A O 1
ATOM 3087 N N . TYR A 1 371 ? -4.569 -19.219 -24.931 1.00 93.31 371 TYR A N 1
ATOM 3088 C CA . TYR A 1 371 ? -4.430 -17.786 -24.682 1.00 93.31 371 TYR A CA 1
ATOM 3089 C C . TYR A 1 371 ? -5.689 -17.207 -24.023 1.00 93.31 371 TYR A C 1
ATOM 3091 O O . TYR A 1 371 ? -5.593 -16.569 -22.975 1.00 93.31 371 TYR A O 1
ATOM 3099 N N . TRP A 1 372 ? -6.872 -17.476 -24.580 1.00 92.25 372 TRP A N 1
ATOM 3100 C CA . TRP A 1 372 ? -8.138 -16.964 -24.049 1.00 92.25 372 TRP A CA 1
ATOM 3101 C C . TRP A 1 372 ? -8.519 -17.590 -22.703 1.00 92.25 372 TRP A C 1
ATOM 3103 O O . TRP A 1 372 ? -9.065 -16.894 -21.850 1.00 92.25 372 TRP A O 1
ATOM 3113 N N . GLU A 1 373 ? -8.187 -18.859 -22.461 1.00 91.19 373 GLU A N 1
ATOM 3114 C CA . GLU A 1 373 ? -8.361 -19.504 -21.153 1.00 91.19 373 GLU A CA 1
ATOM 3115 C C . GLU A 1 373 ? -7.428 -18.905 -20.095 1.00 91.19 373 GLU A C 1
ATOM 3117 O O . GLU A 1 373 ? -7.865 -18.648 -18.972 1.00 91.19 373 GLU A O 1
ATOM 3122 N N . SER A 1 374 ? -6.168 -18.618 -20.443 1.00 91.75 374 SER A N 1
ATOM 3123 C CA . SER A 1 374 ? -5.252 -17.900 -19.547 1.00 91.75 374 SER A CA 1
ATOM 3124 C C . SER A 1 374 ? -5.762 -16.490 -19.255 1.00 91.75 374 SER A C 1
ATOM 3126 O O . SER A 1 374 ? -5.861 -16.094 -18.098 1.00 91.75 374 SER A O 1
ATOM 3128 N N . HIS A 1 375 ? -6.177 -15.754 -20.287 1.00 91.56 375 HIS A N 1
ATOM 3129 C CA . HIS A 1 375 ? -6.706 -14.403 -20.130 1.00 91.56 375 HIS A CA 1
ATOM 3130 C C . HIS A 1 375 ? -8.010 -14.374 -19.311 1.00 91.56 375 HIS A C 1
ATOM 3132 O O . HIS A 1 375 ? -8.239 -13.459 -18.522 1.00 91.56 375 HIS A O 1
ATOM 3138 N N . SER A 1 376 ? -8.852 -15.405 -19.438 1.00 90.88 376 SER A N 1
ATOM 3139 C CA . SER A 1 376 ? -10.045 -15.587 -18.607 1.00 90.88 376 SER A CA 1
ATOM 3140 C C . SER A 1 376 ? -9.700 -15.802 -17.132 1.00 90.88 376 SER A C 1
ATOM 3142 O O . SER A 1 376 ? -10.419 -15.288 -16.276 1.00 90.88 376 SER A O 1
ATOM 3144 N N . LYS A 1 377 ? -8.624 -16.538 -16.816 1.00 91.81 377 LYS A N 1
ATOM 3145 C CA . LYS A 1 377 ? -8.151 -16.703 -15.430 1.00 91.81 377 LYS A CA 1
ATOM 3146 C C . LYS A 1 377 ? -7.675 -15.374 -14.843 1.00 91.81 377 LYS A C 1
ATOM 3148 O O . LYS A 1 377 ? -8.041 -15.052 -13.716 1.00 91.81 377 LYS A O 1
ATOM 3153 N N . ASP A 1 378 ? -6.952 -14.574 -15.624 1.00 92.06 378 ASP A N 1
ATOM 3154 C CA . ASP A 1 378 ? -6.499 -13.246 -15.191 1.00 92.06 378 ASP A CA 1
ATOM 3155 C C . ASP A 1 378 ? -7.678 -12.294 -14.934 1.00 92.06 378 ASP A C 1
ATOM 3157 O O . ASP A 1 378 ? -7.684 -11.546 -13.955 1.00 92.06 378 ASP A O 1
ATOM 3161 N N . LEU A 1 379 ? -8.699 -12.320 -15.798 1.00 92.00 379 LEU A N 1
ATOM 3162 C CA . LEU A 1 379 ? -9.921 -11.532 -15.610 1.00 92.00 379 LEU A CA 1
ATOM 3163 C C . LEU A 1 379 ? -10.727 -11.995 -14.392 1.00 92.00 379 LEU A C 1
ATOM 3165 O O . LEU A 1 379 ? -11.242 -11.151 -13.664 1.00 92.00 379 LEU A O 1
ATOM 3169 N N . LEU A 1 380 ? -10.803 -13.306 -14.138 1.00 92.38 380 LEU A N 1
ATOM 3170 C CA . LEU A 1 380 ? -11.423 -13.856 -12.928 1.00 92.38 380 LEU A CA 1
ATOM 3171 C C . LEU A 1 380 ? -10.715 -13.375 -11.662 1.00 92.38 380 LEU A C 1
ATOM 3173 O O . LEU A 1 380 ? -11.385 -12.947 -10.726 1.00 92.38 380 LEU A O 1
ATOM 3177 N N . TYR A 1 381 ? -9.381 -13.396 -11.650 1.00 92.31 381 TYR A N 1
ATOM 3178 C CA . TYR A 1 381 ? -8.597 -12.894 -10.524 1.00 92.31 381 TYR A CA 1
ATOM 3179 C C . TYR A 1 381 ? -8.879 -11.407 -10.261 1.00 92.31 381 TYR A C 1
ATOM 3181 O O . TYR A 1 381 ? -9.201 -11.022 -9.139 1.00 92.31 381 TYR A O 1
ATOM 3189 N N . LYS A 1 382 ? -8.855 -10.576 -11.313 1.00 91.94 382 LYS A N 1
ATOM 3190 C CA . LYS A 1 382 ? -9.172 -9.140 -11.209 1.00 91.94 382 LYS A CA 1
ATOM 3191 C C . LYS A 1 382 ? -10.609 -8.883 -10.754 1.00 91.94 382 LYS A C 1
ATOM 3193 O O . LYS A 1 382 ? -10.858 -7.933 -10.017 1.00 91.94 382 LYS A O 1
ATOM 3198 N N . LEU A 1 383 ? -11.561 -9.705 -11.195 1.00 92.25 383 LEU A N 1
ATOM 3199 C CA . LEU A 1 383 ? -12.955 -9.603 -10.771 1.00 92.25 383 LEU A CA 1
ATOM 3200 C C . LEU A 1 383 ? -13.115 -9.955 -9.287 1.00 92.25 383 LEU A C 1
ATOM 3202 O O . LEU A 1 383 ? -13.834 -9.253 -8.581 1.00 92.25 383 LEU A O 1
ATOM 3206 N N . ASP A 1 384 ? -12.445 -11.005 -8.808 1.00 90.88 384 ASP A N 1
ATOM 3207 C CA . ASP A 1 384 ? -12.461 -11.388 -7.392 1.00 90.88 384 ASP A CA 1
ATOM 3208 C C . ASP A 1 384 ? -11.852 -10.292 -6.503 1.00 90.88 384 ASP A C 1
ATOM 3210 O O . ASP A 1 384 ? -12.441 -9.898 -5.496 1.00 90.88 384 ASP A O 1
ATOM 3214 N N . GLU A 1 385 ? -10.721 -9.720 -6.921 1.00 90.94 385 GLU A N 1
ATOM 3215 C CA . GLU A 1 385 ? -10.096 -8.575 -6.252 1.00 90.94 385 GLU A CA 1
ATOM 3216 C C . GLU A 1 385 ? -11.030 -7.352 -6.219 1.00 90.94 385 GLU A C 1
ATOM 3218 O O . GLU A 1 385 ? -11.246 -6.752 -5.163 1.00 90.94 385 GLU A O 1
ATOM 3223 N N . SER A 1 386 ? -11.670 -7.029 -7.348 1.00 89.12 386 SER A N 1
ATOM 3224 C CA . SER A 1 386 ? -12.630 -5.923 -7.429 1.00 89.12 386 SER A CA 1
ATOM 3225 C C . SER A 1 386 ? -13.868 -6.157 -6.554 1.00 89.12 386 SER A C 1
ATOM 3227 O O . SER A 1 386 ? -14.365 -5.212 -5.942 1.00 89.12 386 SER A O 1
ATOM 3229 N N . ARG A 1 387 ? -14.359 -7.399 -6.441 1.00 90.88 387 ARG A N 1
ATOM 3230 C CA . ARG A 1 387 ? -15.488 -7.754 -5.562 1.00 90.88 387 ARG A CA 1
ATOM 3231 C C . ARG A 1 387 ? -15.123 -7.652 -4.086 1.00 90.88 387 ARG A C 1
ATOM 3233 O O . ARG A 1 387 ? -15.928 -7.154 -3.303 1.00 90.88 387 ARG A O 1
ATOM 3240 N N . LYS A 1 388 ? -13.916 -8.074 -3.701 1.00 89.75 388 LYS A N 1
ATOM 3241 C CA . LYS A 1 388 ? -13.403 -7.894 -2.332 1.00 89.75 388 LYS A CA 1
ATOM 3242 C C . LYS A 1 388 ? -13.351 -6.415 -1.957 1.00 89.75 388 LYS A C 1
ATOM 3244 O O . LYS A 1 388 ? -13.830 -6.046 -0.887 1.00 89.75 388 LYS A O 1
ATOM 3249 N N . LEU A 1 389 ? -12.853 -5.572 -2.865 1.00 88.38 389 LEU A N 1
ATOM 3250 C CA . LEU A 1 389 ? -12.850 -4.122 -2.678 1.00 88.38 389 LEU A CA 1
ATOM 3251 C C . LEU A 1 389 ? -14.276 -3.562 -2.561 1.00 88.38 389 LEU A C 1
ATOM 3253 O O . LEU A 1 389 ? -14.540 -2.734 -1.694 1.00 88.38 389 LEU A O 1
ATOM 3257 N N . GLU A 1 390 ? -15.213 -4.025 -3.393 1.00 88.62 390 GLU A N 1
ATOM 3258 C CA . GLU A 1 390 ? -16.619 -3.625 -3.287 1.00 88.62 390 GLU A CA 1
ATOM 3259 C C . GLU A 1 390 ? -17.227 -4.002 -1.925 1.00 88.62 390 GLU A C 1
ATOM 3261 O O . GLU A 1 390 ? -17.909 -3.182 -1.315 1.00 88.62 390 GLU A O 1
ATOM 3266 N N . CYS A 1 391 ? -16.975 -5.214 -1.421 1.00 87.25 391 CYS A N 1
ATOM 3267 C CA . CYS A 1 391 ? -17.444 -5.647 -0.103 1.00 87.25 391 CYS A CA 1
ATOM 3268 C C . CYS A 1 391 ? -16.885 -4.771 1.024 1.00 87.25 391 CYS A C 1
ATOM 3270 O O . CYS A 1 391 ? -17.657 -4.348 1.884 1.00 87.25 391 CYS A O 1
ATOM 3272 N N . ALA A 1 392 ? -15.589 -4.448 0.983 1.00 85.88 392 ALA A N 1
ATOM 3273 C CA . ALA A 1 392 ? -14.970 -3.539 1.947 1.00 85.88 392 ALA A CA 1
ATOM 3274 C C . ALA A 1 392 ? -15.632 -2.150 1.912 1.00 85.88 392 ALA A C 1
ATOM 3276 O O . ALA A 1 392 ? -16.067 -1.649 2.943 1.00 85.88 392 ALA A O 1
ATOM 3277 N N . LEU A 1 393 ? -15.835 -1.578 0.718 1.00 84.69 393 LEU A N 1
ATOM 3278 C CA . LEU A 1 393 ? -16.518 -0.287 0.562 1.00 84.69 393 LEU A CA 1
ATOM 3279 C C . LEU A 1 393 ? -17.978 -0.319 1.038 1.00 84.69 393 LEU A C 1
ATOM 3281 O O . LEU A 1 393 ? -18.472 0.671 1.574 1.00 84.69 393 LEU A O 1
ATOM 3285 N N . ARG A 1 394 ? -18.694 -1.438 0.850 1.00 88.56 394 ARG A N 1
ATOM 3286 C CA . ARG A 1 394 ? -20.060 -1.602 1.381 1.00 88.56 394 ARG A CA 1
ATOM 3287 C C . ARG A 1 394 ? -20.069 -1.591 2.904 1.00 88.56 394 ARG A C 1
ATOM 3289 O O . ARG A 1 394 ? -20.972 -0.987 3.479 1.00 88.56 394 ARG A O 1
ATOM 3296 N N . GLN A 1 395 ? -19.105 -2.262 3.527 1.00 86.00 395 GLN A N 1
ATOM 3297 C CA . GLN A 1 395 ? -18.974 -2.306 4.978 1.00 86.00 395 GLN A CA 1
ATOM 3298 C C . GLN A 1 395 ? -18.614 -0.924 5.534 1.00 86.00 395 GLN A C 1
ATOM 3300 O O . GLN A 1 395 ? -19.352 -0.414 6.371 1.00 86.00 395 GLN A O 1
ATOM 3305 N N . ASP A 1 396 ? -17.612 -0.253 4.962 1.00 84.56 396 ASP A N 1
ATOM 3306 C CA . ASP A 1 396 ? -17.244 1.120 5.334 1.00 84.56 396 ASP A CA 1
ATOM 3307 C C . ASP A 1 396 ? -18.425 2.092 5.188 1.00 84.56 396 ASP A C 1
ATOM 3309 O O . ASP A 1 396 ? -18.670 2.928 6.059 1.00 84.56 396 ASP A O 1
ATOM 3313 N N . ASN A 1 397 ? -19.205 1.980 4.105 1.00 87.50 397 ASN A N 1
ATOM 3314 C CA . ASN A 1 397 ? -20.400 2.804 3.922 1.00 87.50 397 ASN A CA 1
ATOM 3315 C C . ASN A 1 397 ? -21.457 2.510 5.000 1.00 87.50 397 ASN A C 1
ATOM 3317 O O . ASN A 1 397 ? -22.081 3.440 5.510 1.00 87.50 397 ASN A O 1
ATOM 3321 N N . ALA A 1 398 ? -21.657 1.242 5.375 1.00 84.31 398 ALA A N 1
ATOM 3322 C CA . ALA A 1 398 ? -22.582 0.863 6.441 1.00 84.31 398 ALA A CA 1
ATOM 3323 C C . ALA A 1 398 ? -22.138 1.410 7.809 1.00 84.31 398 ALA A C 1
ATOM 3325 O O . ALA A 1 398 ? -22.960 1.974 8.536 1.00 84.31 398 ALA A O 1
ATOM 3326 N N . ASP A 1 399 ? -20.848 1.332 8.124 1.00 81.94 399 ASP A N 1
ATOM 3327 C CA . ASP A 1 399 ? -20.272 1.858 9.364 1.00 81.94 399 ASP A CA 1
ATOM 3328 C C . ASP A 1 399 ? -20.373 3.390 9.426 1.00 81.94 399 ASP A C 1
ATOM 3330 O O . ASP A 1 399 ? -20.742 3.969 10.449 1.00 81.94 399 ASP A O 1
ATOM 3334 N N . GLN A 1 400 ? -20.160 4.076 8.300 1.00 84.12 400 GLN A N 1
ATOM 3335 C CA . GLN A 1 400 ? -20.378 5.521 8.206 1.00 84.12 400 GLN A CA 1
ATOM 3336 C C . GLN A 1 400 ? -21.853 5.904 8.389 1.00 84.12 400 GLN A C 1
ATOM 3338 O O . GLN A 1 400 ? -22.139 6.903 9.050 1.00 84.12 400 GLN A O 1
ATOM 3343 N N . ARG A 1 401 ? -22.805 5.116 7.862 1.00 85.44 401 ARG A N 1
ATOM 3344 C CA . ARG A 1 401 ? -24.249 5.343 8.089 1.00 85.44 401 ARG A CA 1
ATOM 3345 C C . ARG A 1 401 ? -24.628 5.178 9.549 1.00 85.44 401 ARG A C 1
ATOM 3347 O O . ARG A 1 401 ? -25.374 6.002 10.073 1.00 85.44 401 ARG A O 1
ATOM 3354 N N . THR A 1 402 ? -24.142 4.124 10.201 1.00 87.38 402 THR A N 1
ATOM 3355 C CA . THR A 1 402 ? -24.442 3.888 11.617 1.00 87.38 402 THR A CA 1
ATOM 3356 C C . THR A 1 402 ? -23.821 4.977 12.490 1.00 87.38 402 THR A C 1
ATOM 3358 O O . THR A 1 402 ? -24.516 5.525 13.347 1.00 87.38 402 THR A O 1
ATOM 3361 N N . GLY A 1 403 ? -22.574 5.377 12.217 1.00 81.81 403 GLY A N 1
ATOM 3362 C CA . GLY A 1 403 ? -21.910 6.498 12.886 1.00 81.81 403 GLY A CA 1
ATOM 3363 C C . GLY A 1 403 ? -22.641 7.830 12.693 1.00 81.81 403 GLY A C 1
ATOM 3364 O O . GLY A 1 403 ? -22.867 8.553 13.665 1.00 81.81 403 GLY A O 1
ATOM 3365 N N . LEU A 1 404 ? -23.086 8.127 11.467 1.00 86.06 404 LEU A N 1
ATOM 3366 C CA . LEU A 1 404 ? -23.894 9.312 11.168 1.00 86.06 404 LEU A CA 1
ATOM 3367 C C . LEU A 1 404 ? -25.213 9.301 11.942 1.00 86.06 404 LEU A C 1
ATOM 3369 O O . LEU A 1 404 ? -25.529 10.287 12.601 1.00 86.06 404 LEU A O 1
ATOM 3373 N N . HIS A 1 405 ? -25.942 8.185 11.928 1.00 86.81 405 HIS A N 1
ATOM 3374 C CA . HIS A 1 405 ? -27.215 8.071 12.634 1.00 86.81 405 HIS A CA 1
ATOM 3375 C C . HIS A 1 405 ? -27.056 8.254 14.152 1.00 86.81 405 HIS A C 1
ATOM 3377 O O . HIS A 1 405 ? -27.850 8.947 14.787 1.00 86.81 405 HIS A O 1
ATOM 3383 N N . GLN A 1 406 ? -26.007 7.678 14.747 1.00 85.56 406 GLN A N 1
ATOM 3384 C CA . GLN A 1 406 ? -25.706 7.871 16.167 1.00 85.56 406 GLN A CA 1
ATOM 3385 C C . GLN A 1 406 ? -25.353 9.328 16.488 1.00 85.56 406 GLN A C 1
ATOM 3387 O O . GLN A 1 406 ? -25.810 9.852 17.505 1.00 85.56 406 GLN A O 1
ATOM 3392 N N . ALA A 1 407 ? -24.564 9.985 15.635 1.00 81.31 407 ALA A N 1
ATOM 3393 C CA . ALA A 1 407 ? -24.208 11.391 15.801 1.00 81.31 407 ALA A CA 1
ATOM 3394 C C . ALA A 1 407 ? -25.435 12.308 15.673 1.00 81.31 407 ALA A C 1
ATOM 3396 O O . ALA A 1 407 ? -25.626 13.184 16.513 1.00 81.31 407 ALA A O 1
ATOM 3397 N N . GLU A 1 408 ? -26.302 12.068 14.686 1.00 85.69 408 GLU A N 1
ATOM 3398 C CA . GLU A 1 408 ? -27.564 12.798 14.508 1.00 85.69 408 GLU A CA 1
ATOM 3399 C C . GLU A 1 408 ? -28.497 12.614 15.711 1.00 85.69 408 GLU A C 1
ATOM 3401 O O . GLU A 1 408 ? -29.020 13.596 16.233 1.00 85.69 408 GLU A O 1
ATOM 3406 N N . LYS A 1 409 ? -28.634 11.386 16.227 1.00 86.62 409 LYS A N 1
ATOM 3407 C CA . LYS A 1 409 ? -29.433 11.110 17.430 1.00 86.62 409 LYS A CA 1
ATOM 3408 C C . LYS A 1 409 ? -28.899 11.844 18.665 1.00 86.62 409 LYS A C 1
ATOM 3410 O O . LYS A 1 409 ? -29.683 12.358 19.458 1.00 86.62 409 LYS A O 1
ATOM 3415 N N . ARG A 1 410 ? -27.574 11.901 18.848 1.00 82.62 410 ARG A N 1
ATOM 3416 C CA . ARG A 1 410 ? -26.953 12.663 19.948 1.00 82.62 410 ARG A CA 1
ATOM 3417 C C . ARG A 1 410 ? -27.199 14.162 19.797 1.00 82.62 410 ARG A C 1
ATOM 3419 O O . ARG A 1 410 ? -27.574 14.802 20.773 1.00 82.62 410 ARG A O 1
ATOM 3426 N N . ALA A 1 411 ? -27.043 14.698 18.587 1.00 81.19 411 ALA A N 1
ATOM 3427 C CA . ALA A 1 411 ? -27.324 16.102 18.311 1.00 81.19 411 ALA A CA 1
ATOM 3428 C C . ALA A 1 411 ? -28.787 16.457 18.611 1.00 81.19 411 ALA A C 1
ATOM 3430 O O . ALA A 1 411 ? -29.037 17.473 19.250 1.00 81.19 411 ALA A O 1
ATOM 3431 N N . GLU A 1 412 ? -29.738 15.593 18.249 1.00 83.25 412 GLU A N 1
ATOM 3432 C CA . GLU A 1 412 ? -31.158 15.793 18.551 1.00 83.25 412 GLU A CA 1
ATOM 3433 C C . GLU A 1 412 ? -31.435 15.841 20.066 1.00 83.25 412 GLU A C 1
ATOM 3435 O O . GLU A 1 412 ? -32.188 16.696 20.534 1.00 83.25 412 GLU A O 1
ATOM 3440 N N . VAL A 1 413 ? -30.808 14.962 20.858 1.00 84.12 413 VAL A N 1
ATOM 3441 C CA . VAL A 1 413 ? -30.917 14.992 22.330 1.00 84.12 413 VAL A CA 1
ATOM 3442 C C . VAL A 1 413 ? -30.35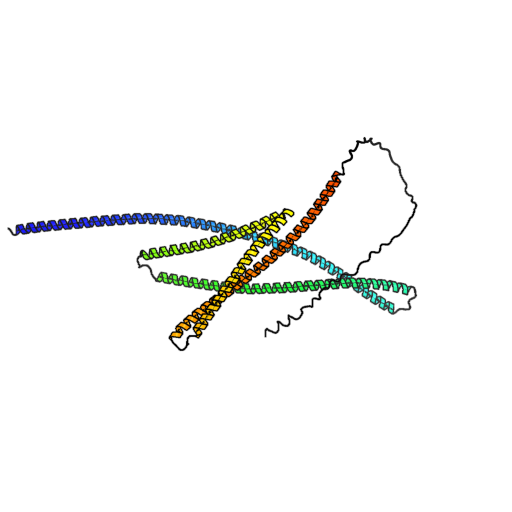6 16.302 22.889 1.00 84.12 413 VAL A C 1
ATOM 3444 O O . VAL A 1 413 ? -31.047 16.981 23.649 1.00 84.12 413 VAL A O 1
ATOM 3447 N N . CYS A 1 414 ? -29.156 16.703 22.457 1.00 78.88 414 CYS A N 1
ATOM 3448 C CA . CYS A 1 414 ? -28.536 17.965 22.866 1.00 78.88 414 CYS A CA 1
ATOM 3449 C C . CYS A 1 414 ? -29.388 19.186 22.480 1.00 78.88 414 CYS A C 1
ATOM 3451 O O . CYS A 1 414 ? -29.497 20.136 23.256 1.00 78.88 414 CYS A O 1
ATOM 3453 N N . GLU A 1 415 ? -30.008 19.183 21.296 1.00 79.50 415 GLU A N 1
ATOM 3454 C CA . GLU A 1 415 ? -30.915 20.247 20.857 1.00 79.50 415 GLU A CA 1
ATOM 3455 C C . GLU A 1 415 ? -32.158 20.325 21.744 1.00 79.50 415 GLU A C 1
ATOM 3457 O O . GLU A 1 415 ? -32.512 21.419 22.194 1.00 79.50 415 GLU A O 1
ATOM 3462 N N . ARG A 1 416 ? -32.782 19.185 22.069 1.00 80.12 416 ARG A N 1
ATOM 3463 C CA . ARG A 1 416 ? -33.924 19.132 22.996 1.00 80.12 416 ARG A CA 1
ATOM 3464 C C . ARG A 1 416 ? -33.544 19.681 24.371 1.00 80.12 416 ARG A C 1
ATOM 3466 O O . ARG A 1 416 ? -34.229 20.571 24.873 1.00 80.12 416 ARG A O 1
ATOM 3473 N N . GLU A 1 417 ? -32.430 19.244 24.950 1.00 81.56 417 GLU A N 1
ATOM 3474 C CA . GLU A 1 417 ? -31.932 19.773 26.229 1.00 81.56 417 GLU A CA 1
ATOM 3475 C C . GLU A 1 417 ? -31.655 21.282 26.160 1.00 81.56 417 GLU A C 1
ATOM 3477 O O . GLU A 1 417 ? -32.063 22.034 27.047 1.00 81.56 417 GLU A O 1
ATOM 3482 N N . CYS A 1 418 ? -31.045 21.760 25.070 1.00 75.50 418 CYS A N 1
ATOM 3483 C CA . CYS A 1 418 ? -30.834 23.187 24.840 1.00 75.50 418 CYS A CA 1
ATOM 3484 C C . CYS A 1 418 ? -32.153 23.971 24.780 1.00 75.50 418 CYS A C 1
ATOM 3486 O O . CYS A 1 418 ? -32.215 25.084 25.304 1.00 75.50 418 CYS A O 1
ATOM 3488 N N . THR A 1 419 ? -33.207 23.432 24.155 1.00 78.75 419 THR A N 1
ATOM 3489 C CA . THR A 1 419 ? -34.524 24.093 24.136 1.00 78.75 419 THR A CA 1
ATOM 3490 C C . THR A 1 419 ? -35.149 24.166 25.526 1.00 78.75 419 THR A C 1
ATOM 3492 O O . THR A 1 419 ? -35.622 25.232 25.914 1.00 78.75 419 THR A O 1
ATOM 3495 N N . VAL A 1 420 ? -35.064 23.090 26.314 1.00 84.75 420 VAL A N 1
ATOM 3496 C CA . VAL A 1 420 ? -35.555 23.055 27.702 1.00 84.75 420 VAL A CA 1
ATOM 3497 C C . VAL A 1 420 ? -34.814 24.074 28.568 1.00 84.75 420 VAL A C 1
ATOM 3499 O O . VAL A 1 420 ? -35.440 24.845 29.293 1.00 84.75 420 VAL A O 1
ATOM 3502 N N . LEU A 1 421 ? -33.483 24.129 28.469 1.00 77.31 421 LEU A N 1
ATOM 3503 C CA . LEU A 1 421 ? -32.672 25.089 29.221 1.00 77.31 421 LEU A CA 1
ATOM 3504 C C . LEU A 1 421 ? -32.962 26.540 28.821 1.00 77.31 421 LEU A C 1
ATOM 3506 O O . LEU A 1 421 ? -32.983 27.407 29.692 1.00 77.31 421 LEU A O 1
ATOM 3510 N N . LYS A 1 422 ? -33.211 26.814 27.533 1.00 79.44 422 LYS A N 1
ATOM 3511 C CA . LYS A 1 422 ? -33.623 28.147 27.064 1.00 79.44 422 LYS A CA 1
ATOM 3512 C C . LYS A 1 422 ? -34.971 28.562 27.647 1.00 79.44 422 LYS A C 1
ATOM 3514 O O . LYS A 1 422 ? -35.059 29.664 28.177 1.00 79.44 422 LYS A O 1
ATOM 3519 N N . LEU A 1 423 ? -35.973 27.681 27.610 1.00 81.06 423 LEU A N 1
ATOM 3520 C CA . LEU A 1 423 ? -37.289 27.945 28.204 1.00 81.06 423 LEU A CA 1
ATOM 3521 C C . LEU A 1 423 ? -37.170 28.219 29.710 1.00 81.06 423 LEU A C 1
ATOM 3523 O O . LEU A 1 423 ? -37.688 29.219 30.195 1.00 81.06 423 LEU A O 1
ATOM 3527 N N . LYS A 1 424 ? -36.384 27.413 30.433 1.00 84.12 424 LYS A N 1
ATOM 3528 C CA . LYS A 1 424 ? -36.144 27.608 31.871 1.00 84.12 424 LYS A CA 1
ATOM 3529 C C . LYS A 1 424 ? -35.404 28.914 32.185 1.00 84.12 424 LYS A C 1
ATOM 3531 O O . LYS A 1 424 ? -35.670 29.559 33.196 1.00 84.12 424 LYS A O 1
ATOM 3536 N N . LEU A 1 425 ? -34.472 29.327 31.324 1.00 78.06 425 LEU A N 1
ATOM 3537 C CA . LEU A 1 425 ? -33.814 30.633 31.423 1.00 78.06 425 LEU A CA 1
ATOM 3538 C C . LEU A 1 425 ? -34.799 31.783 31.198 1.00 78.06 425 LEU A C 1
ATOM 3540 O O . LEU A 1 425 ? -34.726 32.786 31.905 1.00 78.06 425 LEU A O 1
ATOM 3544 N N . GLU A 1 426 ? -35.708 31.655 30.232 1.00 81.88 426 GLU A N 1
ATOM 3545 C CA . GLU A 1 426 ? -36.750 32.649 29.976 1.00 81.88 426 GLU A CA 1
ATOM 3546 C C . GLU A 1 426 ? -37.709 32.773 31.166 1.00 81.88 426 GLU A C 1
ATOM 3548 O O . GLU A 1 426 ? -37.940 33.900 31.615 1.00 81.88 426 GLU A O 1
ATOM 3553 N N . GLU A 1 427 ? -38.159 31.646 31.732 1.00 81.12 427 GLU A N 1
ATOM 3554 C CA . GLU A 1 427 ? -38.961 31.566 32.963 1.00 81.12 427 GLU A CA 1
ATOM 3555 C C . GLU A 1 427 ? -38.268 32.286 34.127 1.00 81.12 427 GLU A C 1
ATOM 3557 O O . GLU A 1 427 ? -38.805 33.268 34.645 1.00 81.12 427 GLU A O 1
ATOM 3562 N N . LEU A 1 428 ? -37.032 31.902 34.462 1.00 79.69 428 LEU A N 1
ATOM 3563 C CA . LEU A 1 428 ? -36.255 32.540 35.532 1.00 79.69 428 LEU A CA 1
ATOM 3564 C C . LEU A 1 428 ? -35.997 34.029 35.259 1.00 79.69 428 LEU A C 1
ATOM 3566 O O . LEU A 1 428 ? -36.021 34.847 36.178 1.00 79.69 428 LEU A O 1
ATOM 3570 N N . SER A 1 429 ? -35.775 34.421 33.999 1.00 79.25 429 SER A N 1
ATOM 3571 C CA . SER A 1 429 ? -35.620 35.837 33.642 1.00 79.25 429 SER A CA 1
ATOM 3572 C C . SER A 1 429 ? -36.918 36.620 33.840 1.00 79.25 429 SER A C 1
ATOM 3574 O O . SER A 1 429 ? -36.881 37.802 34.191 1.00 79.25 429 SER A O 1
ATOM 3576 N N . SER A 1 430 ? -38.065 35.981 33.601 1.00 76.94 430 SER A N 1
ATOM 3577 C CA . SER A 1 430 ? -39.378 36.583 33.790 1.00 76.94 430 SER A CA 1
ATOM 3578 C C . SER A 1 430 ? -39.687 36.738 35.280 1.00 76.94 430 SER A C 1
ATOM 3580 O O . SER A 1 430 ? -40.096 37.825 35.687 1.00 76.94 430 SER A O 1
ATOM 3582 N N . GLU A 1 431 ? -39.365 35.741 36.109 1.00 78.50 431 GLU A N 1
ATOM 3583 C CA . GLU A 1 431 ? -39.456 35.808 37.573 1.00 78.50 431 GLU A CA 1
ATOM 3584 C C . GLU A 1 431 ? -38.533 36.891 38.150 1.00 78.50 431 GLU A C 1
ATOM 3586 O O . GLU A 1 431 ? -38.968 37.733 38.939 1.00 78.50 431 GLU A O 1
ATOM 3591 N N . ALA A 1 432 ? -37.281 36.960 37.690 1.00 74.12 432 ALA A N 1
ATOM 3592 C CA . ALA A 1 432 ? -36.325 37.980 38.119 1.00 74.12 432 ALA A CA 1
ATOM 3593 C C . ALA A 1 432 ? -36.773 39.408 37.756 1.00 74.12 432 ALA A C 1
ATOM 3595 O O . ALA A 1 432 ? -36.520 40.347 38.507 1.00 74.12 432 ALA A O 1
ATOM 3596 N N . LYS A 1 433 ? -37.479 39.596 36.632 1.00 73.00 433 LYS A N 1
ATOM 3597 C CA . LYS A 1 433 ? -38.079 40.894 36.265 1.00 73.00 433 LYS A CA 1
ATOM 3598 C C . LYS A 1 433 ? -39.280 41.267 37.144 1.00 73.00 433 LYS A C 1
ATOM 3600 O O . LYS A 1 433 ? -39.553 42.459 37.291 1.00 73.00 433 LYS A O 1
ATOM 3605 N N . HIS A 1 434 ? -39.975 40.286 37.725 1.00 61.84 434 HIS A N 1
ATOM 3606 C CA . HIS A 1 434 ? -41.065 40.510 38.685 1.00 61.84 434 HIS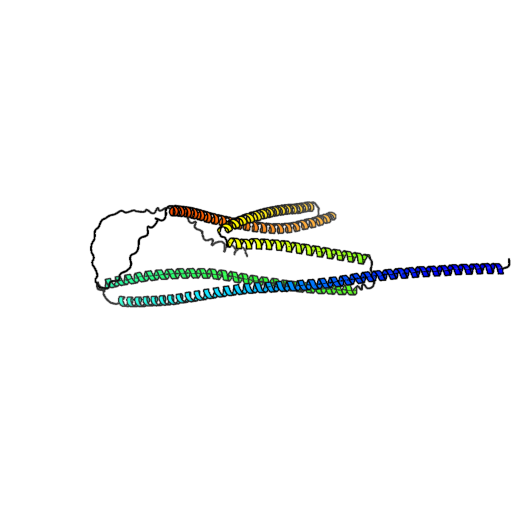 A CA 1
ATOM 3607 C C . HIS A 1 434 ? -40.544 40.832 40.096 1.00 61.84 434 HIS A C 1
ATOM 3609 O O . HIS A 1 434 ? -41.192 41.578 40.830 1.00 61.84 434 HIS A O 1
ATOM 3615 N N . TYR A 1 435 ? -39.338 40.382 40.450 1.00 56.72 435 TYR A N 1
ATOM 3616 C CA . TYR A 1 435 ? -38.619 40.821 41.648 1.00 56.72 435 TYR A CA 1
ATOM 3617 C C . TYR A 1 435 ? -37.937 42.186 41.429 1.00 56.72 435 TYR A C 1
ATOM 3619 O O . TYR A 1 435 ? -36.733 42.287 41.202 1.00 56.72 435 TYR A O 1
ATOM 3627 N N . ARG A 1 436 ? -38.693 43.289 41.536 1.00 48.31 436 ARG A N 1
ATOM 3628 C CA . ARG A 1 436 ? -38.072 44.604 41.791 1.00 48.31 436 ARG A CA 1
ATOM 3629 C C . ARG A 1 436 ? -37.632 44.681 43.258 1.00 48.31 436 ARG A C 1
ATOM 3631 O O . ARG A 1 436 ? -38.452 44.392 44.129 1.00 48.31 436 ARG A O 1
ATOM 3638 N N . PRO A 1 437 ? -36.401 45.130 43.564 1.00 47.44 437 PRO A N 1
ATOM 3639 C CA . PRO A 1 437 ? -35.981 45.317 44.944 1.00 47.44 437 PRO A CA 1
ATOM 3640 C C . PRO A 1 437 ? -36.830 46.420 45.585 1.00 47.44 437 PRO A C 1
ATOM 3642 O O . PRO A 1 437 ? -36.915 47.542 45.074 1.00 47.44 437 PRO A O 1
ATOM 3645 N N . VAL A 1 438 ? -37.475 46.088 46.704 1.00 47.34 438 VAL A N 1
ATOM 3646 C CA . VAL A 1 438 ? -38.095 47.064 47.602 1.00 47.34 438 VAL A CA 1
ATOM 3647 C C . VAL A 1 438 ? -36.981 48.008 48.051 1.00 47.34 438 VAL A C 1
ATOM 3649 O O . VAL A 1 438 ? -35.982 47.569 48.612 1.00 47.34 438 VAL A O 1
ATOM 3652 N N . LYS A 1 439 ? -37.108 49.304 47.748 1.00 47.47 439 LYS A N 1
ATOM 3653 C CA . LYS A 1 439 ? -36.178 50.328 48.236 1.00 47.47 439 LYS A CA 1
ATOM 3654 C C . LYS A 1 439 ? -36.231 50.333 49.763 1.00 47.47 439 LYS A C 1
ATOM 3656 O O . LYS A 1 439 ? -37.208 50.809 50.334 1.00 47.47 439 LYS A O 1
ATOM 3661 N N . GLU A 1 440 ? -35.197 49.808 50.407 1.00 43.19 440 GLU A N 1
ATOM 3662 C CA . GLU A 1 440 ? -35.040 49.876 51.855 1.00 43.19 440 GLU A CA 1
ATOM 3663 C C . GLU A 1 440 ? -34.864 51.340 52.287 1.00 43.19 440 GLU A C 1
ATOM 3665 O O . GLU A 1 440 ? -33.923 52.035 51.900 1.00 43.19 440 GLU A O 1
ATOM 3670 N N . THR A 1 441 ? -35.814 51.829 53.080 1.00 43.41 441 THR A N 1
ATOM 3671 C CA . THR A 1 441 ? -35.686 53.052 53.876 1.00 43.41 441 THR A CA 1
ATOM 3672 C C . THR A 1 441 ? -34.611 52.864 54.956 1.00 43.41 441 THR A C 1
ATOM 3674 O O . THR A 1 441 ? -34.612 51.826 55.618 1.00 43.41 441 THR A O 1
ATOM 3677 N N . PRO A 1 442 ? -33.722 53.845 55.201 1.00 42.72 442 PRO A N 1
ATOM 3678 C CA . PRO A 1 442 ? -32.598 53.668 56.113 1.00 42.72 442 PRO A CA 1
ATOM 3679 C C . PRO A 1 442 ? -33.057 53.744 57.577 1.00 42.72 442 PRO A C 1
ATOM 3681 O O . PRO A 1 442 ? -33.474 54.800 58.055 1.00 42.72 442 PRO A O 1
ATOM 3684 N N . VAL A 1 443 ? -32.945 52.634 58.310 1.00 41.19 443 VAL A N 1
ATOM 3685 C CA . VAL A 1 443 ? -33.138 52.591 59.768 1.00 41.19 443 VAL A CA 1
ATOM 3686 C C . VAL A 1 443 ? -31.801 52.878 60.459 1.00 41.19 443 VAL A C 1
ATOM 3688 O O . VAL A 1 443 ? -30.812 52.177 60.262 1.00 41.19 443 VAL A O 1
ATOM 3691 N N . ARG A 1 444 ? -31.772 53.943 61.272 1.00 40.31 444 ARG A N 1
ATOM 3692 C CA . ARG A 1 444 ? -30.658 54.309 62.163 1.00 40.31 444 ARG A CA 1
ATOM 3693 C C . ARG A 1 444 ? -30.474 53.254 63.261 1.00 40.31 444 ARG A C 1
ATOM 3695 O O . ARG A 1 444 ? -31.402 52.991 64.019 1.00 40.31 444 ARG A O 1
ATOM 3702 N N . LEU A 1 445 ? -29.255 52.740 63.400 1.00 41.75 445 LEU A N 1
ATOM 3703 C CA . LEU A 1 445 ? -28.802 51.957 64.555 1.00 41.75 445 LEU A CA 1
ATOM 3704 C C . LEU A 1 445 ? -28.576 52.860 65.785 1.00 41.75 445 LEU A C 1
ATOM 3706 O O . LEU A 1 445 ? -27.957 53.917 65.632 1.00 41.75 445 LEU A O 1
ATOM 3710 N N . PRO A 1 446 ? -28.961 52.439 67.006 1.00 40.59 446 PRO A N 1
ATOM 3711 C CA . PRO A 1 446 ? -28.361 52.931 68.236 1.00 40.59 446 PRO A CA 1
ATOM 3712 C C . PRO A 1 446 ? -27.271 51.981 68.768 1.00 40.59 446 PRO A C 1
ATOM 3714 O O . PRO A 1 446 ? -27.285 50.770 68.562 1.00 40.59 446 PRO A O 1
ATOM 3717 N N . THR A 1 447 ? -26.311 52.604 69.444 1.00 38.81 447 THR A N 1
ATOM 3718 C CA . THR A 1 447 ? -25.067 52.097 70.037 1.00 38.81 447 THR A CA 1
ATOM 3719 C C . THR A 1 447 ? -25.255 51.122 71.213 1.00 38.81 447 THR A C 1
ATOM 3721 O O . THR A 1 447 ? -26.298 51.132 71.868 1.00 38.81 447 THR A O 1
ATOM 3724 N N . PRO A 1 448 ? -24.231 50.299 71.537 1.00 41.75 448 PRO A N 1
ATOM 3725 C CA . PRO A 1 448 ? -24.342 49.234 72.526 1.00 41.75 448 PRO A CA 1
ATOM 3726 C C . PRO A 1 448 ? -24.056 49.746 73.942 1.00 41.75 448 PRO A C 1
ATOM 3728 O O . PRO A 1 448 ? -23.094 50.478 74.172 1.00 41.75 448 PRO A O 1
ATOM 3731 N N . THR A 1 449 ? -24.849 49.305 74.919 1.00 34.25 449 THR A N 1
ATOM 3732 C CA . THR A 1 449 ? -24.478 49.373 76.340 1.00 34.25 449 THR A CA 1
ATOM 3733 C C . THR A 1 449 ? -24.498 47.981 76.959 1.00 34.25 449 THR A C 1
ATOM 3735 O O . THR A 1 449 ? -25.453 47.220 76.833 1.00 34.25 449 THR A O 1
ATOM 3738 N N . VAL A 1 450 ? -23.378 47.663 77.602 1.00 40.50 450 VAL A N 1
ATOM 3739 C CA . VAL A 1 450 ? -23.059 46.426 78.316 1.00 40.50 450 VAL A CA 1
ATOM 3740 C C . VAL A 1 450 ? -23.745 46.428 79.683 1.00 40.50 450 VAL A C 1
ATOM 3742 O O . VAL A 1 450 ? -23.591 47.402 80.419 1.00 40.50 450 VAL A O 1
ATOM 3745 N N . LYS A 1 451 ? -24.413 45.328 80.067 1.00 36.59 451 LYS A N 1
ATOM 3746 C CA . LYS A 1 451 ? -24.650 44.959 81.476 1.00 36.59 451 LYS A CA 1
ATOM 3747 C C . LYS A 1 451 ? -24.571 43.441 81.692 1.00 36.59 451 LYS A C 1
ATOM 3749 O O . LYS A 1 451 ? -24.862 42.650 80.803 1.00 36.59 451 LYS A O 1
ATOM 3754 N N . HIS A 1 452 ? -24.097 43.106 82.889 1.00 34.88 452 HIS A N 1
ATOM 3755 C CA . HIS A 1 452 ? -23.573 41.834 83.382 1.00 34.88 452 HIS A CA 1
ATOM 3756 C C . HIS A 1 452 ? -24.616 40.753 83.744 1.00 34.88 452 HIS A C 1
ATOM 3758 O O . HIS A 1 452 ? -25.730 41.075 84.139 1.00 34.88 452 HIS A O 1
ATOM 3764 N N . TYR A 1 453 ? -24.147 39.494 83.664 1.00 35.47 453 TYR A N 1
ATOM 3765 C CA . TYR A 1 453 ? -24.448 38.259 84.423 1.00 35.47 453 TYR A CA 1
ATOM 3766 C C . TYR A 1 453 ? -25.735 38.145 85.265 1.00 35.47 453 TYR A C 1
ATOM 3768 O O . TYR A 1 453 ? -25.961 38.949 86.163 1.00 35.47 453 TYR A O 1
ATOM 3776 N N . THR A 1 454 ? -26.434 37.002 85.158 1.00 32.75 454 THR A N 1
ATOM 3777 C CA . THR A 1 454 ? -26.511 35.937 86.201 1.00 32.75 454 THR A CA 1
ATOM 3778 C C . THR A 1 454 ? -27.369 34.734 85.744 1.00 32.75 454 THR A C 1
ATOM 3780 O O . THR A 1 454 ? -27.929 34.743 84.654 1.00 32.75 454 THR A O 1
ATOM 3783 N N . ALA A 1 455 ? -27.343 33.657 86.535 1.00 35.09 455 ALA A N 1
ATOM 3784 C CA . ALA A 1 455 ? -27.453 32.235 86.194 1.00 35.09 455 ALA A CA 1
ATOM 3785 C C . ALA A 1 455 ? -28.841 31.560 86.402 1.00 35.09 455 ALA A C 1
ATOM 3787 O O . ALA A 1 455 ? -29.523 31.943 87.343 1.00 35.09 455 ALA A O 1
ATOM 3788 N N . ILE A 1 456 ? -29.103 30.471 85.629 1.00 34.97 456 ILE A N 1
ATOM 3789 C CA . ILE A 1 456 ? -29.875 29.207 85.925 1.00 34.97 456 ILE A CA 1
ATOM 3790 C C . ILE A 1 456 ? -31.408 29.364 86.213 1.00 34.97 456 ILE A C 1
ATOM 3792 O O . ILE A 1 456 ? -31.753 30.414 86.739 1.00 34.97 456 ILE A O 1
ATOM 3796 N N . PRO A 1 457 ? -32.366 28.406 85.962 1.00 40.31 457 PRO A N 1
ATOM 3797 C CA . PRO A 1 457 ? -32.328 26.952 85.617 1.00 40.31 457 PRO A CA 1
ATOM 3798 C C . PRO A 1 457 ? -33.262 26.477 84.444 1.00 40.31 457 PRO A C 1
ATOM 3800 O O . PRO A 1 457 ? -33.939 27.297 83.827 1.00 40.31 457 PRO A O 1
ATOM 3803 N N . PRO A 1 458 ? -33.339 25.151 84.141 1.00 48.97 458 PRO A N 1
ATOM 3804 C CA . PRO A 1 458 ? -34.347 24.499 83.268 1.00 48.97 458 PRO A CA 1
ATOM 3805 C C . PRO A 1 458 ? -35.535 23.920 84.096 1.00 48.97 458 PRO A C 1
ATOM 3807 O O . PRO A 1 458 ? -35.536 24.099 85.314 1.00 48.97 458 PRO A O 1
ATOM 3810 N N . PRO A 1 459 ? -36.424 23.038 83.575 1.00 59.41 459 PRO A N 1
ATOM 3811 C CA . PRO A 1 459 ?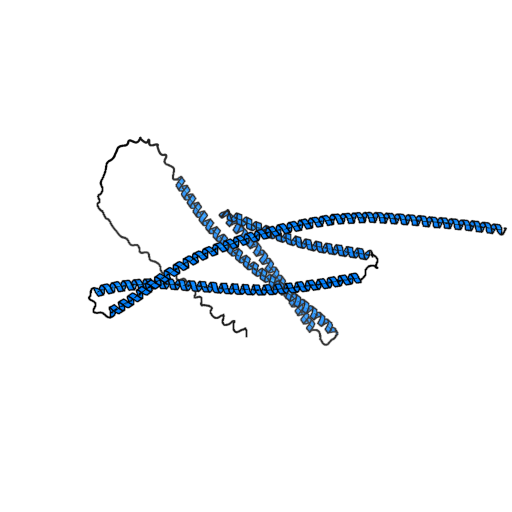 -37.265 23.008 82.360 1.00 59.41 459 PRO A CA 1
ATOM 3812 C C . PRO A 1 459 ? -38.786 22.888 82.706 1.00 59.41 459 PRO A C 1
ATOM 3814 O O . PRO A 1 459 ? -39.147 22.719 83.870 1.00 59.41 459 PRO A O 1
ATOM 3817 N N . SER A 1 460 ? -39.709 22.901 81.726 1.00 33.16 460 SER A N 1
ATOM 3818 C CA . SER A 1 460 ? -41.069 22.309 81.879 1.00 33.16 460 SER A CA 1
ATOM 3819 C C . SER A 1 460 ? -41.787 22.062 80.536 1.00 33.16 460 SER A C 1
ATOM 3821 O O . SER A 1 460 ? -41.954 22.979 79.739 1.00 33.16 460 SER A O 1
ATOM 3823 N N . PHE A 1 461 ? -42.248 20.822 80.328 1.00 40.38 461 PHE A N 1
ATOM 3824 C CA . PHE A 1 461 ? -43.432 20.432 79.523 1.00 40.38 461 PHE A CA 1
ATOM 3825 C C . PHE A 1 461 ? -44.724 20.976 80.202 1.00 40.38 461 PHE A C 1
ATOM 3827 O O . PHE A 1 461 ? -44.618 21.231 81.407 1.00 40.38 461 PHE A O 1
ATOM 3834 N N . PRO A 1 462 ? -45.926 21.129 79.561 1.00 44.25 462 PRO A N 1
ATOM 3835 C CA . PRO A 1 462 ? -46.644 20.036 78.865 1.00 44.25 462 PRO A CA 1
ATOM 3836 C C . PRO A 1 462 ? -47.704 20.371 77.759 1.00 44.25 462 PRO A C 1
ATOM 3838 O O . PRO A 1 462 ? -48.068 21.514 77.509 1.00 44.25 462 PRO A O 1
ATOM 3841 N N . SER A 1 463 ? -48.228 19.269 77.188 1.00 35.41 463 SER A N 1
ATOM 3842 C CA . SER A 1 463 ? -49.625 18.939 76.791 1.00 35.41 463 SER A CA 1
ATOM 3843 C C . SER A 1 463 ? -50.298 19.462 75.503 1.00 35.41 463 SER A C 1
ATOM 3845 O O . SER A 1 463 ? -50.750 20.597 75.435 1.00 35.41 463 SER A O 1
ATOM 3847 N N . HIS A 1 464 ? -50.458 18.504 74.571 1.00 40.47 464 HIS A N 1
ATOM 3848 C CA . HIS A 1 464 ? -51.657 18.024 73.844 1.00 40.47 464 HIS A CA 1
ATOM 3849 C C . HIS A 1 464 ? -52.789 18.972 73.409 1.00 40.47 464 HIS A C 1
ATOM 3851 O O . HIS A 1 464 ? -53.458 19.562 74.250 1.00 40.47 464 HIS A O 1
ATOM 3857 N N . GLN A 1 465 ? -53.160 18.865 72.123 1.00 33.31 465 GLN A N 1
ATOM 3858 C CA . GLN A 1 465 ? -54.534 18.541 71.702 1.00 33.31 465 GLN A CA 1
ATOM 3859 C C . GLN A 1 465 ? -54.565 17.883 70.305 1.00 33.31 465 GLN A C 1
ATOM 3861 O O . GLN A 1 465 ? -53.817 18.272 69.410 1.00 33.31 465 GLN A O 1
ATOM 3866 N N . ASP A 1 466 ? -55.396 16.843 70.199 1.00 37.44 466 ASP A N 1
ATOM 3867 C CA . ASP A 1 466 ? -55.683 15.970 69.052 1.00 37.44 466 ASP A CA 1
ATOM 3868 C C . ASP A 1 466 ? -56.576 16.625 67.985 1.00 37.44 466 ASP A C 1
ATOM 3870 O O . ASP A 1 466 ? -57.346 17.519 68.313 1.00 37.44 466 ASP A O 1
ATOM 3874 N N . GLU A 1 467 ? -56.535 16.095 66.751 1.00 35.62 467 GLU A N 1
ATOM 3875 C CA . GLU A 1 467 ? -57.693 15.694 65.911 1.00 35.62 467 GLU A CA 1
ATOM 3876 C C . GLU A 1 467 ? -57.156 15.159 64.556 1.00 35.62 467 GLU A C 1
ATOM 3878 O O . GLU A 1 467 ? -56.461 15.868 63.842 1.00 35.62 467 GLU A O 1
ATOM 3883 N N . SER A 1 468 ? -57.209 13.839 64.290 1.00 36.16 468 SER A N 1
ATOM 3884 C CA . SER A 1 468 ? -58.186 13.120 63.426 1.00 36.16 468 SER A CA 1
ATOM 3885 C C . SER A 1 468 ? -58.083 13.477 61.923 1.00 36.16 468 SER A C 1
ATOM 3887 O O . SER A 1 468 ? -57.908 14.634 61.593 1.00 36.16 468 SER A O 1
ATOM 3889 N N . ARG A 1 469 ? -58.206 12.611 60.906 1.00 33.38 469 ARG A N 1
ATOM 3890 C CA . ARG A 1 469 ? -58.612 11.207 60.717 1.00 33.38 469 ARG A CA 1
ATOM 3891 C C . ARG A 1 469 ? -58.320 10.866 59.226 1.00 33.38 469 ARG A C 1
ATOM 3893 O O . ARG A 1 469 ? -58.427 11.761 58.403 1.00 33.38 469 ARG A O 1
ATOM 3900 N N . MET A 1 470 ? -58.005 9.595 58.937 1.00 34.62 470 MET A N 1
ATOM 3901 C CA . MET A 1 470 ? -58.317 8.777 57.733 1.00 34.62 470 MET A CA 1
ATOM 3902 C C . MET A 1 470 ? -58.360 9.427 56.330 1.00 34.62 470 MET A C 1
ATOM 3904 O O . MET A 1 470 ? -59.203 10.276 56.083 1.00 34.62 470 MET A O 1
ATOM 3908 N N . GLU A 1 471 ? -57.618 8.861 55.368 1.00 33.91 471 GLU A N 1
ATOM 3909 C CA . GLU A 1 471 ? -58.220 8.110 54.246 1.00 33.91 471 GLU A CA 1
ATOM 3910 C C . GLU A 1 471 ? -57.162 7.365 53.411 1.00 33.91 471 GLU A C 1
ATOM 3912 O O . GLU A 1 471 ? -56.082 7.869 53.102 1.00 33.91 471 GLU A O 1
ATOM 3917 N N . GLU A 1 472 ? -57.495 6.114 53.100 1.00 34.75 472 GLU A N 1
ATOM 3918 C CA . GLU A 1 472 ? -56.770 5.176 52.253 1.00 34.75 472 GLU A CA 1
ATOM 3919 C C . GLU A 1 472 ? -56.781 5.641 50.792 1.00 34.75 472 GLU A C 1
ATOM 3921 O O . GLU A 1 472 ? -57.817 6.037 50.266 1.00 34.75 472 GLU A O 1
ATOM 3926 N N . THR A 1 473 ? -55.662 5.484 50.082 1.00 33.88 473 THR A N 1
ATOM 3927 C CA . THR A 1 473 ? -55.700 5.295 48.626 1.00 33.88 473 THR A CA 1
ATOM 3928 C C . THR A 1 473 ? -54.832 4.110 48.235 1.00 33.88 473 THR A C 1
ATOM 3930 O O . THR A 1 473 ? -53.605 4.121 48.285 1.00 33.88 473 THR A O 1
ATOM 3933 N N . VAL A 1 474 ? -55.550 3.055 47.868 1.00 31.88 474 VAL A N 1
ATOM 3934 C CA . VAL A 1 474 ? -55.100 1.882 47.132 1.00 31.88 474 VAL A CA 1
ATOM 3935 C C . VAL A 1 474 ? -54.591 2.336 45.762 1.00 31.88 474 VAL A C 1
ATOM 3937 O O . VAL A 1 474 ? -55.352 2.918 44.992 1.00 31.88 474 VAL A O 1
ATOM 3940 N N . CYS A 1 475 ? -53.338 2.025 45.427 1.00 30.20 475 CYS A N 1
ATOM 3941 C CA . CYS A 1 475 ? -52.871 2.020 44.041 1.00 30.20 475 CYS A CA 1
ATOM 3942 C C . CYS A 1 475 ? -52.623 0.577 43.603 1.00 30.20 475 CYS A C 1
ATOM 3944 O O . CYS A 1 475 ? -51.687 -0.091 44.036 1.00 30.20 475 CYS A O 1
ATOM 3946 N N . VAL A 1 476 ? -53.540 0.133 42.750 1.00 32.53 476 VAL A N 1
ATOM 3947 C CA . VAL A 1 476 ? -53.556 -1.110 41.987 1.00 32.53 476 VAL A CA 1
ATOM 3948 C C . VAL A 1 476 ? -52.369 -1.126 41.020 1.00 32.53 476 VAL A C 1
ATOM 3950 O O . VAL A 1 476 ? -52.211 -0.206 40.220 1.00 32.53 476 VAL A O 1
ATOM 3953 N N . ILE A 1 477 ? -51.550 -2.177 41.077 1.00 38.06 477 ILE A N 1
ATOM 3954 C CA . ILE A 1 477 ? -50.579 -2.511 40.028 1.00 38.06 477 ILE A CA 1
ATOM 3955 C C . ILE A 1 477 ? -51.342 -3.318 38.965 1.00 38.06 477 ILE A C 1
ATOM 3957 O O . ILE A 1 477 ? -51.919 -4.346 39.322 1.00 38.06 477 ILE A O 1
ATOM 3961 N N . PRO A 1 478 ? -51.381 -2.901 37.688 1.00 37.00 478 PRO A N 1
ATOM 3962 C CA . PRO A 1 478 ? -51.906 -3.746 36.627 1.00 37.00 478 PRO A CA 1
ATOM 3963 C C . PRO A 1 478 ? -50.866 -4.811 36.257 1.00 37.00 478 PRO A C 1
ATOM 3965 O O . PRO A 1 478 ? -49.768 -4.491 35.795 1.00 37.00 478 PRO A O 1
ATOM 3968 N N . GLU A 1 479 ? -51.230 -6.078 36.449 1.00 39.81 479 GLU A N 1
ATOM 3969 C CA . GLU A 1 479 ? -50.679 -7.198 35.690 1.00 39.81 479 GLU A CA 1
ATOM 3970 C C . GLU A 1 479 ? -51.114 -7.037 34.230 1.00 39.81 479 GLU A C 1
ATOM 3972 O O . GLU A 1 479 ? -52.303 -7.097 33.944 1.00 39.81 479 GLU A O 1
ATOM 3977 N N . ASP A 1 480 ? -50.167 -6.748 33.336 1.00 37.91 480 ASP A N 1
ATOM 3978 C CA . ASP A 1 480 ? -50.137 -7.249 31.954 1.00 37.91 480 ASP A CA 1
ATOM 3979 C C . ASP A 1 480 ? -48.962 -6.620 31.194 1.00 37.91 480 ASP A C 1
ATOM 3981 O O . ASP A 1 480 ? -49.057 -5.549 30.596 1.00 37.91 480 ASP A O 1
ATOM 3985 N N . ALA A 1 481 ? -47.830 -7.321 31.198 1.00 31.61 481 ALA A N 1
ATOM 3986 C CA . ALA A 1 481 ? -46.828 -7.222 30.143 1.00 31.61 481 ALA A CA 1
ATOM 3987 C C . ALA A 1 481 ? -45.955 -8.482 30.167 1.00 31.61 481 ALA A C 1
ATOM 3989 O O . ALA A 1 481 ? -44.915 -8.531 30.818 1.00 31.61 481 ALA A O 1
ATOM 3990 N N . SER A 1 482 ? -46.381 -9.510 29.434 1.00 36.97 482 SER A N 1
ATOM 3991 C CA . SER A 1 482 ? -45.464 -10.527 28.921 1.00 36.97 482 SER A CA 1
ATOM 3992 C C . SER A 1 482 ? -44.717 -9.961 27.712 1.00 36.97 482 SER A C 1
ATOM 3994 O O . SER A 1 482 ? -45.357 -9.681 26.697 1.00 36.97 482 SER A O 1
ATOM 3996 N N . PRO A 1 483 ? -43.378 -9.878 27.730 1.00 37.75 483 PRO A N 1
ATOM 3997 C CA . PRO A 1 483 ? -42.594 -10.007 26.521 1.00 37.75 483 PRO A CA 1
ATOM 3998 C C . PRO A 1 483 ? -42.093 -11.449 26.419 1.00 37.75 483 PRO A C 1
ATOM 4000 O O . PRO A 1 483 ? -41.280 -11.928 27.207 1.00 37.75 483 PRO A O 1
ATOM 4003 N N . VAL A 1 484 ? -42.617 -12.133 25.407 1.00 35.66 484 VAL A N 1
ATOM 4004 C CA . VAL A 1 484 ? -42.133 -13.406 24.876 1.00 35.66 484 VAL A CA 1
ATOM 4005 C C . VAL A 1 484 ? -40.629 -13.295 24.604 1.00 35.66 484 VAL A C 1
ATOM 4007 O O . VAL A 1 484 ? -40.211 -12.605 23.677 1.00 35.66 484 VAL A O 1
ATOM 4010 N N . ILE A 1 485 ? -39.815 -13.985 25.404 1.00 34.94 485 ILE A N 1
ATOM 4011 C CA . ILE A 1 485 ? -38.403 -14.232 25.101 1.00 34.94 485 ILE A CA 1
ATOM 4012 C C . ILE A 1 485 ? -38.351 -15.507 24.246 1.00 34.94 485 ILE A C 1
ATOM 4014 O O . ILE A 1 485 ? -38.789 -16.562 24.712 1.00 34.94 485 ILE A O 1
ATOM 4018 N N . PRO A 1 486 ? -37.848 -15.461 23.000 1.00 37.03 486 PRO A N 1
ATOM 4019 C CA . PRO A 1 486 ? -37.642 -16.668 22.218 1.00 37.03 486 PRO A CA 1
ATOM 4020 C C . PRO A 1 486 ? -36.529 -17.508 22.854 1.00 37.03 486 PRO A C 1
ATOM 4022 O O . PRO A 1 486 ? -35.401 -17.054 23.035 1.00 37.03 486 PRO A O 1
ATOM 4025 N N . VAL A 1 487 ? -36.870 -18.754 23.176 1.00 34.16 487 VAL A N 1
ATOM 4026 C CA . VAL A 1 487 ? -35.943 -19.810 23.586 1.00 34.16 487 VAL A CA 1
ATOM 4027 C C . VAL A 1 487 ? -34.935 -20.034 22.456 1.00 34.16 487 VAL A C 1
ATOM 4029 O O . VAL A 1 487 ? -35.235 -20.687 21.457 1.00 34.16 487 VAL A O 1
ATOM 4032 N N . LEU A 1 488 ? -33.729 -19.484 22.602 1.00 36.22 488 LEU A N 1
ATOM 4033 C CA . LEU A 1 488 ? -32.577 -19.890 21.805 1.00 36.22 488 LEU A CA 1
ATOM 4034 C C . LEU A 1 488 ? -32.158 -21.285 22.273 1.00 36.22 488 LEU A C 1
ATOM 4036 O O . LEU A 1 488 ? -31.565 -21.460 23.336 1.00 36.22 488 LEU A O 1
ATOM 4040 N N . GLN A 1 489 ? -32.508 -22.289 21.472 1.00 40.31 489 GLN A N 1
ATOM 4041 C CA . GLN A 1 489 ? -31.957 -23.633 21.590 1.00 40.31 489 GLN A CA 1
ATOM 4042 C C . GLN A 1 489 ? -30.425 -23.580 21.446 1.00 40.31 489 GLN A C 1
ATOM 4044 O O . GLN A 1 489 ? -29.925 -22.891 20.552 1.00 40.31 489 GLN A O 1
ATOM 4049 N N . PRO A 1 490 ? -29.655 -24.322 22.259 1.00 40.53 490 PRO A N 1
ATOM 4050 C CA . PRO A 1 490 ? -28.219 -24.414 22.060 1.00 40.53 490 PRO A CA 1
ATOM 4051 C C . PRO A 1 490 ? -27.920 -25.191 20.772 1.00 40.53 490 PRO A C 1
ATOM 4053 O O . PRO A 1 490 ? -28.240 -26.374 20.643 1.00 40.53 490 PRO A O 1
ATOM 4056 N N . ILE A 1 491 ? -27.254 -24.522 19.829 1.00 40.22 491 ILE A N 1
ATOM 4057 C CA . ILE A 1 491 ? -26.602 -25.118 18.657 1.00 40.22 491 ILE A CA 1
ATOM 4058 C C . ILE A 1 491 ? -25.424 -25.966 19.167 1.00 40.22 491 ILE A C 1
ATOM 4060 O O . ILE A 1 491 ? -24.270 -25.554 19.158 1.00 40.22 491 ILE A O 1
ATOM 4064 N N . LYS A 1 492 ? -25.723 -27.170 19.658 1.00 39.62 492 LYS A N 1
ATOM 4065 C CA . LYS A 1 492 ? -24.752 -28.221 19.997 1.00 39.62 492 LYS A CA 1
ATOM 4066 C C . LYS A 1 492 ? -24.990 -29.447 19.113 1.00 39.62 492 LYS A C 1
ATOM 4068 O O . LYS A 1 492 ? -25.214 -30.541 19.607 1.00 39.62 492 LYS A O 1
ATOM 4073 N N . THR A 1 493 ? -24.937 -29.277 17.791 1.00 46.56 493 THR A N 1
ATOM 4074 C CA . THR A 1 493 ? -24.923 -30.425 16.856 1.00 46.56 493 THR A CA 1
A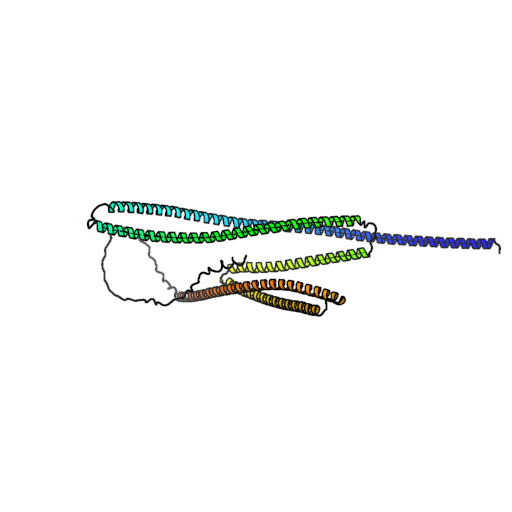TOM 4075 C C . THR A 1 493 ? -24.046 -30.269 15.610 1.00 46.56 493 THR A C 1
ATOM 4077 O O . THR A 1 493 ? -23.911 -31.240 14.876 1.00 46.56 493 THR A O 1
ATOM 4080 N N . ASN A 1 494 ? -23.345 -29.148 15.383 1.00 44.41 494 ASN A N 1
ATOM 4081 C CA . ASN A 1 494 ? -22.566 -28.971 14.140 1.00 44.41 494 ASN A CA 1
ATOM 4082 C C . ASN A 1 494 ? -21.043 -29.180 14.225 1.00 44.41 494 ASN A C 1
ATOM 4084 O O . ASN A 1 494 ? -20.375 -29.136 13.197 1.00 44.41 494 ASN A O 1
ATOM 4088 N N . ILE A 1 495 ? -20.477 -29.500 15.394 1.00 42.12 495 ILE A N 1
ATOM 4089 C CA . ILE A 1 495 ? -19.029 -29.784 15.507 1.00 42.12 495 ILE A CA 1
ATOM 4090 C C . ILE A 1 495 ? -18.713 -31.276 15.274 1.00 42.12 495 ILE A C 1
ATOM 4092 O O . ILE A 1 495 ? -17.632 -31.617 14.803 1.00 42.12 495 ILE A O 1
ATOM 4096 N N . GLN A 1 496 ? -19.674 -32.186 15.479 1.00 40.06 496 GLN A N 1
ATOM 4097 C CA . GLN A 1 496 ? -19.477 -33.619 15.199 1.00 40.06 496 GLN A CA 1
ATOM 4098 C C . GLN A 1 496 ? -19.743 -34.020 13.735 1.00 40.06 496 GLN A C 1
ATOM 4100 O O . GLN A 1 496 ? -19.338 -35.109 13.326 1.00 40.06 496 GLN A O 1
ATOM 4105 N N . ALA A 1 497 ? -20.359 -33.149 12.927 1.00 44.09 497 ALA A N 1
ATOM 4106 C CA . ALA A 1 497 ? -20.584 -33.397 11.500 1.00 44.09 497 ALA A CA 1
ATOM 4107 C C . ALA A 1 497 ? -19.354 -33.059 10.631 1.00 44.09 497 ALA A C 1
ATOM 4109 O O . ALA A 1 497 ? -19.069 -33.775 9.676 1.00 44.09 497 ALA A O 1
ATOM 4110 N N . LEU A 1 498 ? -18.552 -32.054 11.005 1.00 43.28 498 LEU A N 1
ATOM 4111 C CA . LEU A 1 498 ? -17.362 -31.643 10.238 1.00 43.28 498 LEU A CA 1
ATOM 4112 C C . LEU A 1 498 ? -16.130 -32.546 10.442 1.00 43.28 498 LEU A C 1
ATOM 4114 O O . LEU A 1 498 ? -15.186 -32.487 9.659 1.00 43.28 498 LEU A O 1
ATOM 4118 N N . ALA A 1 499 ? -16.142 -33.433 11.442 1.00 42.84 499 ALA A N 1
ATOM 4119 C CA . ALA A 1 499 ? -15.054 -34.384 11.690 1.00 42.84 499 ALA A CA 1
ATOM 4120 C C . ALA A 1 499 ? -15.179 -35.707 10.901 1.00 42.84 499 ALA A C 1
ATOM 4122 O O . ALA A 1 499 ? -14.297 -36.560 10.999 1.00 42.84 499 ALA A O 1
ATOM 4123 N N . ARG A 1 500 ? -16.255 -35.908 10.120 1.00 48.00 500 ARG A N 1
ATOM 4124 C CA . ARG A 1 500 ? -16.485 -37.148 9.348 1.00 48.00 500 ARG A CA 1
ATOM 4125 C C . ARG A 1 500 ? -16.268 -37.033 7.835 1.00 48.00 500 ARG A C 1
ATOM 4127 O O . ARG A 1 500 ? -16.263 -38.065 7.179 1.00 48.00 500 ARG A O 1
ATOM 4134 N N . GLU A 1 501 ? -15.991 -35.844 7.298 1.00 45.22 501 GLU A N 1
ATOM 4135 C CA . GLU A 1 501 ? -15.685 -35.641 5.863 1.00 45.22 501 GLU A CA 1
ATOM 4136 C C . GLU A 1 501 ? -14.185 -35.443 5.555 1.00 45.22 501 GLU A C 1
ATOM 4138 O O . GLU A 1 501 ? -13.810 -35.080 4.445 1.00 45.22 501 GLU A O 1
ATOM 4143 N N . ARG A 1 502 ? -13.293 -35.720 6.517 1.00 47.34 502 ARG A N 1
ATOM 4144 C CA . ARG A 1 502 ? -11.833 -35.783 6.293 1.00 47.34 502 ARG A CA 1
ATOM 4145 C C . ARG A 1 502 ? -11.248 -37.167 6.600 1.00 47.34 502 ARG A C 1
ATOM 4147 O O . ARG A 1 502 ? -10.261 -37.285 7.325 1.00 47.34 502 ARG A O 1
ATOM 4154 N N . LYS A 1 503 ? -11.864 -38.210 6.042 1.00 41.31 503 LYS A N 1
ATOM 4155 C CA . LYS A 1 503 ? -11.233 -39.520 5.838 1.00 41.31 503 LYS A CA 1
ATOM 4156 C C . LYS A 1 503 ? -11.376 -39.949 4.393 1.00 41.31 503 LYS A C 1
ATOM 4158 O O . LYS A 1 503 ? -12.506 -39.822 3.877 1.00 41.31 503 LYS A O 1
#